Protein AF-A0A7V9ALE4-F1 (afdb_monomer_lite)

pLDDT: mean 88.48, std 11.38, range [45.66, 98.62]

Foldseek 3Di:
DDQDDCVLLVVLLVVLLVVLLVPDDLQLLLLLLLLLQLLLPDDDPDPDFDCQDQLQRGDFPQLLSLVSLLSSFQDDPPPPLVSNPPDNPPDVCNNVVSVVSSVSSNVSQSSVSLSLCSVVVQKDWDDPPPSDIDIDGPDPDDAPLSVLVVVLVVLLVVLCVVLVVVVPPDQDQLPDPPVVNLVSLLSVLVSLVSSQVVLDLFDQQDDFQNEGVVLLSLLLSNLLSVVVSCVSVVHRFDKDFLQVSLVVSCVVVVHDSVRSSSSVVLLEDHSVCSLQQSQHGSGQDRQWYDSHPGIITGRNRSSRRNSSLSSLSSSCVPRVPSSVVRVVSSLVSVQVVVCVVVVDPQKAKFPAKAFQADPVGHTQAIFSMWMAGQVPLEIETEDDDDDSSDDSHSVVSVVVSVVVVVVVVRVVSVVVSCVVQNPLVVVCSRPVVSSVVGHRPYYDYYD

Structure (mmCIF, N/CA/C/O backbone):
data_AF-A0A7V9ALE4-F1
#
_entry.id   AF-A0A7V9ALE4-F1
#
loop_
_atom_site.group_PDB
_atom_site.id
_atom_site.type_symbol
_atom_site.label_atom_id
_atom_site.label_alt_id
_atom_site.label_comp_id
_atom_site.label_asym_id
_atom_site.label_entity_id
_atom_site.label_seq_id
_atom_site.pdbx_PDB_ins_code
_atom_site.Cartn_x
_atom_site.Cartn_y
_atom_site.Cartn_z
_atom_site.occupancy
_atom_site.B_iso_or_equiv
_atom_site.auth_seq_id
_atom_site.auth_comp_id
_atom_site.auth_asym_id
_atom_site.auth_atom_id
_atom_site.pdbx_PDB_model_num
ATOM 1 N N . MET A 1 1 ? 29.875 15.329 21.598 1.00 51.75 1 MET A N 1
ATOM 2 C CA . MET A 1 1 ? 30.255 14.549 20.400 1.00 51.75 1 MET A CA 1
ATOM 3 C C . MET A 1 1 ? 29.731 15.297 19.192 1.00 51.75 1 MET A C 1
ATOM 5 O O . MET A 1 1 ? 28.545 15.614 19.198 1.00 51.75 1 MET A O 1
ATOM 9 N N . SER A 1 2 ? 30.589 15.657 18.233 1.00 56.09 2 SER A N 1
ATOM 10 C CA . SER A 1 2 ? 30.131 16.271 16.982 1.00 56.09 2 SER A CA 1
ATOM 11 C C . SER A 1 2 ? 29.214 15.294 16.243 1.00 56.09 2 SER A C 1
ATOM 13 O O . SER A 1 2 ? 29.355 14.075 16.364 1.00 56.09 2 SER A O 1
ATOM 15 N N . VAL A 1 3 ? 28.221 15.826 15.534 1.00 62.66 3 VAL A N 1
ATOM 16 C CA . VAL A 1 3 ? 27.405 15.018 14.625 1.00 62.66 3 VAL A CA 1
ATOM 17 C C . VAL A 1 3 ? 28.342 14.558 13.500 1.00 62.66 3 VAL A C 1
ATOM 19 O O . VAL A 1 3 ? 28.977 15.429 12.905 1.00 62.66 3 VAL A O 1
ATOM 22 N N . PRO A 1 4 ? 28.497 13.242 13.251 1.00 72.19 4 PRO A N 1
ATOM 23 C CA . PRO A 1 4 ? 29.349 12.765 12.166 1.00 72.19 4 PRO A CA 1
ATOM 24 C C . PRO A 1 4 ? 28.868 13.344 10.835 1.00 72.19 4 PRO A C 1
ATOM 26 O O . PRO A 1 4 ? 27.658 13.478 10.620 1.00 72.19 4 PRO A O 1
ATOM 29 N N . ASP A 1 5 ? 29.818 13.725 9.983 1.00 83.00 5 ASP A N 1
ATOM 30 C CA . ASP A 1 5 ? 29.524 14.283 8.669 1.00 83.00 5 ASP A CA 1
ATOM 31 C C . ASP A 1 5 ? 28.886 13.208 7.778 1.00 83.00 5 ASP A C 1
ATOM 33 O O . ASP A 1 5 ? 29.397 12.099 7.654 1.00 83.00 5 ASP A O 1
ATOM 37 N N . ARG A 1 6 ? 27.728 13.529 7.199 1.00 89.19 6 ARG A N 1
ATOM 38 C CA . ARG A 1 6 ? 26.937 12.629 6.340 1.00 89.19 6 ARG A CA 1
ATOM 39 C C . ARG A 1 6 ? 27.045 13.003 4.862 1.00 89.19 6 ARG A C 1
ATOM 41 O O . ARG A 1 6 ? 26.462 12.324 4.019 1.00 89.19 6 ARG A O 1
ATOM 48 N N . GLN A 1 7 ? 27.745 14.095 4.546 1.00 91.75 7 GLN A N 1
ATOM 49 C CA . GLN A 1 7 ? 27.953 14.541 3.170 1.00 91.75 7 GLN A CA 1
ATOM 50 C C . GLN A 1 7 ? 28.683 13.508 2.296 1.00 91.75 7 GLN A C 1
ATOM 52 O O . GLN A 1 7 ? 28.287 13.393 1.136 1.00 91.75 7 GLN A O 1
ATOM 57 N N . PRO A 1 8 ? 29.663 12.727 2.803 1.00 93.38 8 PRO A N 1
ATOM 58 C CA . PRO A 1 8 ? 30.318 11.695 1.999 1.00 93.38 8 PRO A CA 1
ATOM 59 C C . PRO A 1 8 ? 29.340 10.630 1.484 1.00 93.38 8 PRO A C 1
ATOM 61 O O . PRO A 1 8 ? 29.243 10.436 0.277 1.00 93.38 8 PRO A O 1
ATOM 64 N N . LEU A 1 9 ? 28.517 10.032 2.361 1.00 93.94 9 LEU A N 1
ATOM 65 C CA . LEU A 1 9 ? 27.518 9.036 1.944 1.00 93.94 9 LEU A CA 1
ATOM 66 C C . LEU A 1 9 ? 26.527 9.615 0.927 1.00 93.94 9 LEU A C 1
ATOM 68 O O . LEU A 1 9 ? 26.192 8.958 -0.054 1.00 93.94 9 LEU A O 1
ATOM 72 N N . ARG A 1 10 ? 26.057 10.851 1.143 1.00 95.00 10 ARG A N 1
ATOM 73 C CA . ARG A 1 10 ? 25.132 11.498 0.204 1.00 95.00 10 ARG A CA 1
ATOM 74 C C . ARG A 1 10 ? 25.760 11.660 -1.182 1.00 95.00 10 ARG A C 1
ATOM 76 O O . ARG A 1 10 ? 25.102 11.364 -2.169 1.00 95.00 10 ARG A O 1
ATOM 83 N N . ARG A 1 11 ? 27.034 12.056 -1.246 1.00 95.25 11 ARG A N 1
ATOM 84 C CA . ARG A 1 11 ? 27.777 12.158 -2.505 1.00 95.25 11 ARG A CA 1
ATOM 85 C C . ARG A 1 11 ? 27.873 10.807 -3.216 1.00 95.25 11 ARG A C 1
ATOM 87 O O . ARG A 1 11 ? 27.565 10.746 -4.397 1.00 95.25 11 ARG A O 1
ATOM 94 N N . VAL A 1 12 ? 28.224 9.737 -2.501 1.00 95.50 12 VAL A N 1
ATOM 95 C CA . VAL A 1 12 ? 28.316 8.381 -3.077 1.00 95.50 12 VAL A CA 1
ATOM 96 C C . VAL A 1 12 ? 26.956 7.897 -3.598 1.00 95.50 12 VAL A C 1
ATOM 98 O O . VAL A 1 12 ? 26.879 7.324 -4.683 1.00 95.50 12 VAL A O 1
ATOM 101 N N . ILE A 1 13 ? 25.867 8.173 -2.872 1.00 95.50 13 ILE A N 1
ATOM 102 C CA . ILE A 1 13 ? 24.492 7.901 -3.329 1.00 95.50 13 ILE A CA 1
ATOM 103 C C . ILE A 1 13 ? 24.196 8.659 -4.632 1.00 95.50 13 ILE A C 1
ATOM 105 O O . ILE A 1 13 ? 23.721 8.055 -5.596 1.00 95.50 13 ILE A O 1
ATOM 109 N N . ASP A 1 14 ? 24.502 9.957 -4.683 1.00 95.69 14 ASP A N 1
ATOM 110 C CA . ASP A 1 14 ? 24.257 10.801 -5.856 1.00 95.69 14 ASP A CA 1
ATOM 111 C C . ASP A 1 14 ? 25.084 10.346 -7.073 1.00 95.69 14 ASP A C 1
ATOM 113 O O . ASP A 1 14 ? 24.556 10.256 -8.186 1.00 95.69 14 ASP A O 1
ATOM 117 N N . GLU A 1 15 ? 26.357 10.001 -6.868 1.00 96.31 15 GLU A N 1
ATOM 118 C CA . GLU A 1 15 ? 27.261 9.478 -7.897 1.00 96.31 15 GLU A CA 1
ATOM 119 C C . GLU A 1 15 ? 26.788 8.125 -8.434 1.00 96.31 15 GLU A C 1
ATOM 121 O O . GLU A 1 15 ? 26.699 7.941 -9.651 1.00 96.31 15 GLU A O 1
ATOM 126 N N . HIS A 1 16 ? 26.412 7.192 -7.554 1.00 96.00 16 HIS A N 1
ATOM 127 C CA . HIS A 1 16 ? 25.905 5.885 -7.965 1.00 96.00 16 HIS A CA 1
ATOM 128 C C . HIS A 1 16 ? 24.569 6.004 -8.709 1.00 96.00 16 HIS A C 1
ATOM 130 O O . HIS A 1 16 ? 24.369 5.366 -9.744 1.00 96.00 16 HIS A O 1
ATOM 136 N N . GLN A 1 17 ? 23.676 6.886 -8.259 1.00 95.75 17 GLN A N 1
ATOM 137 C CA . GLN A 1 17 ? 22.444 7.190 -8.982 1.00 95.75 17 GLN A CA 1
ATOM 138 C C . GLN A 1 17 ? 22.733 7.793 -10.369 1.00 95.75 17 GLN A C 1
ATOM 140 O O . GLN A 1 17 ? 22.078 7.433 -11.348 1.00 95.75 17 GLN A O 1
ATOM 145 N N . GLY A 1 18 ? 23.723 8.686 -10.476 1.00 95.31 18 GLY A N 1
ATOM 146 C CA . GLY A 1 18 ? 24.194 9.233 -11.751 1.00 95.31 18 GLY A CA 1
ATOM 147 C C . GLY A 1 18 ? 24.747 8.154 -12.687 1.00 95.31 18 GLY A C 1
ATOM 148 O O . GLY A 1 18 ? 24.405 8.134 -13.871 1.00 95.31 18 GLY A O 1
ATOM 149 N N . HIS A 1 19 ? 25.527 7.214 -12.150 1.00 96.50 19 HIS A N 1
ATOM 150 C CA . HIS A 1 19 ? 26.044 6.063 -12.890 1.00 96.50 19 HIS A CA 1
ATOM 151 C C . HIS A 1 19 ? 24.913 5.183 -13.436 1.00 96.50 19 HIS A C 1
ATOM 153 O O . HIS A 1 19 ? 24.891 4.876 -14.629 1.00 96.50 19 HIS A O 1
ATOM 159 N N . LEU A 1 20 ? 23.930 4.849 -12.593 1.00 96.25 20 LEU A N 1
ATOM 160 C CA . LEU A 1 20 ? 22.766 4.069 -13.004 1.00 96.25 20 LEU A CA 1
ATOM 161 C C . LEU A 1 20 ? 21.984 4.766 -14.115 1.00 96.25 20 LEU A C 1
ATOM 163 O O . LEU A 1 20 ? 21.653 4.115 -15.101 1.00 96.25 20 LEU A O 1
ATOM 167 N N . ARG A 1 21 ? 21.753 6.085 -14.011 1.00 95.00 21 ARG A N 1
ATOM 168 C CA . ARG A 1 21 ? 21.091 6.877 -15.065 1.00 95.00 21 ARG A CA 1
ATOM 169 C C . ARG A 1 21 ? 21.840 6.825 -16.395 1.00 95.00 21 ARG A C 1
ATOM 171 O O . ARG A 1 21 ? 21.206 6.661 -17.436 1.00 95.00 21 ARG A O 1
ATOM 178 N N . ALA A 1 22 ? 23.166 6.938 -16.365 1.00 93.31 22 ALA A N 1
ATOM 179 C CA . ALA A 1 22 ? 24.001 6.882 -17.565 1.00 93.31 22 ALA A CA 1
ATOM 180 C C . ALA A 1 22 ? 24.005 5.491 -18.229 1.00 93.31 22 ALA A C 1
ATOM 182 O O . ALA A 1 22 ? 24.175 5.393 -19.443 1.00 93.31 22 ALA A O 1
ATOM 183 N N . GLY A 1 23 ? 23.798 4.425 -17.449 1.00 93.19 23 GLY A N 1
ATOM 184 C CA . GLY A 1 23 ? 23.733 3.040 -17.926 1.00 93.19 23 GLY A CA 1
ATOM 185 C C . GLY A 1 23 ? 22.365 2.597 -18.458 1.00 93.19 23 GLY A C 1
ATOM 186 O O . GLY A 1 23 ? 22.216 1.442 -18.865 1.00 93.19 23 GLY A O 1
ATOM 187 N N . LEU A 1 24 ? 21.355 3.473 -18.447 1.00 94.06 24 LEU A N 1
ATOM 188 C CA . LEU A 1 24 ? 20.003 3.097 -18.843 1.00 94.06 24 LEU A CA 1
ATOM 189 C C . LEU A 1 24 ? 19.889 2.844 -20.363 1.00 94.06 24 LEU A C 1
ATOM 191 O O . LEU A 1 24 ? 20.346 3.663 -21.165 1.00 94.06 24 LEU A O 1
ATOM 195 N N . PRO A 1 25 ? 19.226 1.751 -20.789 1.00 92.38 25 PRO A N 1
ATOM 196 C CA . PRO A 1 25 ? 18.979 1.460 -22.201 1.00 92.38 25 PRO A CA 1
ATOM 197 C C . PRO A 1 25 ? 18.166 2.557 -22.897 1.00 92.38 25 PRO A C 1
ATOM 199 O O . PRO A 1 25 ? 17.333 3.212 -22.278 1.00 92.38 25 PRO A O 1
ATOM 202 N N . ARG A 1 26 ? 18.352 2.728 -24.212 1.00 88.88 26 ARG A N 1
ATOM 203 C CA . ARG A 1 26 ? 17.531 3.666 -25.005 1.00 88.88 26 ARG A CA 1
ATOM 204 C C . ARG A 1 26 ? 16.072 3.220 -25.105 1.00 88.88 26 ARG A C 1
ATOM 206 O O . ARG A 1 26 ? 15.182 4.051 -24.984 1.00 88.88 26 ARG A O 1
ATOM 213 N N . ASP A 1 27 ? 15.838 1.920 -25.286 1.00 90.19 27 ASP A N 1
ATOM 214 C CA . ASP A 1 27 ? 14.495 1.335 -25.323 1.00 90.19 27 ASP A CA 1
ATOM 215 C C . ASP A 1 27 ? 13.949 1.170 -23.896 1.00 90.19 27 ASP A C 1
ATOM 217 O O . ASP A 1 27 ? 14.161 0.156 -23.222 1.00 90.19 27 ASP A O 1
ATOM 221 N N . ARG A 1 28 ? 13.283 2.223 -23.413 1.00 90.19 28 ARG A N 1
ATOM 222 C CA . ARG A 1 28 ? 12.712 2.270 -22.061 1.00 90.19 28 ARG A CA 1
ATOM 223 C C . ARG A 1 28 ? 11.530 1.329 -21.896 1.00 90.19 28 ARG A C 1
ATOM 225 O O . ARG A 1 28 ? 11.379 0.748 -20.825 1.00 90.19 28 ARG A O 1
ATOM 232 N N . ALA A 1 29 ? 10.737 1.131 -22.944 1.00 91.00 29 ALA A N 1
ATOM 233 C CA . ALA A 1 29 ? 9.604 0.218 -22.919 1.00 91.00 29 ALA A CA 1
ATOM 234 C C . ALA A 1 29 ? 10.069 -1.231 -22.706 1.00 91.00 29 ALA A C 1
ATOM 236 O O . ALA A 1 29 ? 9.574 -1.913 -21.805 1.00 91.00 29 ALA A O 1
ATOM 237 N N . ALA A 1 30 ? 11.069 -1.688 -23.469 1.00 91.19 30 ALA A N 1
ATOM 238 C CA . ALA A 1 30 ? 11.648 -3.020 -23.296 1.00 91.19 30 ALA A CA 1
ATOM 239 C C . ALA A 1 30 ? 12.306 -3.195 -21.919 1.00 91.19 30 ALA A C 1
ATOM 241 O O . ALA A 1 30 ? 12.157 -4.253 -21.300 1.00 91.19 30 ALA A O 1
ATOM 242 N N . ALA A 1 31 ? 12.975 -2.152 -21.416 1.00 94.12 31 ALA A N 1
ATOM 243 C CA . ALA A 1 31 ? 13.558 -2.142 -20.080 1.00 94.12 31 ALA A CA 1
ATOM 244 C C . ALA A 1 31 ? 12.491 -2.297 -18.982 1.00 94.12 31 ALA A C 1
ATOM 246 O O . ALA A 1 31 ? 12.624 -3.177 -18.134 1.00 94.12 31 ALA A O 1
ATOM 247 N N . VAL A 1 32 ? 11.403 -1.514 -19.022 1.00 95.06 32 VAL A N 1
ATOM 248 C CA . VAL A 1 32 ? 10.291 -1.637 -18.061 1.00 95.06 32 VAL A CA 1
ATOM 249 C C . VAL A 1 32 ? 9.667 -3.031 -18.132 1.00 95.06 32 VAL A C 1
ATOM 251 O O . VAL A 1 32 ? 9.492 -3.671 -17.098 1.00 95.06 32 VAL A O 1
ATOM 254 N N . LEU A 1 33 ? 9.407 -3.558 -19.333 1.00 94.50 33 LEU A N 1
ATOM 255 C CA . LEU A 1 33 ? 8.879 -4.916 -19.501 1.00 94.50 33 LEU A CA 1
ATOM 256 C C . LEU A 1 33 ? 9.798 -5.976 -18.882 1.00 94.50 33 LEU A C 1
ATOM 258 O O . LEU A 1 33 ? 9.317 -6.927 -18.270 1.00 94.50 33 LEU A O 1
ATOM 262 N N . ALA A 1 34 ? 11.115 -5.828 -19.029 1.00 94.94 34 ALA A N 1
ATOM 263 C CA . ALA A 1 34 ? 12.084 -6.734 -18.423 1.00 94.94 34 ALA A CA 1
ATOM 264 C C . ALA A 1 34 ? 12.059 -6.670 -16.891 1.00 94.94 34 ALA A C 1
ATOM 266 O O . ALA A 1 34 ? 12.048 -7.716 -16.242 1.00 94.94 34 ALA A O 1
ATOM 267 N N . ILE A 1 35 ? 11.978 -5.463 -16.324 1.00 95.81 35 ILE A N 1
ATOM 268 C CA . ILE A 1 35 ? 11.848 -5.252 -14.877 1.00 95.81 35 ILE A CA 1
ATOM 269 C C . ILE A 1 35 ? 10.587 -5.931 -14.340 1.00 95.81 35 ILE A C 1
ATOM 271 O O . ILE A 1 35 ? 10.689 -6.719 -13.401 1.00 95.81 35 ILE A O 1
ATOM 275 N N . ILE A 1 36 ? 9.433 -5.712 -14.978 1.00 95.50 36 ILE A N 1
ATOM 276 C CA . ILE A 1 36 ? 8.169 -6.347 -14.579 1.00 95.50 36 ILE A CA 1
ATOM 277 C C . ILE A 1 36 ? 8.260 -7.877 -14.669 1.00 95.50 36 ILE A C 1
ATOM 279 O O . ILE A 1 36 ? 7.916 -8.567 -13.714 1.00 95.50 36 ILE A O 1
ATOM 283 N N . ARG A 1 37 ? 8.819 -8.436 -15.753 1.00 93.81 37 ARG A N 1
ATOM 284 C CA . ARG A 1 37 ? 9.000 -9.896 -15.880 1.00 93.81 37 ARG A CA 1
ATOM 285 C C . ARG A 1 37 ? 9.911 -10.494 -14.809 1.00 93.81 37 ARG A C 1
ATOM 287 O O . ARG A 1 37 ? 9.710 -11.639 -14.408 1.00 93.81 37 ARG A O 1
ATOM 294 N N . VAL A 1 38 ? 10.981 -9.803 -14.415 1.00 93.88 38 VAL A N 1
ATOM 295 C CA . VAL A 1 38 ? 11.862 -10.265 -13.326 1.00 93.88 38 VAL A CA 1
ATOM 296 C C . VAL A 1 38 ? 11.131 -10.170 -11.987 1.00 93.88 38 VAL A C 1
ATOM 298 O O . VAL A 1 38 ? 11.188 -11.108 -11.194 1.00 93.88 38 VAL A O 1
ATOM 301 N N . GLN A 1 39 ? 10.386 -9.090 -11.762 1.00 92.38 39 GLN A N 1
ATOM 302 C CA . GLN A 1 39 ? 9.610 -8.885 -10.544 1.00 92.38 39 GLN A CA 1
ATOM 303 C C . GLN A 1 39 ? 8.511 -9.941 -10.357 1.00 92.38 39 GLN A C 1
ATOM 305 O O . GLN A 1 39 ? 8.366 -10.488 -9.266 1.00 92.38 39 GLN A O 1
ATOM 310 N N . ASP A 1 40 ? 7.789 -10.291 -11.420 1.00 92.12 40 ASP A N 1
ATOM 311 C CA . ASP A 1 40 ? 6.708 -11.283 -11.382 1.00 92.12 40 ASP A CA 1
ATOM 312 C C . ASP A 1 40 ? 7.216 -12.719 -11.143 1.00 92.12 40 ASP A C 1
ATOM 314 O O . ASP A 1 40 ? 6.442 -13.607 -10.788 1.00 92.12 40 ASP A O 1
ATOM 318 N N . ARG A 1 41 ? 8.530 -12.952 -11.283 1.00 89.69 41 ARG A N 1
ATOM 319 C CA . ARG A 1 41 ? 9.201 -14.206 -10.900 1.00 89.69 41 ARG A CA 1
ATOM 320 C C . ARG A 1 41 ? 9.666 -14.231 -9.449 1.00 89.69 41 ARG A C 1
ATOM 322 O O . ARG A 1 41 ? 10.095 -15.289 -8.983 1.00 89.69 41 ARG A O 1
ATOM 329 N N . LEU A 1 42 ? 9.630 -13.100 -8.739 1.00 80.31 42 LEU A N 1
ATOM 330 C CA . LEU A 1 42 ? 10.082 -13.062 -7.355 1.00 80.31 42 LEU A CA 1
ATOM 331 C C . LEU A 1 42 ? 9.245 -14.038 -6.523 1.00 80.31 42 LEU A C 1
ATOM 333 O O . LEU A 1 42 ? 8.010 -14.030 -6.602 1.00 80.31 42 LEU A O 1
ATOM 337 N N . PRO A 1 43 ? 9.896 -14.890 -5.714 1.00 69.00 43 PRO A N 1
ATOM 338 C CA . PRO A 1 43 ? 9.170 -15.815 -4.873 1.00 69.00 43 PRO A CA 1
ATOM 339 C C . PRO A 1 43 ? 8.269 -15.013 -3.939 1.00 69.00 43 PRO A C 1
ATOM 341 O O . PRO A 1 43 ? 8.706 -14.044 -3.312 1.00 69.00 43 PRO A O 1
ATOM 344 N N . HIS A 1 44 ? 7.016 -15.446 -3.810 1.00 65.00 44 HIS A N 1
ATOM 345 C CA . HIS A 1 44 ? 6.218 -15.007 -2.675 1.00 65.00 44 HIS A CA 1
ATOM 346 C C . HIS A 1 44 ? 6.980 -15.416 -1.410 1.00 65.00 44 HIS A C 1
ATOM 348 O O . HIS A 1 44 ? 7.483 -16.546 -1.372 1.00 65.00 44 HIS A O 1
ATOM 354 N N . PRO A 1 45 ? 7.130 -14.522 -0.416 1.00 57.69 45 PRO A N 1
ATOM 355 C CA . PRO A 1 45 ? 7.915 -14.812 0.773 1.00 57.69 45 PRO A CA 1
ATOM 356 C C . PRO A 1 45 ? 7.454 -16.149 1.353 1.00 57.69 45 PRO A C 1
ATOM 358 O O . PRO A 1 45 ? 6.296 -16.321 1.740 1.00 57.69 45 PRO A O 1
ATOM 361 N N . ALA A 1 46 ? 8.355 -17.133 1.325 1.00 52.00 46 ALA A N 1
ATOM 362 C CA . ALA A 1 46 ? 8.103 -18.432 1.920 1.00 52.00 46 ALA A CA 1
ATOM 363 C C . ALA A 1 46 ? 7.781 -18.212 3.403 1.00 52.00 46 ALA A C 1
ATOM 365 O O . ALA A 1 46 ? 8.344 -17.318 4.028 1.00 52.00 46 ALA A O 1
ATOM 366 N N . GLY A 1 47 ? 6.901 -19.029 3.986 1.00 57.25 47 GLY A N 1
ATOM 367 C CA . GLY A 1 47 ? 6.443 -18.863 5.375 1.00 57.25 47 GLY A CA 1
ATOM 368 C C . GLY A 1 47 ? 7.526 -18.986 6.461 1.00 57.25 47 GLY A C 1
ATOM 369 O O . GLY A 1 47 ? 7.182 -19.039 7.639 1.00 57.25 47 GLY A O 1
ATOM 370 N N . VAL A 1 48 ? 8.806 -19.067 6.087 1.00 61.19 48 VAL A N 1
ATOM 371 C CA . VAL A 1 48 ? 9.947 -18.982 6.996 1.00 61.19 48 VAL A CA 1
ATOM 372 C C . VAL A 1 48 ? 10.344 -17.516 7.111 1.00 61.19 48 VAL A C 1
ATOM 374 O O . VAL A 1 48 ? 10.796 -16.912 6.141 1.00 61.19 48 VAL A O 1
ATOM 377 N N . GLU A 1 49 ? 10.173 -16.958 8.305 1.00 65.19 49 GLU A N 1
ATOM 378 C CA . GLU A 1 49 ? 10.557 -15.583 8.606 1.00 65.19 49 GLU A CA 1
ATOM 379 C C . GLU A 1 49 ? 12.086 -15.450 8.465 1.00 65.19 49 GLU A C 1
ATOM 381 O O . GLU A 1 49 ? 12.827 -16.129 9.186 1.00 65.19 49 GLU A O 1
ATOM 386 N N . PRO A 1 50 ? 12.590 -14.656 7.501 1.00 68.94 50 PRO A N 1
ATOM 387 C CA . PRO A 1 50 ? 14.022 -14.429 7.374 1.00 68.94 50 PRO A CA 1
ATOM 388 C C . PRO A 1 50 ? 14.545 -13.706 8.626 1.00 68.94 50 PRO A C 1
ATOM 390 O O . PRO A 1 50 ? 13.771 -13.038 9.318 1.00 68.94 50 PRO A O 1
ATOM 393 N N . PRO A 1 51 ? 15.854 -13.799 8.924 1.00 73.44 51 PRO A N 1
ATOM 394 C CA . PRO A 1 51 ? 16.439 -12.994 9.988 1.00 73.44 51 PRO A CA 1
ATOM 395 C C . PRO A 1 51 ? 16.152 -11.500 9.745 1.00 73.44 51 PRO A C 1
ATOM 397 O O . PRO A 1 51 ? 16.054 -11.082 8.584 1.00 73.44 51 PRO A O 1
ATOM 400 N N . PRO A 1 52 ? 16.005 -10.699 10.817 1.00 79.38 52 PRO A N 1
ATOM 401 C CA . PRO A 1 52 ? 15.710 -9.279 10.694 1.00 79.38 52 PRO A CA 1
ATOM 402 C C . PRO A 1 52 ? 16.802 -8.576 9.886 1.00 79.38 52 PRO A C 1
ATOM 404 O O . PRO A 1 52 ? 17.996 -8.792 10.102 1.00 79.38 52 PRO A O 1
ATOM 407 N N . ASP A 1 53 ? 16.375 -7.737 8.948 1.00 86.31 53 ASP A N 1
ATOM 408 C CA . ASP A 1 53 ? 17.270 -6.925 8.133 1.00 86.31 53 ASP A CA 1
ATOM 409 C C . ASP A 1 53 ? 17.645 -5.656 8.902 1.00 86.31 53 ASP A C 1
ATOM 411 O O . ASP A 1 53 ? 16.777 -4.971 9.437 1.00 86.31 53 ASP A O 1
ATOM 415 N N . LEU A 1 54 ? 18.931 -5.313 8.975 1.00 87.12 54 LEU A N 1
ATOM 416 C CA . LEU A 1 54 ? 19.367 -4.164 9.776 1.00 87.12 54 LEU A CA 1
ATOM 417 C C . LEU A 1 54 ? 18.930 -2.817 9.188 1.00 87.12 54 LEU A C 1
ATOM 419 O O . LEU A 1 54 ? 18.948 -1.830 9.915 1.00 87.12 54 LEU A O 1
ATOM 423 N N . VAL A 1 55 ? 18.541 -2.754 7.911 1.00 87.69 55 VAL A N 1
ATOM 424 C CA . VAL A 1 55 ? 18.144 -1.512 7.229 1.00 87.69 55 VAL A CA 1
ATOM 425 C C . VAL A 1 55 ? 16.626 -1.325 7.266 1.00 87.69 55 VAL A C 1
ATOM 427 O O . VAL A 1 55 ? 16.117 -0.231 7.516 1.00 87.69 55 VAL A O 1
ATOM 430 N N . THR A 1 56 ? 15.878 -2.398 7.062 1.00 85.56 56 THR A N 1
ATOM 431 C CA . THR A 1 56 ? 14.418 -2.386 6.895 1.00 85.56 56 THR A CA 1
ATOM 432 C C . THR A 1 56 ? 13.671 -3.051 8.051 1.00 85.56 56 THR A C 1
ATOM 434 O O . THR A 1 56 ? 12.445 -3.005 8.098 1.00 85.56 56 THR A O 1
ATOM 437 N N . GLY A 1 57 ? 14.381 -3.656 9.006 1.00 85.25 57 GLY A N 1
ATOM 438 C CA . GLY A 1 57 ? 13.833 -4.429 10.125 1.00 85.25 57 GLY A CA 1
ATOM 439 C C . GLY A 1 57 ? 13.386 -5.826 9.705 1.00 85.25 57 GLY A C 1
ATOM 440 O O . GLY A 1 57 ? 13.580 -6.799 10.432 1.00 85.25 57 GLY A O 1
ATOM 441 N N . ARG A 1 58 ? 12.841 -5.942 8.494 1.00 83.44 58 ARG A N 1
ATOM 442 C CA . ARG A 1 58 ? 12.413 -7.178 7.840 1.00 83.44 58 ARG A CA 1
ATOM 443 C C . ARG A 1 58 ? 12.792 -7.119 6.373 1.00 83.44 58 ARG A C 1
ATOM 445 O O . ARG A 1 58 ? 12.623 -6.083 5.746 1.00 83.44 58 ARG A O 1
ATOM 452 N N . ARG A 1 59 ? 13.245 -8.239 5.810 1.00 81.38 59 ARG A N 1
ATOM 453 C CA . ARG A 1 59 ? 13.657 -8.298 4.404 1.00 81.38 59 ARG A CA 1
ATOM 454 C C . ARG A 1 59 ? 12.492 -7.941 3.474 1.00 81.38 59 ARG A C 1
ATOM 456 O O . ARG A 1 59 ? 11.574 -8.739 3.304 1.00 81.38 59 ARG A O 1
ATOM 463 N N . LEU A 1 60 ? 12.577 -6.779 2.831 1.00 81.38 60 LEU A N 1
ATOM 464 C CA . LEU A 1 60 ? 11.641 -6.367 1.787 1.00 81.38 60 LEU A CA 1
ATOM 465 C C . LEU A 1 60 ? 12.037 -6.991 0.448 1.00 81.38 60 LEU A C 1
ATOM 467 O O . LEU A 1 60 ? 13.168 -6.832 -0.020 1.00 81.38 60 LEU A O 1
ATOM 471 N N . ALA A 1 61 ? 11.107 -7.712 -0.175 1.00 78.44 61 ALA A N 1
ATOM 472 C CA . ALA A 1 61 ? 11.289 -8.175 -1.543 1.00 78.44 61 ALA A CA 1
ATOM 473 C C . ALA A 1 61 ? 11.266 -6.970 -2.497 1.00 78.44 61 ALA A C 1
ATOM 475 O O . ALA A 1 61 ? 10.439 -6.076 -2.353 1.00 78.44 61 ALA A O 1
ATOM 476 N N . GLY A 1 62 ? 12.180 -6.942 -3.470 1.00 82.75 62 GLY A N 1
ATOM 477 C CA . GLY A 1 62 ? 12.130 -5.958 -4.552 1.00 82.75 62 GLY A CA 1
ATOM 478 C C . GLY A 1 62 ? 12.376 -4.503 -4.138 1.00 82.75 62 GLY A C 1
ATOM 479 O O . GLY A 1 62 ? 11.854 -3.615 -4.809 1.00 82.75 62 GLY A O 1
ATOM 480 N N . LEU A 1 63 ? 13.183 -4.239 -3.097 1.00 88.81 63 LEU A N 1
ATOM 481 C CA . LEU A 1 63 ? 13.512 -2.883 -2.614 1.00 88.81 63 LEU A CA 1
ATOM 482 C C . LEU A 1 63 ? 13.951 -1.915 -3.736 1.00 88.81 63 LEU A C 1
ATOM 484 O O . LEU A 1 63 ? 13.661 -0.723 -3.675 1.00 88.81 63 LEU A O 1
ATOM 488 N N . GLY A 1 64 ? 14.619 -2.435 -4.770 1.00 91.62 64 GLY A N 1
ATOM 489 C CA . GLY A 1 64 ? 15.088 -1.665 -5.923 1.00 91.62 64 GLY A CA 1
ATOM 490 C C . GLY A 1 64 ? 14.040 -1.371 -6.996 1.00 91.62 64 GLY A C 1
ATOM 491 O O . GLY A 1 64 ? 14.313 -0.564 -7.875 1.00 91.62 64 GLY A O 1
ATOM 492 N N . THR A 1 65 ? 12.851 -1.981 -6.958 1.00 93.50 65 THR A N 1
ATOM 493 C CA . THR A 1 65 ? 11.888 -1.907 -8.075 1.00 93.50 65 THR A CA 1
ATOM 494 C C . THR A 1 65 ? 11.377 -0.488 -8.294 1.00 93.50 65 THR A C 1
ATOM 496 O O . THR A 1 65 ? 11.466 0.029 -9.404 1.00 93.50 65 THR A O 1
ATOM 499 N N . SER A 1 66 ? 10.889 0.178 -7.244 1.00 91.88 66 SER A N 1
ATOM 500 C CA . SER A 1 66 ? 10.366 1.544 -7.371 1.00 91.88 66 SER A CA 1
ATOM 501 C C . SER A 1 66 ? 11.453 2.518 -7.818 1.00 91.88 66 SER A C 1
ATOM 503 O O . SER A 1 66 ? 11.193 3.374 -8.656 1.00 91.88 66 SER A O 1
ATOM 505 N N . LYS A 1 67 ? 12.695 2.335 -7.344 1.00 94.31 67 LYS A N 1
ATOM 506 C CA . LYS A 1 67 ? 13.856 3.111 -7.799 1.00 94.31 67 LYS A CA 1
ATOM 507 C C . LYS A 1 67 ? 14.172 2.842 -9.274 1.00 94.31 67 LYS A C 1
ATOM 509 O O . LYS A 1 67 ? 14.362 3.784 -10.033 1.00 94.31 67 LYS A O 1
ATOM 514 N N . ALA A 1 68 ? 14.173 1.582 -9.703 1.00 95.69 68 ALA A N 1
ATOM 515 C CA . ALA A 1 68 ? 14.407 1.213 -11.095 1.00 95.69 68 ALA A CA 1
ATOM 516 C C . ALA A 1 68 ? 13.355 1.834 -12.028 1.00 95.69 68 ALA A C 1
ATOM 518 O O . ALA A 1 68 ? 13.709 2.439 -13.040 1.00 95.69 68 ALA A O 1
ATOM 519 N N . LEU A 1 69 ? 12.072 1.741 -11.662 1.00 95.31 69 LEU A N 1
ATOM 520 C CA . LEU A 1 69 ? 10.973 2.349 -12.414 1.00 95.31 69 LEU A CA 1
ATOM 521 C C . LEU A 1 69 ? 11.073 3.877 -12.421 1.00 95.31 69 LEU A C 1
ATOM 523 O O . LEU A 1 69 ? 10.915 4.478 -13.478 1.00 95.31 69 LEU A O 1
ATOM 527 N N . GLN A 1 70 ? 11.420 4.502 -11.293 1.00 94.81 70 GLN A N 1
ATOM 528 C CA . GLN A 1 70 ? 11.693 5.938 -11.226 1.00 94.81 70 GLN A CA 1
ATOM 529 C C . GLN A 1 70 ? 12.756 6.353 -12.238 1.00 94.81 70 GLN A C 1
ATOM 531 O O . GLN A 1 70 ? 12.495 7.202 -13.084 1.00 94.81 70 GLN A O 1
ATOM 536 N N . LEU A 1 71 ? 13.930 5.724 -12.203 1.00 94.75 71 LEU A N 1
ATOM 537 C CA . LEU A 1 71 ? 15.028 6.065 -13.104 1.00 94.75 71 LEU A CA 1
ATOM 538 C C . LEU A 1 71 ? 14.650 5.852 -14.579 1.00 94.75 71 LEU A C 1
ATOM 540 O O . LEU A 1 71 ? 15.021 6.656 -15.439 1.00 94.75 71 LEU A O 1
ATOM 544 N N . LEU A 1 72 ? 13.891 4.794 -14.881 1.00 94.25 72 LEU A N 1
ATOM 545 C CA . LEU A 1 72 ? 13.425 4.502 -16.235 1.00 94.25 72 LEU A CA 1
ATOM 546 C C . LEU A 1 72 ? 12.402 5.523 -16.749 1.00 94.25 72 LEU A C 1
ATOM 548 O O . LEU A 1 72 ? 12.490 5.896 -17.919 1.00 94.25 72 LEU A O 1
ATOM 552 N N . LEU A 1 73 ? 11.483 5.981 -15.894 1.00 92.12 73 LEU A N 1
ATOM 553 C CA . LEU A 1 73 ? 10.386 6.886 -16.254 1.00 92.12 73 LEU A CA 1
ATOM 554 C C . LEU A 1 73 ? 10.788 8.373 -16.222 1.00 92.12 73 LEU A C 1
ATOM 556 O O . LEU A 1 73 ? 10.306 9.148 -17.048 1.00 92.12 73 LEU A O 1
ATOM 560 N N . GLU A 1 74 ? 11.707 8.768 -15.332 1.00 87.12 74 GLU A N 1
ATOM 561 C CA . GLU A 1 74 ? 12.227 10.144 -15.196 1.00 87.12 74 GLU A CA 1
ATOM 562 C C . GLU A 1 74 ? 13.110 10.595 -16.378 1.00 87.12 74 GLU A C 1
ATOM 564 O O . GLU A 1 74 ? 13.539 11.747 -16.424 1.00 87.12 74 GLU A O 1
ATOM 569 N N . SER A 1 75 ? 13.422 9.712 -17.332 1.00 66.75 75 SER A N 1
ATOM 570 C CA . SER A 1 75 ? 14.457 9.976 -18.337 1.00 66.75 75 SER A CA 1
ATOM 571 C C . SER A 1 75 ? 13.977 10.781 -19.563 1.00 66.75 75 SER A C 1
ATOM 573 O O . SER A 1 75 ? 12.992 10.425 -20.212 1.00 66.75 75 SER A O 1
ATOM 575 N N . ASP A 1 76 ? 14.776 11.824 -19.819 1.00 54.84 76 ASP A N 1
ATOM 576 C CA . ASP A 1 76 ? 14.965 12.786 -20.921 1.00 54.84 76 ASP A CA 1
ATOM 577 C C . ASP A 1 76 ? 13.739 13.493 -21.550 1.00 54.84 76 ASP A C 1
ATOM 579 O O . ASP A 1 76 ? 13.088 12.922 -22.426 1.00 54.84 76 ASP A O 1
ATOM 583 N N . PRO A 1 77 ? 13.438 14.757 -21.173 1.00 55.44 77 PRO A N 1
ATOM 584 C CA . PRO A 1 77 ? 12.429 15.575 -21.852 1.00 55.44 77 PRO A CA 1
ATOM 585 C C . PRO A 1 77 ? 12.786 15.894 -23.315 1.00 55.44 77 PRO A C 1
ATOM 587 O O . PRO A 1 77 ? 11.887 16.245 -24.077 1.00 55.44 77 PRO A O 1
ATOM 590 N N . ASP A 1 78 ? 14.056 15.740 -23.715 1.00 49.56 78 ASP A N 1
ATOM 591 C CA . ASP A 1 78 ? 14.518 15.967 -25.092 1.00 49.56 78 ASP A CA 1
ATOM 592 C C . ASP A 1 78 ? 14.451 14.701 -25.969 1.00 49.56 78 ASP A C 1
ATOM 594 O O . ASP A 1 78 ? 14.527 14.780 -27.200 1.00 49.56 78 ASP A O 1
ATOM 598 N N . ALA A 1 79 ? 14.252 13.522 -25.370 1.00 55.47 79 ALA A N 1
ATOM 599 C CA . ALA A 1 79 ? 13.869 12.329 -26.112 1.00 55.47 79 ALA A CA 1
ATOM 600 C C . ALA A 1 79 ? 12.370 12.436 -26.410 1.00 55.47 79 ALA A C 1
ATOM 602 O O . ALA A 1 79 ? 11.543 12.015 -25.604 1.00 55.47 79 ALA A O 1
ATOM 603 N N . GLY A 1 80 ? 12.022 13.057 -27.542 1.00 53.00 80 GLY A N 1
ATOM 604 C CA . GLY A 1 80 ? 10.631 13.186 -27.985 1.00 53.00 80 GLY A CA 1
ATOM 605 C C . GLY A 1 80 ? 9.849 11.869 -27.865 1.00 53.00 80 GLY A C 1
ATOM 606 O O . GLY A 1 80 ? 10.438 10.785 -27.926 1.00 53.00 80 GLY A O 1
ATOM 607 N N . ASP A 1 81 ? 8.524 11.970 -27.711 1.00 52.03 81 ASP A N 1
ATOM 608 C CA . ASP A 1 81 ? 7.599 10.848 -27.440 1.00 52.03 81 ASP A CA 1
ATOM 609 C C . ASP A 1 81 ? 7.749 9.639 -28.397 1.00 52.03 81 ASP A C 1
ATOM 611 O O . ASP A 1 81 ? 7.348 8.520 -28.068 1.00 52.03 81 ASP A O 1
ATOM 615 N N . ASP A 1 82 ? 8.403 9.826 -29.546 1.00 47.22 82 ASP A N 1
ATOM 616 C CA . ASP A 1 82 ? 8.727 8.798 -30.537 1.00 47.22 82 ASP A CA 1
ATOM 617 C C . ASP A 1 82 ? 9.740 7.731 -30.059 1.00 47.22 82 ASP A C 1
ATOM 619 O O . ASP A 1 82 ? 9.793 6.638 -30.628 1.00 47.22 82 ASP A O 1
ATOM 623 N N . ALA A 1 83 ? 10.531 7.978 -29.003 1.00 48.78 83 ALA A N 1
ATOM 624 C CA . ALA A 1 83 ? 11.556 7.033 -28.519 1.00 48.78 83 ALA A CA 1
ATOM 625 C C . ALA A 1 83 ? 10.988 5.766 -27.841 1.00 48.78 83 ALA A C 1
ATOM 627 O O . ALA A 1 83 ? 11.719 4.809 -27.581 1.00 48.78 83 ALA A O 1
ATOM 628 N N . ILE A 1 84 ? 9.683 5.744 -27.571 1.00 51.62 84 ILE A N 1
ATOM 629 C CA . ILE A 1 84 ? 8.976 4.646 -26.904 1.00 51.62 84 ILE A CA 1
ATOM 630 C C . ILE A 1 84 ? 8.263 3.717 -27.913 1.00 51.62 84 ILE A C 1
ATOM 632 O O . ILE A 1 84 ? 7.859 2.607 -27.568 1.00 51.62 84 ILE A O 1
ATOM 636 N N . ALA A 1 85 ? 8.163 4.114 -29.186 1.00 46.75 85 ALA A N 1
ATOM 637 C CA . ALA A 1 85 ? 7.478 3.349 -30.233 1.00 46.75 85 ALA A CA 1
ATOM 638 C C . ALA A 1 85 ? 8.306 2.182 -30.819 1.00 46.75 85 ALA A C 1
ATOM 640 O O . ALA A 1 85 ? 7.900 1.562 -31.806 1.00 46.75 85 ALA A O 1
ATOM 641 N N . ALA A 1 86 ? 9.464 1.853 -30.238 1.00 45.66 86 ALA A N 1
ATOM 642 C CA . ALA A 1 86 ? 10.250 0.708 -30.675 1.00 45.66 86 ALA A CA 1
ATOM 643 C C . ALA A 1 86 ? 9.529 -0.595 -30.292 1.00 45.66 86 ALA A C 1
ATOM 645 O O . ALA A 1 86 ? 9.273 -0.877 -29.125 1.00 45.66 86 ALA A O 1
ATOM 646 N N . THR A 1 87 ? 9.197 -1.403 -31.301 1.00 50.91 87 THR A N 1
ATOM 647 C CA . THR A 1 87 ? 8.714 -2.784 -31.151 1.00 50.91 87 THR A CA 1
ATOM 648 C C . THR A 1 87 ? 9.530 -3.505 -30.082 1.00 50.91 87 THR A C 1
ATOM 650 O O . THR A 1 87 ? 10.737 -3.667 -30.264 1.00 50.91 87 THR A O 1
ATOM 653 N N . ALA A 1 88 ? 8.876 -3.915 -28.991 1.00 53.81 88 ALA A N 1
ATOM 654 C CA . ALA A 1 88 ? 9.489 -4.582 -27.849 1.00 53.81 88 ALA A CA 1
ATOM 655 C C . ALA A 1 88 ? 10.167 -5.890 -28.289 1.00 53.81 88 ALA A C 1
ATOM 657 O O . ALA A 1 88 ? 9.557 -6.958 -28.309 1.00 53.81 88 ALA A O 1
ATOM 658 N N . HIS A 1 89 ? 11.439 -5.809 -28.673 1.00 54.94 89 HIS A N 1
ATOM 659 C CA . HIS A 1 89 ? 12.238 -6.981 -28.988 1.00 54.94 89 HIS A CA 1
ATOM 660 C C . HIS A 1 89 ? 12.708 -7.589 -27.667 1.00 54.94 89 HIS A C 1
ATOM 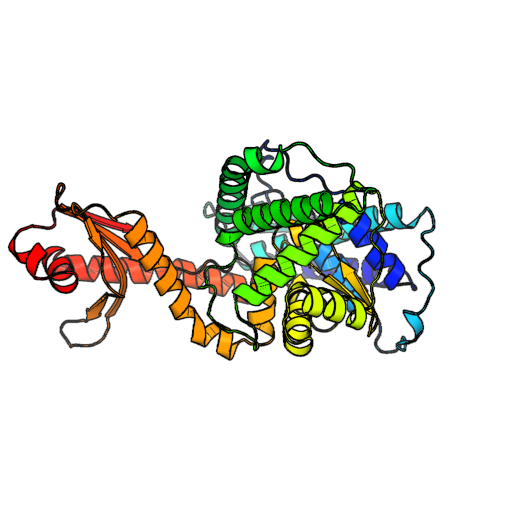662 O O . HIS A 1 89 ? 13.644 -7.100 -27.028 1.00 54.94 89 HIS A O 1
ATOM 668 N N . SER A 1 90 ? 12.066 -8.681 -27.260 1.00 57.16 90 SER A N 1
ATOM 669 C CA . SER A 1 90 ? 12.485 -9.555 -26.163 1.00 57.16 90 SER A CA 1
ATOM 670 C C . SER A 1 90 ? 13.746 -10.338 -26.553 1.00 57.16 90 SER A C 1
ATOM 672 O O . SER A 1 90 ? 13.739 -11.549 -26.751 1.00 57.16 90 SER A O 1
ATOM 674 N N . GLY A 1 91 ? 14.865 -9.624 -26.690 1.00 66.19 91 GLY A N 1
ATOM 675 C CA . GLY A 1 91 ? 16.180 -10.237 -26.818 1.00 66.19 91 GLY A CA 1
ATOM 676 C C . GLY A 1 91 ? 16.559 -11.009 -25.539 1.00 66.19 91 GLY A C 1
ATOM 677 O O . GLY A 1 91 ? 16.278 -10.531 -24.437 1.00 66.19 91 GLY A O 1
ATOM 678 N N . PRO A 1 92 ? 17.250 -12.158 -25.645 1.00 64.81 92 PRO A N 1
ATOM 679 C CA . PRO A 1 92 ? 17.581 -13.039 -24.515 1.00 64.81 92 PRO A CA 1
ATOM 680 C C . PRO A 1 92 ? 18.511 -12.429 -23.439 1.00 64.81 92 PRO A C 1
ATOM 682 O O . PRO A 1 92 ? 18.844 -13.101 -22.470 1.00 64.81 92 PRO A O 1
ATOM 685 N N . GLY A 1 93 ? 18.927 -11.162 -23.570 1.00 86.94 93 GLY A N 1
ATOM 686 C CA . GLY A 1 93 ? 19.776 -10.458 -22.597 1.00 86.94 93 GLY A CA 1
ATOM 687 C C . GLY A 1 93 ? 19.041 -9.531 -21.620 1.00 86.94 93 GLY A C 1
ATOM 688 O O . GLY A 1 93 ? 19.646 -9.097 -20.639 1.00 86.94 93 GLY A O 1
ATOM 689 N N . TRP A 1 94 ? 17.764 -9.219 -21.862 1.00 92.88 94 TRP A N 1
ATOM 690 C CA . TRP A 1 94 ? 17.036 -8.211 -21.082 1.00 92.88 94 TRP A CA 1
ATOM 691 C C . TRP A 1 94 ? 16.796 -8.611 -19.633 1.00 92.88 94 TRP A C 1
ATOM 693 O O . TRP A 1 94 ? 16.924 -7.781 -18.741 1.00 92.88 94 TRP A O 1
ATOM 703 N N . ASP A 1 95 ? 16.485 -9.879 -19.394 1.00 92.44 95 ASP A N 1
ATOM 704 C CA . ASP A 1 95 ? 16.184 -10.359 -18.049 1.00 92.44 95 ASP A CA 1
ATOM 705 C C . ASP A 1 95 ? 17.438 -10.331 -17.165 1.00 92.44 95 ASP A C 1
ATOM 707 O O . ASP A 1 95 ? 17.392 -9.832 -16.047 1.00 92.44 95 ASP A O 1
ATOM 711 N N . GLY A 1 96 ? 18.592 -10.738 -17.705 1.00 94.38 96 GLY A N 1
ATOM 712 C CA . GLY A 1 96 ? 19.865 -10.638 -16.988 1.00 94.38 96 GLY A CA 1
ATOM 713 C C . GLY A 1 96 ? 20.315 -9.190 -16.757 1.00 94.38 96 GLY A C 1
ATOM 714 O O . GLY A 1 96 ? 20.964 -8.906 -15.752 1.00 94.38 96 GLY A O 1
ATOM 715 N N . TRP A 1 97 ? 19.987 -8.260 -17.664 1.00 95.94 97 TRP A N 1
ATOM 716 C CA . TRP A 1 97 ? 20.170 -6.827 -17.405 1.00 95.94 97 TRP A CA 1
ATOM 717 C C . TRP A 1 97 ? 19.253 -6.351 -16.272 1.00 95.94 97 TRP A C 1
ATOM 719 O O . TRP A 1 97 ? 19.743 -5.733 -15.332 1.00 95.94 97 TRP A O 1
ATOM 729 N N . ALA A 1 98 ? 17.961 -6.682 -16.331 1.00 95.88 98 ALA A N 1
ATOM 730 C CA . ALA A 1 98 ? 16.966 -6.261 -15.352 1.00 95.88 98 ALA A CA 1
ATOM 731 C C . ALA A 1 98 ? 17.282 -6.790 -13.947 1.00 95.88 98 ALA A C 1
ATOM 733 O O . ALA A 1 98 ? 17.186 -6.034 -12.988 1.00 95.88 98 ALA A O 1
ATOM 734 N N . GLU A 1 99 ? 17.729 -8.042 -13.815 1.00 95.44 99 GLU A N 1
ATOM 735 C CA . GLU A 1 99 ? 18.177 -8.620 -12.541 1.00 95.44 99 GLU A CA 1
ATOM 736 C C . GLU A 1 99 ? 19.339 -7.831 -11.923 1.00 95.44 99 GLU A C 1
ATOM 738 O O . GLU A 1 99 ? 19.272 -7.455 -10.753 1.00 95.44 99 GLU A O 1
ATOM 743 N N . ARG A 1 100 ? 20.386 -7.530 -12.707 1.00 96.62 100 ARG A N 1
ATOM 744 C CA . ARG A 1 100 ? 21.526 -6.730 -12.225 1.00 96.62 100 ARG A CA 1
ATOM 745 C C . ARG A 1 100 ? 21.111 -5.305 -11.878 1.00 96.62 100 ARG A C 1
ATOM 747 O O . ARG A 1 100 ? 21.478 -4.809 -10.821 1.00 96.62 100 ARG A O 1
ATOM 754 N N . PHE A 1 101 ? 20.318 -4.674 -12.739 1.00 97.12 101 PHE A N 1
ATOM 755 C CA . PHE A 1 101 ? 19.856 -3.307 -12.531 1.00 97.12 101 PHE A CA 1
ATOM 756 C C . PHE A 1 101 ? 18.965 -3.186 -11.285 1.00 97.12 101 PHE A C 1
ATOM 758 O O . PHE A 1 101 ? 19.094 -2.229 -10.523 1.00 97.12 101 PHE A O 1
ATOM 765 N N . LEU A 1 102 ? 18.101 -4.176 -11.029 1.00 95.62 102 LEU A N 1
ATOM 766 C CA . LEU A 1 102 ? 17.301 -4.257 -9.804 1.00 95.62 102 LEU A CA 1
ATOM 767 C C . LEU A 1 102 ? 18.160 -4.469 -8.557 1.00 95.62 102 LEU A C 1
ATOM 769 O O . LEU A 1 102 ? 17.851 -3.875 -7.524 1.00 95.62 102 LEU A O 1
ATOM 773 N N . ASP A 1 103 ? 19.219 -5.281 -8.636 1.00 95.56 103 ASP A N 1
ATOM 774 C CA . ASP A 1 103 ? 20.166 -5.461 -7.528 1.00 95.56 103 ASP A CA 1
ATOM 775 C C . ASP A 1 103 ? 20.876 -4.143 -7.188 1.00 95.56 103 ASP A C 1
ATOM 777 O O . ASP A 1 103 ? 20.875 -3.722 -6.031 1.00 95.56 103 ASP A O 1
ATOM 781 N N . GLU A 1 104 ? 21.399 -3.432 -8.191 1.00 97.00 104 GLU A N 1
ATOM 782 C CA . GLU A 1 104 ? 22.053 -2.133 -7.992 1.00 97.00 104 GLU A CA 1
ATOM 783 C C . GLU A 1 104 ? 21.080 -1.072 -7.459 1.00 97.00 104 GLU A C 1
ATOM 785 O O . GLU A 1 104 ? 21.374 -0.398 -6.470 1.00 97.00 104 GLU A O 1
ATOM 790 N N . CYS A 1 105 ? 19.870 -0.983 -8.023 1.00 96.19 105 CYS A N 1
ATOM 791 C CA . CYS A 1 105 ? 18.818 -0.109 -7.500 1.00 96.19 105 CYS A CA 1
ATOM 792 C C . CYS A 1 105 ? 18.424 -0.479 -6.062 1.00 96.19 105 CYS A C 1
ATOM 794 O O . CYS A 1 105 ? 18.107 0.402 -5.264 1.00 96.19 105 CYS A O 1
ATOM 796 N N . GLY A 1 106 ? 18.450 -1.768 -5.710 1.00 94.56 106 GLY A N 1
ATOM 797 C CA . GLY A 1 106 ? 18.193 -2.250 -4.355 1.00 94.56 106 GLY A CA 1
ATOM 798 C C . GLY A 1 106 ? 19.268 -1.805 -3.367 1.00 94.56 106 GLY A C 1
ATOM 799 O O . GLY A 1 106 ? 18.938 -1.361 -2.268 1.00 94.56 106 GLY A O 1
ATOM 800 N N . ARG A 1 107 ? 20.543 -1.853 -3.767 1.00 94.25 107 ARG A N 1
ATOM 801 C CA . ARG A 1 107 ? 21.666 -1.341 -2.965 1.00 94.25 107 ARG A CA 1
ATOM 802 C C . ARG A 1 107 ? 21.593 0.173 -2.791 1.00 94.25 107 ARG A C 1
ATOM 804 O O . ARG A 1 107 ? 21.752 0.650 -1.670 1.00 94.25 107 ARG A O 1
ATOM 811 N N . LEU A 1 108 ? 21.286 0.913 -3.860 1.00 95.31 108 LEU A N 1
ATOM 812 C CA . LEU A 1 108 ? 21.064 2.361 -3.799 1.00 95.31 108 LEU A CA 1
ATOM 813 C C . LEU A 1 108 ? 19.943 2.705 -2.810 1.00 95.31 108 LEU A C 1
ATOM 815 O O . LEU A 1 108 ? 20.128 3.521 -1.911 1.00 95.31 108 LEU A O 1
ATOM 819 N N . ALA A 1 109 ? 18.802 2.030 -2.932 1.00 93.62 109 ALA A N 1
ATOM 820 C CA . ALA A 1 109 ? 17.651 2.225 -2.062 1.00 93.62 109 ALA A CA 1
ATOM 821 C C . ALA A 1 109 ? 17.964 1.872 -0.591 1.00 93.62 109 ALA A C 1
ATOM 823 O O . ALA A 1 109 ? 17.539 2.572 0.329 1.00 93.62 109 ALA A O 1
ATOM 824 N N . ALA A 1 110 ? 18.759 0.826 -0.342 1.00 93.19 110 ALA A N 1
ATOM 825 C CA . ALA A 1 110 ? 19.238 0.501 1.001 1.00 93.19 110 ALA A CA 1
ATOM 826 C C . ALA A 1 110 ? 20.158 1.596 1.571 1.00 93.19 110 ALA A C 1
ATOM 828 O O . ALA A 1 110 ? 20.012 1.970 2.736 1.00 93.19 110 ALA A O 1
ATOM 829 N N . ALA A 1 111 ? 21.062 2.156 0.762 1.00 94.19 111 ALA A N 1
ATOM 830 C CA . ALA A 1 111 ? 21.926 3.262 1.174 1.00 94.19 111 ALA A CA 1
ATOM 831 C C . ALA A 1 111 ? 21.119 4.532 1.513 1.00 94.19 111 ALA A C 1
ATOM 833 O O . ALA A 1 111 ? 21.377 5.172 2.535 1.00 94.19 111 ALA A O 1
ATOM 834 N N . GLU A 1 112 ? 20.091 4.856 0.721 1.00 93.12 112 GLU A N 1
ATOM 835 C CA . GLU A 1 112 ? 19.153 5.954 1.003 1.00 93.12 112 GLU A CA 1
ATOM 836 C C . GLU A 1 112 ? 18.421 5.754 2.344 1.00 93.12 112 GLU A C 1
ATOM 838 O O . GLU A 1 112 ? 18.294 6.697 3.132 1.00 93.12 112 GLU A O 1
ATOM 843 N N . LEU A 1 113 ? 17.995 4.523 2.656 1.00 91.06 113 LEU A N 1
ATOM 844 C CA . LEU A 1 113 ? 17.395 4.196 3.955 1.00 91.06 113 LEU A CA 1
ATOM 845 C C . LEU A 1 113 ? 18.386 4.358 5.110 1.00 91.06 113 LEU A C 1
ATOM 847 O O . LEU A 1 113 ? 18.030 4.944 6.133 1.00 91.06 113 LEU A O 1
ATOM 851 N N . VAL A 1 114 ? 19.626 3.879 4.963 1.00 93.00 114 VAL A N 1
ATOM 852 C CA . VAL A 1 114 ? 20.677 4.058 5.979 1.00 93.00 114 VAL A CA 1
ATOM 853 C C . VAL A 1 114 ? 20.938 5.544 6.228 1.00 93.00 114 VAL A C 1
ATOM 855 O O . VAL A 1 114 ? 21.021 5.961 7.387 1.00 93.00 114 VAL A O 1
ATOM 858 N N . LEU A 1 115 ? 20.998 6.363 5.172 1.00 92.75 115 LEU A N 1
ATOM 859 C CA . LEU A 1 115 ? 21.122 7.814 5.301 1.00 92.75 115 LEU A CA 1
ATOM 860 C C . LEU A 1 115 ? 19.938 8.403 6.086 1.00 92.75 115 LEU A C 1
ATOM 862 O O . LEU A 1 115 ? 20.156 9.139 7.051 1.00 92.75 115 LEU A O 1
ATOM 866 N N . GLY A 1 116 ? 18.699 8.026 5.750 1.00 88.31 116 GLY A N 1
ATOM 867 C CA . GLY A 1 116 ? 17.498 8.452 6.479 1.00 88.31 116 GLY A CA 1
ATOM 868 C C . GLY A 1 116 ? 17.499 8.027 7.958 1.00 88.31 116 GLY A C 1
ATOM 869 O O . GLY A 1 116 ? 17.165 8.810 8.854 1.00 88.31 116 GLY A O 1
ATOM 870 N N . HIS A 1 117 ? 17.959 6.813 8.261 1.00 89.44 117 HIS A N 1
ATOM 871 C CA . HIS A 1 117 ? 18.132 6.330 9.636 1.00 89.44 117 HIS A CA 1
ATOM 872 C C . HIS A 1 117 ? 19.203 7.100 10.400 1.00 89.44 117 HIS A C 1
ATOM 874 O O . HIS A 1 117 ? 19.034 7.403 11.585 1.00 89.44 117 HIS A O 1
ATOM 880 N N . CYS A 1 118 ? 20.296 7.460 9.732 1.00 90.75 118 CYS A N 1
ATOM 881 C CA . CYS A 1 118 ? 21.317 8.322 10.308 1.00 90.75 118 CYS A CA 1
ATOM 882 C C . CYS A 1 118 ? 20.749 9.711 10.602 1.00 90.75 118 CYS A C 1
ATOM 884 O O . CYS A 1 118 ? 21.015 10.259 11.673 1.00 90.75 118 CYS A O 1
ATOM 886 N N . GLU A 1 119 ? 19.93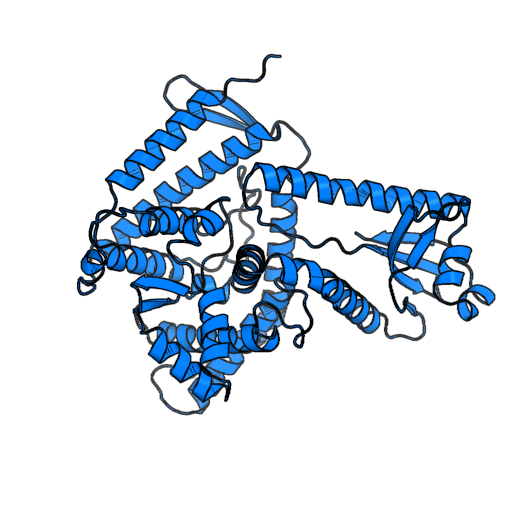8 10.270 9.698 1.00 87.62 119 GLU A N 1
ATOM 887 C CA . GLU A 1 119 ? 19.290 11.577 9.847 1.00 87.62 119 GLU A CA 1
ATOM 888 C C . GLU A 1 119 ? 18.368 11.654 11.059 1.00 87.62 119 GLU A C 1
ATOM 890 O O . GLU A 1 119 ? 18.410 12.638 11.801 1.00 87.62 119 GLU A O 1
ATOM 895 N N . THR A 1 120 ? 17.619 10.586 11.327 1.00 84.00 120 THR A N 1
ATOM 896 C CA . THR A 1 120 ? 16.754 10.488 12.511 1.00 84.00 120 THR A CA 1
ATOM 897 C C . THR A 1 120 ? 17.508 10.162 13.805 1.00 84.00 120 THR A C 1
ATOM 899 O O . THR A 1 120 ? 16.919 10.228 14.887 1.00 84.00 120 THR A O 1
ATOM 902 N N . GLY A 1 121 ? 18.802 9.829 13.715 1.00 88.06 121 GLY A N 1
ATOM 903 C CA . GLY A 1 121 ? 19.642 9.414 14.839 1.00 88.06 121 GLY A CA 1
ATOM 904 C C . GLY A 1 121 ? 19.439 7.961 15.276 1.00 88.06 121 GLY A C 1
ATOM 905 O O . GLY A 1 121 ? 19.984 7.572 16.310 1.00 88.06 121 GLY A O 1
ATOM 906 N N . PHE A 1 122 ? 18.672 7.171 14.515 1.00 88.50 122 PHE A N 1
ATOM 907 C CA . PHE A 1 122 ? 18.484 5.740 14.757 1.00 88.50 122 PHE A CA 1
ATOM 908 C C . PHE A 1 122 ? 19.782 4.957 14.523 1.00 88.50 122 PHE A C 1
ATOM 910 O O . PHE A 1 122 ? 20.162 4.120 15.348 1.00 88.50 122 PHE A O 1
ATOM 917 N N . MET A 1 123 ? 20.491 5.287 13.442 1.00 93.81 123 MET A N 1
ATOM 918 C CA . MET A 1 123 ? 21.793 4.719 13.098 1.00 93.81 123 MET A CA 1
ATOM 919 C C . MET A 1 123 ? 22.933 5.721 13.282 1.00 93.81 123 MET A C 1
ATOM 921 O O . MET A 1 123 ? 22.744 6.942 13.295 1.00 93.81 123 MET A O 1
ATOM 925 N N . ARG A 1 124 ? 24.139 5.179 13.431 1.00 93.38 124 ARG A N 1
ATOM 926 C CA . ARG A 1 124 ? 25.405 5.903 13.293 1.00 93.38 124 ARG A CA 1
ATOM 927 C C . ARG A 1 124 ? 26.157 5.318 12.117 1.00 93.38 124 ARG A C 1
ATOM 929 O O . ARG A 1 124 ? 25.970 4.149 11.799 1.00 93.38 124 ARG A O 1
ATOM 936 N N . ILE A 1 125 ? 26.983 6.157 11.513 1.00 94.94 125 ILE A N 1
ATOM 937 C CA . ILE A 1 125 ? 27.796 5.804 10.364 1.00 94.94 125 ILE A CA 1
ATOM 938 C C . ILE A 1 125 ? 29.210 6.336 10.559 1.00 94.94 125 ILE A C 1
ATOM 940 O O . ILE A 1 125 ? 29.385 7.413 11.143 1.00 94.94 125 ILE A O 1
ATOM 944 N N . VAL A 1 126 ? 30.189 5.572 10.089 1.00 94.44 126 VAL A N 1
ATOM 945 C CA . VAL A 1 126 ? 31.590 5.970 9.954 1.00 94.44 126 VAL A CA 1
ATOM 946 C C . VAL A 1 126 ? 32.045 5.647 8.537 1.00 94.44 126 VAL A C 1
ATOM 948 O O . VAL A 1 126 ? 31.712 4.596 8.001 1.00 94.44 126 VAL A O 1
ATOM 951 N N . ASP A 1 127 ? 32.768 6.592 7.951 1.00 92.62 127 ASP A N 1
ATOM 952 C CA . ASP A 1 127 ? 33.461 6.456 6.673 1.00 92.62 127 ASP A CA 1
ATOM 953 C C . ASP A 1 127 ? 34.856 5.871 6.936 1.00 92.62 127 ASP A C 1
ATOM 955 O O . ASP A 1 127 ? 35.578 6.375 7.805 1.00 92.62 127 ASP A O 1
ATOM 959 N N . ASP A 1 128 ? 35.211 4.795 6.236 1.00 91.12 128 ASP A N 1
ATOM 960 C CA . ASP A 1 128 ? 36.518 4.144 6.355 1.00 91.12 128 ASP A CA 1
ATOM 961 C C . ASP A 1 128 ? 37.597 4.755 5.435 1.00 91.12 128 ASP A C 1
ATOM 963 O O . ASP A 1 128 ? 38.771 4.383 5.525 1.00 91.12 128 ASP A O 1
ATOM 967 N N . GLY A 1 129 ? 37.217 5.716 4.586 1.00 87.50 129 GLY A N 1
ATOM 968 C CA . GLY A 1 129 ? 38.080 6.408 3.632 1.00 87.50 129 GLY A CA 1
ATOM 969 C C . GLY A 1 129 ? 38.192 5.753 2.251 1.00 87.50 129 GLY A C 1
ATOM 970 O O . GLY A 1 129 ? 38.929 6.278 1.418 1.00 87.50 129 GLY A O 1
ATOM 971 N N . ASN A 1 130 ? 37.487 4.646 1.987 1.00 90.06 130 ASN A N 1
ATOM 972 C CA . ASN A 1 130 ? 37.500 3.907 0.715 1.00 90.06 130 ASN A CA 1
ATOM 973 C C . ASN A 1 130 ? 36.103 3.823 0.073 1.00 90.06 130 ASN A C 1
ATOM 975 O O . ASN A 1 130 ? 35.721 2.770 -0.445 1.00 90.06 130 ASN A O 1
ATOM 979 N N . ASP A 1 131 ? 35.310 4.895 0.180 1.00 85.81 131 ASP A N 1
ATOM 980 C CA . ASP A 1 131 ? 33.889 4.930 -0.212 1.00 85.81 131 ASP A CA 1
ATOM 981 C C . ASP A 1 131 ? 33.062 3.791 0.417 1.00 85.81 131 ASP A C 1
ATOM 983 O O . ASP A 1 131 ? 32.014 3.385 -0.093 1.00 85.81 131 ASP A O 1
ATOM 987 N N . THR A 1 132 ? 33.543 3.263 1.545 1.00 90.44 132 THR A N 1
ATOM 988 C CA . THR A 1 132 ? 32.907 2.199 2.308 1.00 90.44 132 THR A CA 1
ATOM 989 C C . THR A 1 132 ? 32.483 2.756 3.658 1.00 90.44 132 THR A C 1
ATOM 991 O O . THR A 1 132 ? 33.181 3.536 4.307 1.00 90.44 132 THR A O 1
ATOM 994 N N . PHE A 1 133 ? 31.276 2.380 4.068 1.00 93.00 133 PHE A N 1
ATOM 995 C CA . PHE A 1 133 ? 30.644 2.934 5.252 1.00 93.00 133 PHE A CA 1
ATOM 996 C C . PHE A 1 133 ? 30.204 1.826 6.196 1.00 93.00 133 PHE A C 1
ATOM 998 O O . PHE A 1 133 ? 29.405 0.964 5.827 1.00 93.00 133 PHE A O 1
ATOM 1005 N N . ASP A 1 134 ? 30.647 1.919 7.444 1.00 93.38 134 ASP A N 1
ATOM 1006 C CA . ASP A 1 134 ? 30.148 1.081 8.524 1.00 93.38 134 ASP A CA 1
ATOM 1007 C C . ASP A 1 134 ? 28.970 1.779 9.197 1.00 93.38 134 ASP A C 1
ATOM 1009 O O . ASP A 1 134 ? 29.110 2.873 9.751 1.00 93.38 134 ASP A O 1
ATOM 1013 N N . ALA A 1 135 ? 27.803 1.135 9.178 1.00 92.50 135 ALA A N 1
ATOM 1014 C CA . ALA A 1 135 ? 26.599 1.625 9.835 1.00 92.50 135 ALA A CA 1
ATOM 1015 C C . ALA A 1 135 ? 26.111 0.653 10.914 1.00 92.50 135 ALA A C 1
ATOM 1017 O O . ALA A 1 135 ? 26.084 -0.562 10.722 1.00 92.50 135 ALA A O 1
ATOM 1018 N N . TRP A 1 136 ? 25.679 1.189 12.055 1.00 93.75 136 TRP A N 1
ATOM 1019 C CA . TRP A 1 136 ? 25.124 0.387 13.146 1.00 93.75 136 TRP A CA 1
ATOM 1020 C C . TRP A 1 136 ? 23.970 1.091 13.855 1.00 93.75 136 TRP A C 1
ATOM 1022 O O . TRP A 1 136 ? 23.880 2.321 13.914 1.00 93.75 136 TRP A O 1
ATOM 1032 N N . ILE A 1 137 ? 23.080 0.286 14.434 1.00 93.38 137 ILE A N 1
ATOM 1033 C CA . ILE A 1 137 ? 21.955 0.763 15.238 1.00 93.38 137 ILE A CA 1
ATOM 1034 C C . ILE A 1 137 ? 22.498 1.366 16.537 1.00 93.38 137 ILE A C 1
ATOM 1036 O O . ILE A 1 137 ? 23.189 0.705 17.311 1.00 93.38 137 ILE A O 1
ATOM 1040 N N . ALA A 1 138 ? 22.160 2.625 16.800 1.00 91.88 138 ALA A N 1
ATOM 1041 C CA . ALA A 1 138 ? 22.643 3.362 17.968 1.00 91.88 138 ALA A CA 1
ATOM 1042 C C . ALA A 1 138 ? 21.572 3.603 19.032 1.00 91.88 138 ALA A C 1
ATOM 1044 O O . ALA A 1 138 ? 21.836 4.238 20.056 1.00 91.88 138 ALA A O 1
ATOM 1045 N N . THR A 1 139 ? 20.357 3.103 18.811 1.00 87.19 139 THR A N 1
ATOM 1046 C CA . THR A 1 139 ? 19.254 3.238 19.760 1.00 87.19 139 THR A CA 1
ATOM 1047 C C . THR A 1 139 ? 18.562 1.899 19.973 1.00 87.19 139 THR A C 1
ATOM 1049 O O . THR A 1 139 ? 18.500 1.068 19.078 1.00 87.19 139 THR A O 1
ATOM 1052 N N . LYS A 1 140 ? 17.989 1.695 21.162 1.00 85.31 140 LYS A N 1
ATOM 1053 C CA . LYS A 1 140 ? 17.175 0.502 21.455 1.00 85.31 140 LYS A CA 1
ATOM 1054 C C . LYS A 1 140 ? 15.753 0.585 20.889 1.00 85.31 140 LYS A C 1
ATOM 1056 O O . LYS A 1 140 ? 14.991 -0.362 21.034 1.00 85.31 140 LYS A O 1
ATOM 1061 N N . ARG A 1 141 ? 15.346 1.744 20.361 1.00 82.19 141 ARG A N 1
ATOM 1062 C CA . ARG A 1 141 ? 13.975 1.978 19.899 1.00 82.19 141 ARG A CA 1
ATOM 1063 C C . ARG A 1 141 ? 13.929 1.762 18.399 1.00 82.19 141 ARG A C 1
ATOM 1065 O O . ARG A 1 141 ? 14.501 2.553 17.660 1.00 82.19 141 ARG A O 1
ATOM 1072 N N . GLU A 1 142 ? 13.215 0.729 17.978 1.00 83.00 142 GLU A N 1
ATOM 1073 C CA . GLU A 1 142 ? 12.967 0.475 16.559 1.00 83.00 142 GLU A CA 1
ATOM 1074 C C . GLU A 1 142 ? 12.274 1.675 15.894 1.00 83.00 142 GLU A C 1
ATOM 1076 O O . GLU A 1 142 ? 11.421 2.303 16.549 1.00 83.00 142 GLU A O 1
ATOM 1081 N N . PRO A 1 143 ? 12.594 1.979 14.621 1.00 81.38 143 PRO A N 1
ATOM 1082 C CA . PRO A 1 143 ? 11.896 2.985 13.834 1.00 81.38 143 PRO A CA 1
ATOM 1083 C C . PRO A 1 143 ? 10.411 2.641 13.711 1.00 81.38 143 PRO A C 1
ATOM 1085 O O . PRO A 1 143 ? 10.039 1.472 13.635 1.00 81.38 143 PRO A O 1
ATOM 1088 N N . THR A 1 144 ? 9.550 3.658 13.652 1.00 77.00 144 THR A N 1
ATOM 1089 C CA . THR A 1 144 ? 8.102 3.451 13.470 1.00 77.00 144 THR A CA 1
ATOM 1090 C C . THR A 1 144 ? 7.794 2.684 12.187 1.00 77.00 144 THR A C 1
ATOM 1092 O O . THR A 1 144 ? 7.006 1.747 12.240 1.00 77.00 144 THR A O 1
ATOM 1095 N N . SER A 1 145 ? 8.490 2.988 11.087 1.00 77.88 145 SER A N 1
ATOM 1096 C CA . SER A 1 145 ? 8.303 2.299 9.806 1.00 77.88 145 SER A CA 1
ATOM 1097 C C . SER A 1 145 ? 8.571 0.793 9.883 1.00 77.88 145 SER A C 1
ATOM 1099 O O . SER A 1 145 ? 7.897 0.021 9.211 1.00 77.88 145 SER A O 1
ATOM 1101 N N . TRP A 1 146 ? 9.504 0.346 10.733 1.00 84.88 146 TRP A N 1
ATOM 1102 C CA . TRP A 1 146 ? 9.755 -1.085 10.937 1.00 84.88 146 TRP A CA 1
ATOM 1103 C C . TRP A 1 146 ? 8.582 -1.772 11.636 1.00 84.88 146 TRP A C 1
ATOM 1105 O O . TRP A 1 146 ? 8.240 -2.900 11.291 1.00 84.88 146 TRP A O 1
ATOM 1115 N N . ARG A 1 147 ? 7.951 -1.095 12.602 1.00 81.69 147 ARG A N 1
ATOM 1116 C CA . ARG A 1 147 ? 6.793 -1.638 13.326 1.00 81.69 147 ARG A CA 1
ATOM 1117 C C . ARG A 1 147 ? 5.553 -1.673 12.449 1.00 81.69 147 ARG A C 1
ATOM 1119 O O . ARG A 1 147 ? 4.911 -2.707 12.376 1.00 81.69 147 ARG A O 1
ATOM 1126 N N . GLU A 1 148 ? 5.275 -0.587 11.731 1.00 80.88 148 GLU A N 1
ATOM 1127 C CA . GLU A 1 148 ? 4.164 -0.533 10.771 1.00 80.88 148 GLU A CA 1
ATOM 1128 C C . GLU A 1 148 ? 4.320 -1.616 9.699 1.00 80.88 148 GLU A C 1
ATOM 1130 O O . GLU A 1 148 ? 3.369 -2.326 9.382 1.00 80.88 148 GLU A O 1
ATOM 1135 N N . ARG A 1 149 ? 5.544 -1.819 9.193 1.00 85.06 149 ARG A N 1
ATOM 1136 C CA . ARG A 1 149 ? 5.818 -2.904 8.252 1.00 85.06 149 ARG A CA 1
ATOM 1137 C C . ARG A 1 149 ? 5.624 -4.285 8.876 1.00 85.06 149 ARG A C 1
ATOM 1139 O O . ARG A 1 149 ? 5.036 -5.154 8.241 1.00 85.06 149 ARG A O 1
ATOM 1146 N N . ALA A 1 150 ? 6.079 -4.489 10.111 1.00 84.50 150 ALA A N 1
ATOM 1147 C CA . ALA A 1 150 ? 5.866 -5.743 10.826 1.00 84.50 150 ALA A CA 1
ATOM 1148 C C . ALA A 1 150 ? 4.374 -6.045 11.042 1.00 84.50 150 ALA A C 1
ATOM 1150 O O . ALA A 1 150 ? 3.967 -7.196 10.887 1.00 84.50 150 ALA A O 1
ATOM 1151 N N . ASP A 1 151 ? 3.562 -5.029 11.341 1.00 84.75 151 ASP A N 1
ATOM 1152 C CA . ASP A 1 151 ? 2.110 -5.162 11.484 1.00 84.75 151 ASP A CA 1
ATOM 1153 C C . ASP A 1 151 ? 1.449 -5.535 10.147 1.00 84.75 151 ASP A C 1
ATOM 1155 O O . ASP A 1 151 ? 0.631 -6.456 10.092 1.00 84.75 151 ASP A O 1
ATOM 1159 N N . ILE A 1 152 ? 1.845 -4.875 9.053 1.00 86.31 152 ILE A N 1
ATOM 1160 C CA . ILE A 1 152 ? 1.401 -5.180 7.681 1.00 86.31 152 ILE A CA 1
ATOM 1161 C C . ILE A 1 152 ? 1.735 -6.621 7.304 1.00 86.31 152 ILE A C 1
ATOM 1163 O O . ILE A 1 152 ? 0.855 -7.360 6.860 1.00 86.31 152 ILE A O 1
ATOM 1167 N N . ASP A 1 153 ? 2.980 -7.043 7.520 1.00 86.62 153 ASP A N 1
ATOM 1168 C CA . ASP A 1 153 ? 3.428 -8.400 7.212 1.00 86.62 153 ASP A CA 1
ATOM 1169 C C . ASP A 1 153 ? 2.688 -9.432 8.082 1.00 86.62 153 ASP A C 1
ATOM 1171 O O . ASP A 1 153 ? 2.321 -10.512 7.607 1.00 86.62 153 ASP A O 1
ATOM 1175 N N . TRP A 1 154 ? 2.416 -9.105 9.351 1.00 89.50 154 TRP A N 1
ATOM 1176 C CA . TRP A 1 154 ? 1.638 -9.958 10.246 1.00 89.50 154 TRP A CA 1
ATOM 1177 C C . TRP A 1 154 ? 0.200 -10.140 9.748 1.00 89.50 154 TRP A C 1
ATOM 1179 O O . TRP A 1 154 ? -0.279 -11.281 9.677 1.00 89.50 154 TRP A O 1
ATOM 1189 N N . TRP A 1 155 ? -0.473 -9.054 9.352 1.00 89.69 155 TRP A N 1
ATOM 1190 C CA . TRP A 1 155 ? -1.815 -9.102 8.766 1.00 89.69 155 TRP A CA 1
ATOM 1191 C C . TRP A 1 155 ? -1.832 -9.893 7.461 1.00 89.69 155 TRP A C 1
ATOM 1193 O O . TRP A 1 155 ? -2.640 -10.819 7.324 1.00 89.69 155 TRP A O 1
ATOM 1203 N N . ALA A 1 156 ? -0.899 -9.602 6.553 1.00 89.94 156 ALA A N 1
ATOM 1204 C CA . ALA A 1 156 ? -0.743 -10.305 5.286 1.00 89.94 156 ALA A CA 1
ATOM 1205 C C . ALA A 1 156 ? -0.576 -11.815 5.506 1.00 89.94 156 ALA A C 1
ATOM 1207 O O . ALA A 1 156 ? -1.290 -12.624 4.909 1.00 89.94 156 ALA A O 1
ATOM 1208 N N . ALA A 1 157 ? 0.313 -12.217 6.419 1.00 89.62 157 ALA A N 1
ATOM 1209 C CA . ALA A 1 157 ? 0.559 -13.620 6.735 1.00 89.62 157 ALA A CA 1
ATOM 1210 C C . ALA A 1 157 ? -0.654 -14.289 7.404 1.00 89.62 157 ALA A C 1
ATOM 1212 O O . ALA A 1 157 ? -0.971 -15.445 7.111 1.00 89.62 157 ALA A O 1
ATOM 1213 N N . SER A 1 158 ? -1.345 -13.579 8.299 1.00 91.94 158 SER A N 1
ATOM 1214 C CA . SER A 1 158 ? -2.548 -14.071 8.977 1.00 91.94 158 SER A CA 1
ATOM 1215 C C . SER A 1 158 ? -3.682 -14.348 7.988 1.00 91.94 158 SER A C 1
ATOM 1217 O O . SER A 1 158 ? -4.228 -15.457 7.959 1.00 91.94 158 SER A O 1
ATOM 1219 N N . LEU A 1 159 ? -3.983 -13.385 7.115 1.00 92.62 159 LEU A N 1
ATOM 1220 C CA . LEU A 1 159 ? -5.025 -13.519 6.102 1.00 92.62 159 LEU A CA 1
ATOM 1221 C C . LEU A 1 159 ? -4.643 -14.539 5.027 1.00 92.62 159 LEU A C 1
ATOM 1223 O O . LEU A 1 159 ? -5.474 -15.366 4.658 1.00 92.62 159 LEU A O 1
ATOM 1227 N N . SER A 1 160 ? -3.376 -14.581 4.610 1.00 90.81 160 SER A N 1
ATOM 1228 C CA . SER A 1 160 ? -2.874 -15.620 3.703 1.00 90.81 160 SER A CA 1
ATOM 1229 C C . SER A 1 160 ? -3.103 -17.021 4.267 1.00 90.81 160 SER A C 1
ATOM 1231 O O . SER A 1 160 ? -3.615 -17.891 3.565 1.00 90.81 160 SER A O 1
ATOM 1233 N N . ARG A 1 161 ? -2.803 -17.258 5.554 1.00 93.00 161 ARG A N 1
ATOM 1234 C CA . ARG A 1 161 ? -3.086 -18.553 6.201 1.00 93.00 161 ARG A CA 1
ATOM 1235 C C . ARG A 1 161 ? -4.581 -18.860 6.248 1.00 93.00 161 ARG A C 1
ATOM 1237 O O . ARG A 1 161 ? -4.966 -20.000 5.988 1.00 93.00 161 ARG A O 1
ATOM 1244 N N . ARG A 1 162 ? -5.412 -17.860 6.562 1.00 94.19 162 ARG A N 1
ATOM 1245 C CA . ARG A 1 162 ? -6.876 -17.995 6.620 1.00 94.19 162 ARG A CA 1
ATOM 1246 C C . ARG A 1 162 ? -7.468 -18.390 5.266 1.00 94.19 162 ARG A C 1
ATOM 1248 O O . ARG A 1 162 ? -8.340 -19.254 5.222 1.00 94.19 162 ARG A O 1
ATOM 1255 N N . TYR A 1 163 ? -6.985 -17.788 4.182 1.00 94.62 163 TYR A N 1
ATOM 1256 C CA . TYR A 1 163 ? -7.531 -17.965 2.835 1.00 94.62 163 TYR A CA 1
ATOM 1257 C C . TYR A 1 163 ? -6.789 -18.998 1.973 1.00 94.62 163 TYR A C 1
ATOM 1259 O O . TYR A 1 163 ? -7.304 -19.402 0.930 1.00 94.62 163 TYR A O 1
ATOM 1267 N N . ALA A 1 164 ? -5.651 -19.528 2.433 1.00 92.31 164 ALA A N 1
ATOM 1268 C CA . ALA A 1 164 ? -4.909 -20.590 1.749 1.00 92.31 164 ALA A CA 1
ATOM 1269 C C . ALA A 1 164 ? -5.771 -21.794 1.304 1.00 92.31 164 ALA A C 1
ATOM 1271 O O . ALA A 1 164 ? -5.541 -22.298 0.204 1.00 92.31 164 ALA A O 1
ATOM 1272 N N . PRO A 1 165 ? -6.769 -22.282 2.076 1.00 93.25 165 PRO A N 1
ATOM 1273 C CA . PRO A 1 165 ? -7.649 -23.351 1.604 1.00 93.25 165 PRO A CA 1
ATOM 1274 C C . PRO A 1 165 ? -8.443 -22.994 0.338 1.00 93.25 165 PRO A C 1
ATOM 1276 O O . PRO A 1 165 ? -8.598 -23.854 -0.524 1.00 93.25 165 PRO A O 1
ATOM 1279 N N . ALA A 1 166 ? -8.904 -21.747 0.197 1.00 91.25 166 ALA A N 1
ATOM 1280 C CA . ALA A 1 166 ? -9.684 -21.307 -0.962 1.00 91.25 166 ALA A CA 1
ATOM 1281 C C . ALA A 1 166 ? -8.828 -21.250 -2.242 1.00 91.25 166 ALA A C 1
ATOM 1283 O O . ALA A 1 166 ? -9.292 -21.626 -3.320 1.00 91.25 166 ALA A O 1
ATOM 1284 N N . LEU A 1 167 ? -7.549 -20.879 -2.107 1.00 88.75 167 LEU A N 1
ATOM 1285 C CA . LEU A 1 167 ? -6.576 -20.865 -3.207 1.00 88.75 167 LEU A CA 1
ATOM 1286 C C . LEU A 1 167 ? -6.122 -22.267 -3.650 1.00 88.75 167 LEU A C 1
ATOM 1288 O O . LEU A 1 167 ? -5.623 -22.427 -4.761 1.00 88.75 167 LEU A O 1
ATOM 1292 N N . ARG A 1 168 ? -6.297 -23.294 -2.806 1.00 87.81 168 ARG A N 1
ATOM 1293 C CA . ARG A 1 168 ? -5.931 -24.692 -3.113 1.00 87.81 168 ARG A CA 1
ATOM 1294 C C . ARG A 1 168 ? -6.982 -25.457 -3.921 1.00 87.81 168 ARG A C 1
ATOM 1296 O O . ARG A 1 168 ? -6.792 -26.647 -4.166 1.00 87.81 168 ARG A O 1
ATOM 1303 N N . SER A 1 169 ? -8.088 -24.819 -4.307 1.00 84.38 169 SER A N 1
ATOM 1304 C CA . SER A 1 169 ? -9.081 -25.462 -5.175 1.00 84.38 169 SER A CA 1
ATOM 1305 C C . SER A 1 169 ? -8.441 -25.951 -6.483 1.00 84.38 169 SER A C 1
ATOM 1307 O O . SER A 1 169 ? -7.458 -25.374 -6.954 1.00 84.38 169 SER A O 1
ATOM 1309 N N . ALA A 1 170 ? -8.970 -27.043 -7.049 1.00 80.88 170 ALA A N 1
ATOM 1310 C CA . ALA A 1 170 ? -8.434 -27.621 -8.278 1.00 80.88 170 ALA A CA 1
ATOM 1311 C C . ALA A 1 170 ? -8.386 -26.553 -9.381 1.00 80.88 170 ALA A C 1
ATOM 1313 O O . ALA A 1 170 ? -9.414 -25.959 -9.717 1.00 80.88 170 ALA A O 1
ATOM 1314 N N . ARG A 1 171 ? -7.182 -26.294 -9.902 1.00 88.81 171 ARG A N 1
ATOM 1315 C CA . ARG A 1 171 ? -6.973 -25.310 -10.965 1.00 88.81 171 ARG A CA 1
ATOM 1316 C C . ARG A 1 171 ? -7.534 -25.866 -12.278 1.00 88.81 171 ARG A C 1
ATOM 1318 O O . ARG A 1 171 ? -7.173 -26.989 -12.642 1.00 88.81 171 ARG A O 1
ATOM 1325 N N . PRO A 1 172 ? -8.410 -25.132 -12.983 1.00 92.31 172 PRO A N 1
ATOM 1326 C CA . PRO A 1 172 ? -8.844 -25.529 -14.314 1.00 92.31 172 PRO A CA 1
ATOM 1327 C C . PRO A 1 172 ? -7.687 -25.400 -15.314 1.00 92.31 172 PRO A C 1
ATOM 1329 O O . PRO A 1 172 ? -6.680 -24.754 -15.033 1.00 92.31 172 PRO A O 1
ATOM 1332 N N . ASN A 1 173 ? -7.836 -25.986 -16.505 1.00 91.94 173 ASN A N 1
ATOM 1333 C CA . ASN A 1 173 ? -6.878 -25.768 -17.589 1.00 91.94 173 ASN A CA 1
ATOM 1334 C C . ASN A 1 173 ? -6.915 -24.285 -18.022 1.00 91.94 173 ASN A C 1
ATOM 1336 O O . ASN A 1 173 ? -7.932 -23.862 -18.582 1.00 91.94 173 ASN A O 1
ATOM 1340 N N . PRO A 1 174 ? -5.834 -23.507 -17.828 1.00 91.44 174 PRO A N 1
ATOM 1341 C CA . PRO A 1 174 ? -5.833 -22.074 -18.109 1.00 91.44 174 PRO A CA 1
ATOM 1342 C C . PRO A 1 174 ? -6.010 -21.769 -19.603 1.00 91.44 174 PRO A C 1
ATOM 1344 O O . PRO A 1 174 ? -6.571 -20.730 -19.957 1.00 91.44 174 PRO A O 1
ATOM 1347 N N . ALA A 1 175 ? -5.607 -22.684 -20.494 1.00 91.56 175 ALA A N 1
ATOM 1348 C CA . ALA A 1 175 ? -5.739 -22.538 -21.945 1.00 91.56 175 ALA A CA 1
ATOM 1349 C C . ALA A 1 175 ? -7.187 -22.670 -22.451 1.00 91.56 175 ALA A C 1
ATOM 1351 O O . ALA A 1 175 ? -7.469 -22.311 -23.588 1.00 91.56 175 ALA A O 1
ATOM 1352 N N . SER A 1 176 ? -8.115 -23.164 -21.628 1.00 92.81 176 SER A N 1
ATOM 1353 C CA . SER A 1 176 ? -9.523 -23.258 -22.013 1.00 92.81 176 SER A CA 1
ATOM 1354 C C . SER A 1 176 ? -10.209 -21.888 -21.956 1.00 92.81 176 SER A C 1
ATOM 1356 O O . SER A 1 176 ? -9.948 -21.082 -21.058 1.00 92.81 176 SER A O 1
ATOM 1358 N N . ASP A 1 177 ? -11.115 -21.646 -22.904 1.00 91.06 177 ASP A N 1
ATOM 1359 C CA . ASP A 1 177 ? -12.013 -20.484 -22.939 1.00 91.06 177 ASP A CA 1
ATOM 1360 C C . ASP A 1 177 ? -13.408 -20.798 -22.383 1.00 91.06 177 ASP A C 1
ATOM 1362 O O . ASP A 1 177 ? -14.355 -20.038 -22.577 1.00 91.06 177 ASP A O 1
ATOM 1366 N N . ALA A 1 178 ? -13.554 -21.920 -21.671 1.00 93.12 178 ALA A N 1
ATOM 1367 C CA . ALA A 1 178 ? -14.808 -22.241 -21.011 1.00 93.12 178 ALA A CA 1
ATOM 1368 C C . ALA A 1 178 ? -15.154 -21.169 -19.949 1.00 93.12 178 ALA A C 1
ATOM 1370 O O . ALA A 1 178 ? -14.274 -20.782 -19.170 1.00 93.12 178 ALA A O 1
ATOM 1371 N N . PRO A 1 179 ? -16.430 -20.744 -19.836 1.00 92.25 179 PRO A N 1
ATOM 1372 C CA . PRO A 1 179 ? -16.863 -19.747 -18.848 1.00 92.25 179 PRO A CA 1
ATOM 1373 C C . PRO A 1 179 ? -16.504 -20.104 -17.398 1.00 92.25 179 PRO A C 1
ATOM 1375 O O . PRO A 1 179 ? -16.298 -19.233 -16.556 1.00 92.25 179 PRO A O 1
ATOM 1378 N N . GLU A 1 180 ? -16.391 -21.399 -17.098 1.00 93.75 180 GLU A N 1
ATOM 1379 C CA . GLU A 1 180 ? -15.993 -21.909 -15.784 1.00 93.75 180 GLU A CA 1
ATOM 1380 C C . GLU A 1 180 ? -14.561 -21.518 -15.395 1.00 93.75 180 GLU A C 1
ATOM 1382 O O . GLU A 1 180 ? -14.295 -21.279 -14.214 1.00 93.75 180 GLU A O 1
ATOM 1387 N N . VAL A 1 181 ? -13.652 -21.416 -16.374 1.00 93.88 181 VAL A N 1
ATOM 1388 C CA . VAL A 1 181 ? -12.264 -20.979 -16.161 1.00 93.88 181 VAL A CA 1
ATOM 1389 C C . VAL A 1 181 ? -12.239 -19.514 -15.763 1.00 93.88 181 VAL A C 1
ATOM 1391 O O . VAL A 1 181 ? -11.625 -19.153 -14.762 1.00 93.88 181 VAL A O 1
ATOM 1394 N N . GLU A 1 182 ? -12.965 -18.670 -16.493 1.00 92.56 182 GLU A N 1
ATOM 1395 C CA . GLU A 1 182 ? -13.089 -17.253 -16.158 1.00 92.56 182 GLU A CA 1
ATOM 1396 C C . GLU A 1 182 ? -13.730 -17.058 -14.778 1.00 92.56 182 GLU A C 1
ATOM 1398 O O . GLU A 1 182 ? -13.209 -16.315 -13.943 1.00 92.56 182 GLU A O 1
ATOM 1403 N N . ALA A 1 183 ? -14.812 -17.785 -14.487 1.00 93.81 183 ALA A N 1
ATOM 1404 C CA . ALA A 1 183 ? -15.447 -17.760 -13.176 1.00 93.81 183 ALA A CA 1
ATOM 1405 C C . ALA A 1 183 ? -14.490 -18.208 -12.057 1.00 93.81 183 ALA A C 1
ATOM 1407 O O . ALA A 1 183 ? -14.567 -17.691 -10.942 1.00 93.81 183 ALA A O 1
ATOM 1408 N N . TRP A 1 184 ? -13.587 -19.156 -12.329 1.00 95.75 184 TRP A N 1
ATOM 1409 C CA . TRP A 1 184 ? -12.560 -19.576 -11.378 1.00 95.75 184 TRP A CA 1
ATOM 1410 C C . TRP A 1 184 ? -11.557 -18.456 -11.088 1.00 95.75 184 TRP A C 1
ATOM 1412 O O . TRP A 1 184 ? -11.372 -18.122 -9.918 1.00 95.75 184 TRP A O 1
ATOM 1422 N N . TYR A 1 185 ? -10.991 -17.812 -12.115 1.00 96.12 185 TYR A N 1
ATOM 1423 C CA . TYR A 1 185 ? -10.048 -16.702 -11.920 1.00 96.12 185 TYR A CA 1
ATOM 1424 C C . TYR A 1 185 ? -10.691 -15.498 -11.227 1.00 96.12 185 TYR A C 1
ATOM 1426 O O . TYR A 1 185 ? -10.065 -14.902 -10.354 1.00 96.12 185 TYR A O 1
ATOM 1434 N N . ARG A 1 186 ? -11.964 -15.189 -11.516 1.00 95.25 186 ARG A N 1
ATOM 1435 C CA . ARG A 1 186 ? -12.713 -14.153 -10.780 1.00 95.25 186 ARG A CA 1
ATOM 1436 C C . ARG A 1 186 ? -12.859 -14.491 -9.295 1.00 95.25 186 ARG A C 1
ATOM 1438 O O . ARG A 1 186 ? -12.668 -13.623 -8.448 1.00 95.25 186 ARG A O 1
ATOM 1445 N N . ARG A 1 187 ? -13.159 -15.752 -8.953 1.00 96.06 187 ARG A N 1
ATOM 1446 C CA . ARG A 1 187 ? -13.217 -16.188 -7.544 1.00 96.06 187 ARG A CA 1
ATOM 1447 C C . ARG A 1 187 ? -11.858 -16.074 -6.863 1.00 96.06 187 ARG A C 1
ATOM 1449 O O . ARG A 1 187 ? -11.793 -15.580 -5.744 1.00 96.06 187 ARG A O 1
ATOM 1456 N N . VAL A 1 188 ? -10.788 -16.510 -7.526 1.00 96.38 188 VAL A N 1
ATOM 1457 C CA . VAL A 1 188 ? -9.421 -16.415 -6.991 1.00 96.38 188 VAL A CA 1
ATOM 1458 C C . VAL A 1 188 ? -9.013 -14.958 -6.784 1.00 96.38 188 VAL A C 1
ATOM 1460 O O . VAL A 1 188 ? -8.492 -14.627 -5.723 1.00 96.38 188 VAL A O 1
ATOM 1463 N N . ALA A 1 189 ? -9.327 -14.071 -7.727 1.00 97.12 189 ALA A N 1
ATOM 1464 C CA . ALA A 1 189 ? -9.107 -12.639 -7.569 1.00 97.12 189 ALA A CA 1
ATOM 1465 C C . ALA A 1 189 ? -9.872 -12.053 -6.372 1.00 97.12 189 ALA A C 1
ATOM 1467 O O . ALA A 1 189 ? -9.302 -11.293 -5.591 1.00 97.12 189 ALA A O 1
ATOM 1468 N N . GLY A 1 190 ? -11.125 -12.471 -6.163 1.00 96.56 190 GLY A N 1
ATOM 1469 C CA . GLY A 1 190 ? -11.884 -12.124 -4.959 1.00 96.56 190 GLY A CA 1
ATOM 1470 C C . GLY A 1 190 ? -11.181 -12.571 -3.672 1.00 96.56 190 GLY A C 1
ATOM 1471 O O . GLY A 1 190 ? -11.071 -11.792 -2.732 1.00 96.56 190 GLY A O 1
ATOM 1472 N N . VAL A 1 191 ? -10.623 -13.787 -3.641 1.00 96.50 191 VAL A N 1
ATOM 1473 C CA . VAL A 1 191 ? -9.837 -14.274 -2.492 1.00 96.50 191 VAL A CA 1
ATOM 1474 C C . VAL A 1 191 ? -8.583 -13.422 -2.261 1.00 96.50 191 VAL A C 1
ATOM 1476 O O . VAL A 1 191 ? -8.283 -13.091 -1.115 1.00 96.50 191 VAL A O 1
ATOM 1479 N N . HIS A 1 192 ? -7.879 -13.022 -3.323 1.00 95.94 192 HIS A N 1
ATOM 1480 C CA . HIS A 1 192 ? -6.749 -12.096 -3.217 1.00 95.94 192 HIS A CA 1
ATOM 1481 C C . HIS A 1 192 ? -7.172 -10.753 -2.605 1.00 95.94 192 HIS A C 1
ATOM 1483 O O . HIS A 1 192 ? -6.514 -10.273 -1.685 1.00 95.94 192 HIS A O 1
ATOM 1489 N N . LEU A 1 193 ? -8.293 -10.172 -3.040 1.00 96.19 193 LEU A N 1
ATOM 1490 C CA . LEU A 1 193 ? -8.805 -8.932 -2.451 1.00 96.19 193 LEU A CA 1
ATOM 1491 C C . LEU A 1 193 ? -9.160 -9.077 -0.974 1.00 96.19 193 LEU A C 1
ATOM 1493 O O . LEU A 1 193 ? -8.877 -8.173 -0.190 1.00 96.19 193 LEU A O 1
ATOM 1497 N N . GLU A 1 194 ? -9.746 -10.208 -0.581 1.00 95.25 194 GLU A N 1
ATOM 1498 C CA . GLU A 1 194 ? -10.039 -10.507 0.822 1.00 95.25 194 GLU A CA 1
ATOM 1499 C C . GLU A 1 194 ? -8.766 -10.608 1.668 1.00 95.25 194 GLU A C 1
ATOM 1501 O O . GLU A 1 194 ? -8.721 -10.104 2.794 1.00 95.25 194 GLU A O 1
ATOM 1506 N N . MET A 1 195 ? -7.698 -11.181 1.107 1.00 94.56 195 MET A N 1
ATOM 1507 C CA . MET A 1 195 ? -6.382 -11.233 1.745 1.00 94.56 195 MET A CA 1
ATOM 1508 C C . MET A 1 195 ? -5.736 -9.855 1.931 1.00 94.56 195 MET A C 1
ATOM 1510 O O . MET A 1 195 ? -4.877 -9.719 2.797 1.00 94.56 195 MET A O 1
ATOM 1514 N N . MET A 1 196 ? -6.157 -8.848 1.162 1.00 94.69 196 MET A N 1
ATOM 1515 C CA . MET A 1 196 ? -5.590 -7.493 1.148 1.00 94.69 196 MET A CA 1
ATOM 1516 C C . MET A 1 196 ? -6.508 -6.438 1.784 1.00 94.69 196 MET A C 1
ATOM 1518 O O . MET A 1 196 ? -6.190 -5.254 1.768 1.00 94.69 196 MET A O 1
ATOM 1522 N N . THR A 1 197 ? -7.635 -6.833 2.383 1.00 90.50 197 THR A N 1
ATOM 1523 C CA . THR A 1 197 ? -8.619 -5.912 3.000 1.00 90.50 197 THR A CA 1
ATOM 1524 C C . THR A 1 197 ? -8.028 -4.977 4.054 1.00 90.50 197 THR A C 1
ATOM 1526 O O . THR A 1 197 ? -8.465 -3.837 4.177 1.00 90.50 197 THR A O 1
ATOM 1529 N N . TYR A 1 198 ? -6.984 -5.413 4.760 1.00 89.00 198 TYR A N 1
ATOM 1530 C CA . TYR A 1 198 ? -6.269 -4.604 5.750 1.00 89.00 198 TYR A CA 1
ATOM 1531 C C . TYR A 1 198 ? -5.569 -3.362 5.159 1.00 89.00 198 TYR A C 1
ATOM 1533 O O . TYR A 1 198 ? -5.192 -2.462 5.904 1.00 89.00 198 TYR A O 1
ATOM 1541 N N . GLN A 1 199 ? -5.383 -3.302 3.836 1.00 91.44 199 GLN A N 1
ATOM 1542 C CA . GLN A 1 199 ? -4.669 -2.224 3.148 1.00 91.44 199 GLN A CA 1
ATOM 1543 C C . GLN A 1 199 ? -5.538 -0.982 2.884 1.00 91.44 199 GLN A C 1
ATOM 1545 O O . GLN A 1 199 ? -4.993 0.093 2.643 1.00 91.44 199 GLN A O 1
ATOM 1550 N N . LEU A 1 200 ? -6.872 -1.105 2.912 1.00 89.69 200 LEU A N 1
ATOM 1551 C CA . LEU A 1 200 ? -7.800 -0.009 2.604 1.00 89.69 200 LEU A CA 1
ATOM 1552 C C . LEU A 1 200 ? -9.041 -0.071 3.500 1.00 89.69 200 LEU A C 1
ATOM 1554 O O . LEU A 1 200 ? -10.001 -0.780 3.217 1.00 89.69 200 LEU A O 1
ATOM 1558 N N . GLY A 1 201 ? -9.025 0.709 4.581 1.00 87.62 201 GLY A N 1
ATOM 1559 C CA . GLY A 1 201 ? -10.063 0.698 5.620 1.00 87.62 201 GLY A CA 1
ATOM 1560 C C . GLY A 1 201 ? -11.269 1.607 5.364 1.00 87.62 201 GLY A C 1
ATOM 1561 O O . GLY A 1 201 ? -11.765 2.211 6.312 1.00 87.62 201 GLY A O 1
ATOM 1562 N N . TYR A 1 202 ? -11.710 1.774 4.115 1.00 90.81 202 TYR A N 1
ATOM 1563 C CA . TYR A 1 202 ? -12.896 2.578 3.789 1.00 90.81 202 TYR A CA 1
ATOM 1564 C C . TYR A 1 202 ? -14.135 1.703 3.535 1.00 90.81 202 TYR A C 1
ATOM 1566 O O . TYR A 1 202 ? -13.995 0.588 3.028 1.00 90.81 202 TYR A O 1
ATOM 1574 N N . PRO A 1 203 ? -15.351 2.211 3.822 1.00 92.31 203 PRO A N 1
ATOM 1575 C CA . PRO A 1 203 ? -16.584 1.613 3.324 1.00 92.31 203 PRO A CA 1
ATOM 1576 C C . PRO A 1 203 ? -16.603 1.554 1.793 1.00 92.31 203 PRO A C 1
ATOM 1578 O O . PRO A 1 203 ? -16.038 2.415 1.119 1.00 92.31 203 PRO A O 1
ATOM 1581 N N . LEU A 1 204 ? -17.290 0.550 1.251 1.00 94.31 204 LEU A N 1
ATOM 1582 C CA . LEU A 1 204 ? -17.334 0.261 -0.186 1.00 94.31 204 LEU A CA 1
ATOM 1583 C C . LEU A 1 204 ? -18.052 1.347 -1.008 1.00 94.31 204 LEU A C 1
ATOM 1585 O O . LEU A 1 204 ? -17.750 1.529 -2.183 1.00 94.31 204 LEU A O 1
ATOM 1589 N N . ASP A 1 205 ? -18.978 2.075 -0.392 1.00 95.94 205 ASP A N 1
ATOM 1590 C CA . ASP A 1 205 ? -19.795 3.126 -1.002 1.00 95.94 205 ASP A CA 1
ATOM 1591 C C . ASP A 1 205 ? -19.161 4.523 -0.940 1.00 95.94 205 ASP A C 1
ATOM 1593 O O . ASP A 1 205 ? -19.679 5.450 -1.559 1.00 95.94 205 ASP A O 1
ATOM 1597 N N . VAL A 1 206 ? -18.041 4.692 -0.228 1.00 95.19 206 VAL A N 1
ATOM 1598 C CA . VAL A 1 206 ? -17.328 5.976 -0.189 1.00 95.19 206 VAL A CA 1
ATOM 1599 C C . VAL A 1 206 ? -16.719 6.275 -1.553 1.00 95.19 206 VAL A C 1
ATOM 1601 O O . VAL A 1 206 ? -16.062 5.420 -2.143 1.00 95.19 206 VAL A O 1
ATOM 1604 N N . GLU A 1 207 ? -16.915 7.503 -2.023 1.00 96.19 207 GLU A N 1
ATOM 1605 C CA . GLU A 1 207 ? -16.327 8.029 -3.252 1.00 96.19 207 GLU A CA 1
ATOM 1606 C C . GLU A 1 207 ? -15.048 8.819 -2.945 1.00 96.19 207 GLU A C 1
ATOM 1608 O O . GLU A 1 207 ? -15.012 9.592 -1.986 1.00 96.19 207 GLU A O 1
ATOM 1613 N N . ILE A 1 208 ? -13.992 8.572 -3.728 1.00 95.44 208 ILE A N 1
ATOM 1614 C CA . ILE A 1 208 ? -12.747 9.353 -3.749 1.00 95.44 208 ILE A CA 1
ATOM 1615 C C . ILE A 1 208 ? -12.230 9.377 -5.192 1.00 95.44 208 ILE A C 1
ATOM 1617 O O . ILE A 1 208 ? -12.064 8.319 -5.806 1.00 95.44 208 ILE A O 1
ATOM 1621 N N . GLY A 1 209 ? -11.960 10.556 -5.751 1.00 94.75 209 GLY A N 1
ATOM 1622 C CA . GLY A 1 209 ? -11.487 10.702 -7.132 1.00 94.75 209 GLY A CA 1
ATOM 1623 C C . GLY A 1 209 ? -12.543 10.350 -8.181 1.00 94.75 209 GLY A C 1
ATOM 1624 O O . GLY A 1 209 ? -12.217 9.890 -9.277 1.00 94.75 209 GLY A O 1
ATOM 1625 N N . GLY A 1 210 ? -13.826 10.517 -7.846 1.00 95.75 210 GLY A N 1
ATOM 1626 C CA . GLY A 1 210 ? -14.947 10.189 -8.735 1.00 95.75 210 GLY A CA 1
ATOM 1627 C C . GLY A 1 210 ? -15.190 8.689 -8.933 1.00 95.75 210 GLY A C 1
ATOM 1628 O O . GLY A 1 210 ? -15.858 8.301 -9.889 1.00 95.75 210 GLY A O 1
ATOM 1629 N N . CYS A 1 211 ? -14.631 7.837 -8.069 1.00 97.62 211 CYS A N 1
ATOM 1630 C CA . CYS A 1 211 ? -14.895 6.399 -8.043 1.00 97.62 211 CYS A CA 1
ATOM 1631 C C . CYS A 1 211 ? -15.205 5.949 -6.616 1.00 97.62 211 CYS A C 1
ATOM 1633 O O . CYS A 1 211 ? -14.584 6.418 -5.660 1.00 97.62 211 CYS A O 1
ATOM 1635 N N . THR A 1 212 ? -16.121 4.993 -6.467 1.00 97.69 212 THR A N 1
ATOM 1636 C CA . THR A 1 212 ? -16.344 4.354 -5.168 1.00 97.69 212 THR A CA 1
ATOM 1637 C C . THR A 1 212 ? -15.221 3.371 -4.844 1.00 97.69 212 THR A C 1
ATOM 1639 O O . THR A 1 212 ? -14.563 2.825 -5.737 1.00 97.69 212 THR A O 1
ATOM 1642 N N . ILE A 1 213 ? -15.020 3.082 -3.559 1.00 96.88 213 ILE A N 1
ATOM 1643 C CA . ILE A 1 213 ? -14.095 2.027 -3.121 1.00 96.88 213 ILE A CA 1
ATOM 1644 C C . ILE A 1 213 ? -14.469 0.664 -3.718 1.00 96.88 213 ILE A C 1
ATOM 1646 O O . ILE A 1 213 ? -13.580 -0.113 -4.075 1.00 96.88 213 ILE A O 1
ATOM 1650 N N . GLN A 1 214 ? -15.764 0.386 -3.886 1.00 97.75 214 GLN A N 1
ATOM 1651 C CA . GLN A 1 214 ? -16.247 -0.796 -4.593 1.00 97.75 214 GLN A CA 1
ATOM 1652 C C . GLN A 1 214 ? -15.746 -0.827 -6.041 1.00 97.75 214 GLN A C 1
ATOM 1654 O O . GLN A 1 214 ? -15.186 -1.837 -6.454 1.00 97.75 214 GLN A O 1
ATOM 1659 N N . THR A 1 215 ? -15.853 0.284 -6.780 1.00 98.44 215 THR A N 1
ATOM 1660 C CA . THR A 1 215 ? -15.353 0.373 -8.159 1.00 98.44 215 THR A CA 1
ATOM 1661 C C . THR A 1 215 ? -13.856 0.076 -8.238 1.00 98.44 215 THR A C 1
ATOM 1663 O O . THR A 1 215 ? -13.440 -0.732 -9.068 1.00 98.44 215 THR A O 1
ATOM 1666 N N . TYR A 1 216 ? -13.035 0.664 -7.359 1.00 98.50 216 TYR A N 1
ATOM 1667 C CA . TYR A 1 216 ? -11.598 0.361 -7.328 1.00 98.50 216 TYR A CA 1
ATOM 1668 C C . TYR A 1 216 ? -11.330 -1.127 -7.063 1.00 98.50 216 TYR A C 1
ATOM 1670 O O . TYR A 1 216 ? -10.470 -1.725 -7.712 1.00 98.50 216 TYR A O 1
ATOM 1678 N N . ARG A 1 217 ? -12.077 -1.746 -6.137 1.00 98.19 217 ARG A N 1
ATOM 1679 C CA . ARG A 1 217 ? -11.960 -3.183 -5.844 1.00 98.19 217 ARG A CA 1
ATOM 1680 C C . ARG A 1 217 ? -12.375 -4.042 -7.033 1.00 98.19 217 ARG A C 1
ATOM 1682 O O . ARG A 1 217 ? -11.668 -4.995 -7.335 1.00 98.19 217 ARG A O 1
ATOM 1689 N N . ASP A 1 218 ? -13.455 -3.709 -7.728 1.00 98.38 218 ASP A N 1
ATOM 1690 C CA . ASP A 1 218 ? -13.932 -4.484 -8.877 1.00 98.38 218 ASP A CA 1
ATOM 1691 C C . ASP A 1 218 ? -12.960 -4.417 -10.060 1.00 98.38 218 ASP A C 1
ATOM 1693 O O . ASP A 1 218 ? -12.649 -5.445 -10.668 1.00 98.38 218 ASP A O 1
ATOM 1697 N N . VAL A 1 219 ? -12.407 -3.232 -10.338 1.00 98.56 219 VAL A N 1
ATOM 1698 C CA . VAL A 1 219 ? -11.344 -3.048 -11.339 1.00 98.56 219 VAL A CA 1
ATOM 1699 C C . VAL A 1 219 ? -10.117 -3.880 -10.974 1.00 98.56 219 VAL A C 1
ATOM 1701 O O . VAL A 1 219 ? -9.612 -4.636 -11.805 1.00 98.56 219 VAL A O 1
ATOM 1704 N N . LEU A 1 220 ? -9.670 -3.809 -9.718 1.00 98.56 220 LEU A N 1
ATOM 1705 C CA . LEU A 1 220 ? -8.525 -4.578 -9.241 1.00 98.56 220 LEU A CA 1
ATOM 1706 C C . LEU A 1 220 ? -8.777 -6.095 -9.292 1.00 98.56 220 LEU A C 1
ATOM 1708 O O . LEU A 1 220 ? -7.896 -6.836 -9.723 1.00 98.56 220 LEU A O 1
ATOM 1712 N N . ALA A 1 221 ? -9.973 -6.568 -8.917 1.00 98.25 221 ALA A N 1
ATOM 1713 C CA . ALA A 1 221 ? -10.358 -7.978 -9.035 1.00 98.25 221 ALA A CA 1
ATOM 1714 C C . ALA A 1 221 ? -10.220 -8.460 -10.481 1.00 98.25 221 ALA A C 1
ATOM 1716 O O . ALA A 1 221 ? -9.706 -9.547 -10.752 1.00 98.25 221 ALA A O 1
ATOM 1717 N N . TRP A 1 222 ? -10.688 -7.642 -11.419 1.00 97.88 222 TRP A N 1
ATOM 1718 C CA . TRP A 1 222 ? -10.657 -7.985 -12.827 1.00 97.88 222 TRP A CA 1
ATOM 1719 C C . TRP A 1 222 ? -9.220 -8.037 -13.363 1.00 97.88 222 TRP A C 1
ATOM 1721 O O . TRP A 1 222 ? -8.855 -9.013 -14.018 1.00 97.88 222 TRP A O 1
ATOM 1731 N N . LEU A 1 223 ? -8.379 -7.059 -13.005 1.00 98.12 223 LEU A N 1
ATOM 1732 C CA . LEU A 1 223 ? -6.951 -7.049 -13.348 1.00 98.12 223 LEU A CA 1
ATOM 1733 C C . LEU A 1 223 ? -6.210 -8.267 -12.772 1.00 98.12 223 LEU A C 1
ATOM 1735 O O . LEU A 1 223 ? -5.511 -8.954 -13.513 1.00 98.12 223 LEU A O 1
ATOM 1739 N N . ILE A 1 224 ? -6.412 -8.588 -11.487 1.00 97.94 224 ILE A N 1
ATOM 1740 C CA . ILE A 1 224 ? -5.813 -9.769 -10.842 1.00 97.94 224 ILE A CA 1
ATOM 1741 C C . ILE A 1 224 ? -6.234 -11.050 -11.569 1.00 97.94 224 ILE A C 1
ATOM 1743 O O . ILE A 1 224 ? -5.392 -11.882 -11.901 1.00 97.94 224 ILE A O 1
ATOM 1747 N N . GLY A 1 225 ? -7.534 -11.224 -11.823 1.00 96.50 225 GLY A N 1
ATOM 1748 C CA . GLY A 1 225 ? -8.054 -12.419 -12.485 1.00 96.50 225 GLY A CA 1
ATOM 1749 C C . GLY A 1 225 ? -7.499 -12.587 -13.899 1.00 96.50 225 GLY A C 1
ATOM 1750 O O . GLY A 1 225 ? -7.164 -13.705 -14.297 1.00 96.50 225 GLY A O 1
ATOM 1751 N N . TRP A 1 226 ? -7.362 -11.486 -14.641 1.00 95.50 226 TRP A N 1
ATOM 1752 C CA . TRP A 1 226 ? -6.788 -11.515 -15.982 1.00 95.50 226 TRP A CA 1
ATOM 1753 C C . TRP A 1 226 ? -5.299 -11.872 -15.957 1.00 95.50 226 TRP A C 1
ATOM 1755 O O . TRP A 1 226 ? -4.894 -12.804 -16.655 1.00 95.50 226 TRP A O 1
ATOM 1765 N N . GLU A 1 227 ? -4.494 -11.203 -15.129 1.00 96.25 227 GLU A N 1
ATOM 1766 C CA . GLU A 1 227 ? -3.050 -11.460 -15.084 1.00 96.25 227 GLU A CA 1
ATOM 1767 C C . GLU A 1 227 ? -2.707 -12.839 -14.525 1.00 96.25 227 GLU A C 1
ATOM 1769 O O . GLU A 1 227 ? -1.808 -13.495 -15.043 1.0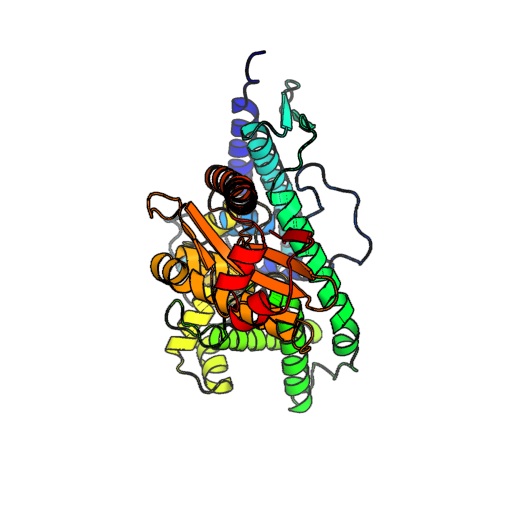0 96.25 227 GLU A O 1
ATOM 1774 N N . LEU A 1 228 ? -3.456 -13.344 -13.540 1.00 95.31 228 LEU A N 1
ATOM 1775 C CA . LEU A 1 228 ? -3.276 -14.718 -13.065 1.00 95.31 228 LEU A CA 1
ATOM 1776 C C . LEU A 1 228 ? -3.537 -15.740 -14.176 1.00 95.31 228 LEU A C 1
ATOM 1778 O O . LEU A 1 228 ? -2.801 -16.718 -14.297 1.00 95.31 228 LEU A O 1
ATOM 1782 N N . ARG A 1 229 ? -4.561 -15.513 -15.010 1.00 95.25 229 ARG A N 1
ATOM 1783 C CA . ARG A 1 229 ? -4.857 -16.395 -16.145 1.00 95.25 229 ARG A CA 1
ATOM 1784 C C . ARG A 1 229 ? -3.751 -16.355 -17.190 1.00 95.25 229 ARG A C 1
ATOM 1786 O O . ARG A 1 229 ? -3.353 -17.412 -17.667 1.00 95.25 229 ARG A O 1
ATOM 1793 N N . ALA A 1 230 ? -3.271 -15.164 -17.541 1.00 93.81 230 ALA A N 1
ATOM 1794 C CA . ALA A 1 230 ? -2.162 -14.996 -18.477 1.00 93.81 230 ALA A CA 1
ATOM 1795 C C . ALA A 1 230 ? -0.890 -15.685 -17.947 1.00 93.81 230 ALA A C 1
ATOM 1797 O O . ALA A 1 230 ? -0.264 -16.480 -18.646 1.00 93.81 230 ALA A O 1
ATOM 1798 N N . HIS A 1 231 ? -0.572 -15.478 -16.669 1.00 92.81 231 HIS A N 1
ATOM 1799 C CA . HIS A 1 231 ? 0.571 -16.105 -16.015 1.00 92.81 231 HIS A CA 1
ATOM 1800 C C . HIS A 1 231 ? 0.489 -17.637 -16.017 1.00 92.81 231 HIS A C 1
ATOM 1802 O O . HIS A 1 231 ? 1.447 -18.304 -16.404 1.00 92.81 231 HIS A O 1
ATOM 1808 N N . ASP A 1 232 ? -0.662 -18.214 -15.656 1.00 93.38 232 ASP A N 1
ATOM 1809 C CA . ASP A 1 232 ? -0.855 -19.670 -15.660 1.00 93.38 232 ASP A CA 1
ATOM 1810 C C . ASP A 1 232 ? -0.823 -20.272 -17.085 1.00 93.38 232 ASP A C 1
ATOM 1812 O O . ASP A 1 232 ? -0.526 -21.457 -17.242 1.00 93.38 232 ASP A O 1
ATOM 1816 N N . ARG A 1 233 ? -1.096 -19.480 -18.136 1.00 93.75 233 ARG A N 1
ATOM 1817 C CA . ARG A 1 233 ? -0.885 -19.875 -19.547 1.00 93.75 233 ARG A CA 1
ATOM 1818 C C . ARG A 1 233 ? 0.587 -19.859 -19.964 1.00 93.75 233 ARG A C 1
ATOM 1820 O O . ARG A 1 233 ? 0.919 -20.419 -21.007 1.00 93.75 233 ARG A O 1
ATOM 1827 N N . GLY A 1 234 ? 1.460 -19.255 -19.160 1.00 91.75 234 GLY A N 1
ATOM 1828 C CA . GLY A 1 234 ? 2.846 -18.977 -19.526 1.00 91.75 234 GLY A CA 1
ATOM 1829 C C . GLY A 1 234 ? 2.989 -17.775 -20.462 1.00 91.75 234 GLY A C 1
ATOM 1830 O O . GLY A 1 234 ? 4.023 -17.645 -21.120 1.00 91.75 234 GLY A O 1
ATOM 1831 N N . ASP A 1 235 ? 1.974 -16.910 -20.537 1.00 90.25 235 ASP A N 1
ATOM 1832 C CA . ASP A 1 235 ? 2.038 -15.688 -21.331 1.00 90.25 235 ASP A CA 1
ATOM 1833 C C . ASP A 1 235 ? 3.038 -14.716 -20.683 1.00 90.25 235 ASP A C 1
ATOM 1835 O O . ASP A 1 235 ? 3.056 -14.513 -19.467 1.00 90.25 235 ASP A O 1
ATOM 1839 N N . ALA A 1 236 ? 3.890 -14.094 -21.496 1.00 85.06 236 ALA A N 1
ATOM 1840 C CA . ALA A 1 236 ? 4.769 -13.036 -21.014 1.00 85.06 236 ALA A CA 1
ATOM 1841 C C . ALA A 1 236 ? 3.967 -11.754 -20.738 1.00 85.06 236 ALA A C 1
ATOM 1843 O O . ALA A 1 236 ? 3.016 -11.449 -21.461 1.00 85.06 236 ALA A O 1
ATOM 1844 N N . ALA A 1 237 ? 4.404 -10.960 -19.752 1.00 84.88 237 ALA A N 1
ATOM 1845 C CA . ALA A 1 237 ? 3.870 -9.618 -19.532 1.00 84.88 237 ALA A CA 1
ATOM 1846 C C . ALA A 1 237 ? 3.961 -8.806 -20.836 1.00 84.88 237 ALA A C 1
ATOM 1848 O O . ALA A 1 237 ? 5.052 -8.604 -21.382 1.00 84.88 237 ALA A O 1
ATOM 1849 N N . ALA A 1 238 ? 2.806 -8.379 -21.343 1.00 88.94 238 ALA A N 1
ATOM 1850 C CA . ALA A 1 238 ? 2.670 -7.731 -22.639 1.00 88.94 238 ALA A CA 1
ATOM 1851 C C . ALA A 1 238 ? 1.958 -6.379 -22.490 1.00 88.94 238 ALA A C 1
ATOM 1853 O O . ALA A 1 238 ? 0.974 -6.293 -21.748 1.00 88.94 238 ALA A O 1
ATOM 1854 N N . PRO A 1 239 ? 2.409 -5.332 -23.205 1.00 94.19 239 PRO A N 1
ATOM 1855 C CA . PRO A 1 239 ? 1.714 -4.054 -23.227 1.00 94.19 239 PRO A CA 1
ATOM 1856 C C . PRO A 1 239 ? 0.293 -4.180 -23.772 1.00 94.19 239 PRO A C 1
ATOM 1858 O O . PRO A 1 239 ? 0.047 -4.908 -24.736 1.00 94.19 239 PRO A O 1
ATOM 1861 N N . ARG A 1 240 ? -0.636 -3.415 -23.204 1.00 94.81 240 ARG A N 1
ATOM 1862 C CA . ARG A 1 240 ? -2.023 -3.320 -23.666 1.00 94.81 240 ARG A CA 1
ATOM 1863 C C . ARG A 1 240 ? -2.427 -1.870 -23.842 1.00 94.81 240 ARG A C 1
ATOM 1865 O O . ARG A 1 240 ? -2.014 -1.007 -23.075 1.00 94.81 240 ARG A O 1
ATOM 1872 N N . SER A 1 241 ? -3.278 -1.629 -24.835 1.00 96.88 241 SER A N 1
ATOM 1873 C CA . SER A 1 241 ? -3.922 -0.330 -25.014 1.00 96.88 241 SER A CA 1
ATOM 1874 C C . SER A 1 241 ? -4.793 -0.009 -23.800 1.00 96.88 241 SER A C 1
ATOM 1876 O O . SER A 1 241 ? -5.698 -0.785 -23.487 1.00 96.88 241 SER A O 1
ATOM 1878 N N . GLU A 1 242 ? -4.571 1.142 -23.164 1.00 97.19 242 GLU A N 1
ATOM 1879 C CA . GLU A 1 242 ? -5.394 1.625 -22.049 1.00 97.19 242 GLU A CA 1
ATOM 1880 C C . GLU A 1 242 ? -6.863 1.725 -22.457 1.00 97.19 242 GLU A C 1
ATOM 1882 O O . GLU A 1 242 ? -7.734 1.190 -21.779 1.00 97.19 242 GLU A O 1
ATOM 1887 N N . ARG A 1 243 ? -7.145 2.304 -23.629 1.00 97.81 243 ARG A N 1
ATOM 1888 C CA . ARG A 1 243 ? -8.508 2.392 -24.171 1.00 97.81 243 ARG A CA 1
ATOM 1889 C C . ARG A 1 243 ? -9.181 1.022 -24.276 1.00 97.81 243 ARG A C 1
ATOM 1891 O O . ARG A 1 243 ? -10.359 0.883 -23.959 1.00 97.81 243 ARG A O 1
ATOM 1898 N N . SER A 1 244 ? -8.438 0.015 -24.733 1.00 97.25 244 SER A N 1
ATOM 1899 C CA . SER A 1 244 ? -8.964 -1.348 -24.885 1.00 97.25 244 SER A CA 1
ATOM 1900 C C . SER A 1 244 ? -9.170 -2.025 -23.530 1.00 97.25 244 SER A C 1
ATOM 1902 O O . SER A 1 244 ? -10.169 -2.714 -23.341 1.00 97.25 244 SER A O 1
ATOM 1904 N N . LEU A 1 245 ? -8.259 -1.791 -22.581 1.00 97.44 245 LEU A N 1
ATOM 1905 C CA . LEU A 1 245 ? -8.366 -2.252 -21.199 1.00 97.44 245 LEU A CA 1
ATOM 1906 C C . LEU A 1 245 ? -9.610 -1.665 -20.516 1.00 97.44 245 LEU A C 1
ATOM 1908 O O . LEU A 1 245 ? -10.439 -2.411 -20.000 1.00 97.44 245 LEU A O 1
ATOM 1912 N N . VAL A 1 246 ? -9.773 -0.344 -20.581 1.00 98.56 246 VAL A N 1
ATOM 1913 C CA . VAL A 1 246 ? -10.911 0.391 -20.018 1.00 98.56 246 VAL A CA 1
ATOM 1914 C C . VAL A 1 246 ? -12.228 -0.079 -20.633 1.00 98.56 246 VAL A C 1
ATOM 1916 O O . VAL A 1 246 ? -13.175 -0.363 -19.905 1.00 98.56 246 VAL A O 1
ATOM 1919 N N . ALA A 1 247 ? -12.289 -0.233 -21.960 1.00 98.25 247 ALA A N 1
ATOM 1920 C CA . ALA A 1 247 ? -13.488 -0.727 -22.635 1.00 98.25 247 ALA A CA 1
ATOM 1921 C C . ALA A 1 247 ? -13.846 -2.165 -22.217 1.00 98.25 247 ALA A C 1
ATOM 1923 O O . ALA A 1 247 ? -15.019 -2.462 -21.985 1.00 98.25 247 ALA A O 1
ATOM 1924 N N . ALA A 1 248 ? -12.850 -3.049 -22.090 1.00 97.50 248 ALA A N 1
ATOM 1925 C CA . ALA A 1 248 ? -13.066 -4.431 -21.668 1.00 97.50 248 ALA A CA 1
ATOM 1926 C C . ALA A 1 248 ? -13.592 -4.512 -20.226 1.00 97.50 248 ALA A C 1
ATOM 1928 O O . ALA A 1 248 ? -14.575 -5.210 -19.971 1.00 97.50 248 ALA A O 1
ATOM 1929 N N . ILE A 1 249 ? -12.990 -3.756 -19.303 1.00 98.00 249 ILE A N 1
ATOM 1930 C CA . ILE A 1 249 ? -13.419 -3.701 -17.900 1.00 98.00 249 ILE A CA 1
ATOM 1931 C C . ILE A 1 249 ? -14.805 -3.062 -17.778 1.00 98.00 249 ILE A C 1
ATOM 1933 O O . ILE A 1 249 ? -15.681 -3.632 -17.131 1.00 98.00 249 ILE A O 1
ATOM 1937 N N . GLY A 1 250 ? -15.039 -1.920 -18.432 1.00 98.12 250 GLY A N 1
ATOM 1938 C CA . GLY A 1 250 ? -16.331 -1.227 -18.406 1.00 98.12 250 GLY A CA 1
ATOM 1939 C C . GLY A 1 250 ? -17.465 -2.093 -18.938 1.00 98.12 250 GLY A C 1
ATOM 1940 O O . GLY A 1 250 ? -18.515 -2.195 -18.306 1.00 98.12 250 GLY A O 1
ATOM 1941 N N . SER A 1 251 ? -17.223 -2.824 -20.031 1.00 97.88 251 SER A N 1
ATOM 1942 C CA . SER A 1 251 ? -18.190 -3.796 -20.542 1.00 97.88 251 SER A CA 1
ATOM 1943 C C . SER A 1 251 ? -18.424 -4.959 -19.575 1.00 97.88 251 SER A C 1
ATOM 1945 O O . SER A 1 251 ? -19.559 -5.416 -19.458 1.00 97.88 251 SER A O 1
ATOM 1947 N N . ALA A 1 252 ? -17.382 -5.467 -18.911 1.00 95.81 252 ALA A N 1
ATOM 1948 C CA . ALA A 1 252 ? -17.498 -6.607 -18.001 1.00 95.81 252 ALA A CA 1
ATOM 1949 C C . ALA A 1 252 ? -18.211 -6.253 -16.687 1.00 95.81 252 ALA A C 1
ATOM 1951 O O . ALA A 1 252 ? -18.935 -7.088 -16.144 1.00 95.81 252 ALA A O 1
ATOM 1952 N N . LEU A 1 253 ? -18.006 -5.032 -16.187 1.00 96.38 253 LEU A N 1
ATOM 1953 C CA . LEU A 1 253 ? -18.592 -4.534 -14.940 1.00 96.38 253 LEU A CA 1
ATOM 1954 C C . LEU A 1 253 ? -19.912 -3.775 -15.151 1.00 96.38 253 LEU A C 1
ATOM 1956 O O . LEU A 1 253 ? -20.583 -3.460 -14.174 1.00 96.38 253 LEU A O 1
ATOM 1960 N N . ALA A 1 254 ? -20.293 -3.498 -16.404 1.00 97.69 254 ALA A N 1
ATOM 1961 C CA . ALA A 1 254 ? -21.412 -2.621 -16.758 1.00 97.69 254 ALA A CA 1
ATOM 1962 C C . ALA A 1 254 ? -21.302 -1.226 -16.104 1.00 97.69 254 ALA A C 1
ATOM 1964 O O . ALA A 1 254 ? -22.284 -0.671 -15.611 1.00 97.69 254 ALA A O 1
ATOM 1965 N N . VAL A 1 255 ? -20.089 -0.668 -16.111 1.00 97.75 255 VAL A N 1
ATOM 1966 C CA . VAL A 1 255 ? -19.748 0.651 -15.558 1.00 97.75 255 VAL A CA 1
ATOM 1967 C C . VAL A 1 255 ? -19.281 1.564 -16.690 1.00 97.75 255 VAL A C 1
ATOM 1969 O O . VAL A 1 255 ? -18.674 1.100 -17.657 1.00 97.75 255 VAL A O 1
ATOM 1972 N N . ASP A 1 256 ? -19.567 2.861 -16.568 1.00 98.00 256 ASP A N 1
ATOM 1973 C CA . ASP A 1 256 ? -19.138 3.877 -17.530 1.00 98.00 256 ASP A CA 1
ATOM 1974 C C . ASP A 1 256 ? -17.611 3.808 -17.770 1.00 98.00 256 ASP A C 1
ATOM 1976 O O . ASP A 1 256 ? -16.840 3.838 -16.801 1.00 98.00 256 ASP A O 1
ATOM 1980 N N . PRO A 1 257 ? -17.149 3.725 -19.035 1.00 97.88 257 PRO A N 1
ATOM 1981 C CA . PRO A 1 257 ? -15.731 3.769 -19.374 1.00 97.88 257 PRO A CA 1
ATOM 1982 C C . PRO A 1 257 ? -14.963 4.950 -18.765 1.00 97.88 257 PRO A C 1
ATOM 1984 O O . PRO A 1 257 ? -13.784 4.791 -18.466 1.00 97.88 257 PRO A O 1
ATOM 1987 N N . GLU A 1 258 ? -15.587 6.112 -18.549 1.00 98.12 258 GLU A N 1
ATOM 1988 C CA . GLU A 1 258 ? -14.924 7.252 -17.904 1.00 98.12 258 GLU A CA 1
ATOM 1989 C C . GLU A 1 258 ? -14.560 6.939 -16.445 1.00 98.12 258 GLU A C 1
ATOM 1991 O O . GLU A 1 258 ? -13.432 7.182 -16.012 1.00 98.12 258 GLU A O 1
ATOM 1996 N N . ILE A 1 259 ? -15.489 6.333 -15.700 1.00 98.25 259 ILE A N 1
ATOM 1997 C CA . ILE A 1 259 ? -15.274 5.919 -14.307 1.00 98.25 259 ILE A CA 1
ATOM 1998 C C . ILE A 1 259 ? -14.188 4.836 -14.251 1.00 98.25 259 ILE A C 1
ATOM 2000 O O . ILE A 1 259 ? -13.276 4.897 -13.427 1.00 98.25 259 ILE A O 1
ATOM 2004 N N . ILE A 1 260 ? -14.230 3.865 -15.167 1.00 98.62 260 ILE A N 1
ATOM 2005 C CA . ILE A 1 260 ? -13.191 2.833 -15.258 1.00 98.62 260 ILE A CA 1
ATOM 2006 C C . ILE A 1 260 ? -11.827 3.434 -15.607 1.00 98.62 260 ILE A C 1
ATOM 2008 O O . ILE A 1 260 ? -10.824 3.018 -15.031 1.00 98.62 260 ILE A O 1
ATOM 2012 N N . GLY A 1 261 ? -11.778 4.421 -16.502 1.00 98.38 261 GLY A N 1
ATOM 2013 C CA . GLY A 1 261 ? -10.552 5.140 -16.846 1.00 98.38 261 GLY A CA 1
ATOM 2014 C C . GLY A 1 261 ? -9.908 5.796 -15.626 1.00 98.38 261 GLY A C 1
ATOM 2015 O O . GLY A 1 261 ? -8.712 5.626 -15.402 1.00 98.38 261 GLY A O 1
ATOM 2016 N N . ARG A 1 262 ? -10.705 6.456 -14.775 1.00 98.25 262 ARG A N 1
ATOM 2017 C CA . ARG A 1 262 ? -10.225 7.040 -13.509 1.00 98.25 262 ARG A CA 1
ATOM 2018 C C . ARG A 1 262 ? -9.675 5.977 -12.558 1.00 98.25 262 ARG A C 1
ATOM 2020 O O . ARG A 1 262 ? -8.588 6.146 -12.009 1.00 98.25 262 ARG A O 1
ATOM 2027 N N . ALA A 1 263 ? -10.381 4.856 -12.409 1.00 98.38 263 ALA A N 1
ATOM 2028 C CA . ALA A 1 263 ? -9.928 3.757 -11.563 1.00 98.38 263 ALA A CA 1
ATOM 2029 C C . ALA A 1 263 ? -8.621 3.119 -12.067 1.00 98.38 263 ALA A C 1
ATOM 2031 O O . ALA A 1 263 ? -7.713 2.872 -11.276 1.00 98.38 263 ALA A O 1
ATOM 2032 N N . VAL A 1 264 ? -8.496 2.895 -13.379 1.00 98.50 264 VAL A N 1
ATOM 2033 C CA . VAL A 1 264 ? -7.268 2.392 -14.017 1.00 98.50 264 VAL A CA 1
ATOM 2034 C C . VAL A 1 264 ? -6.111 3.376 -13.829 1.00 98.50 264 VAL A C 1
ATOM 2036 O O . VAL A 1 264 ? -5.012 2.954 -13.461 1.00 98.50 264 VAL A O 1
ATOM 2039 N N . ALA A 1 265 ? -6.351 4.677 -14.004 1.00 97.81 265 ALA A N 1
ATOM 2040 C CA . ALA A 1 265 ? -5.343 5.711 -13.785 1.00 97.81 265 ALA A CA 1
ATOM 2041 C C . ALA A 1 265 ? -4.822 5.710 -12.337 1.00 97.81 265 ALA A C 1
ATOM 2043 O O . ALA A 1 265 ? -3.614 5.760 -12.130 1.00 97.81 265 ALA A O 1
ATOM 2044 N N . ALA A 1 266 ? -5.695 5.536 -11.340 1.00 97.81 266 ALA A N 1
ATOM 2045 C CA . ALA A 1 266 ? -5.299 5.480 -9.928 1.00 97.81 266 ALA A CA 1
ATOM 2046 C C . ALA A 1 266 ? -4.442 4.247 -9.554 1.00 97.81 266 ALA A C 1
ATOM 2048 O O . ALA A 1 266 ? -3.768 4.244 -8.524 1.00 97.81 266 ALA A O 1
ATOM 2049 N N . PHE A 1 267 ? -4.449 3.198 -10.384 1.00 98.19 267 PHE A N 1
ATOM 2050 C CA . PHE A 1 267 ? -3.568 2.030 -10.257 1.00 98.19 267 PHE A CA 1
ATOM 2051 C C . PHE A 1 267 ? -2.321 2.105 -11.151 1.00 98.19 267 PHE A C 1
ATOM 2053 O O . PHE A 1 267 ? -1.524 1.164 -11.167 1.00 98.19 267 PHE A O 1
ATOM 2060 N N . THR A 1 268 ? -2.148 3.195 -11.901 1.00 98.12 268 THR A N 1
ATOM 2061 C CA . THR A 1 268 ? -1.085 3.344 -12.893 1.00 98.12 268 THR A CA 1
ATOM 2062 C C . THR A 1 268 ? 0.045 4.216 -12.370 1.00 98.12 268 THR A C 1
ATOM 2064 O O . THR A 1 268 ? -0.153 5.358 -11.973 1.00 98.12 268 THR A O 1
ATOM 2067 N N . LEU A 1 269 ? 1.264 3.685 -12.425 1.00 97.19 269 LEU A N 1
ATOM 2068 C CA . LEU A 1 269 ? 2.484 4.460 -12.289 1.00 97.19 269 LEU A CA 1
ATOM 2069 C C . LEU A 1 269 ? 2.873 5.033 -13.652 1.00 97.19 269 LEU A C 1
ATOM 2071 O O . LEU A 1 269 ? 3.149 4.286 -14.594 1.00 97.19 269 LEU A O 1
ATOM 2075 N N . ASP A 1 270 ? 2.934 6.353 -13.741 1.00 94.62 270 ASP A N 1
ATOM 2076 C CA . ASP A 1 270 ? 3.430 7.075 -14.905 1.00 94.62 270 ASP A CA 1
ATOM 2077 C C . ASP A 1 270 ? 4.661 7.925 -14.556 1.00 94.62 270 ASP A C 1
ATOM 2079 O O . ASP A 1 270 ? 5.183 7.883 -13.439 1.00 94.62 270 ASP A O 1
ATOM 2083 N N . ARG A 1 271 ? 5.146 8.693 -15.535 1.00 92.31 271 ARG A N 1
ATOM 2084 C CA . ARG A 1 271 ? 6.295 9.591 -15.374 1.00 92.31 271 ARG A CA 1
ATOM 2085 C C . ARG A 1 271 ? 6.073 10.652 -14.293 1.00 92.31 271 ARG A C 1
ATOM 2087 O O . ARG A 1 271 ? 7.021 10.980 -13.586 1.00 92.31 271 ARG A O 1
ATOM 2094 N N . GLU A 1 272 ? 4.863 11.190 -14.162 1.00 91.56 272 GLU A N 1
ATOM 2095 C CA . GLU A 1 272 ? 4.564 12.246 -13.191 1.00 91.56 272 GLU A CA 1
ATOM 2096 C C . GLU A 1 272 ? 4.568 11.692 -11.758 1.00 91.56 272 GLU A C 1
ATOM 2098 O O . GLU A 1 272 ? 5.118 12.301 -10.837 1.00 91.56 272 GLU A O 1
ATOM 2103 N N . ALA A 1 273 ? 3.997 10.502 -11.574 1.00 92.62 273 ALA A N 1
ATOM 2104 C CA . ALA A 1 273 ? 3.874 9.849 -10.278 1.00 92.62 273 ALA A CA 1
ATOM 2105 C C . ALA A 1 273 ? 5.143 9.075 -9.859 1.00 92.62 273 ALA A C 1
ATOM 2107 O O . ALA A 1 273 ? 5.313 8.774 -8.673 1.00 92.62 273 ALA A O 1
ATOM 2108 N N . ALA A 1 274 ? 6.058 8.778 -10.790 1.00 93.06 274 ALA A N 1
ATOM 2109 C CA . ALA A 1 274 ? 7.259 7.968 -10.568 1.00 93.06 274 ALA A CA 1
ATOM 2110 C C . ALA A 1 274 ? 8.102 8.423 -9.365 1.00 93.06 274 ALA A C 1
ATOM 2112 O O . ALA A 1 274 ? 8.380 7.632 -8.459 1.00 93.06 274 ALA A O 1
ATOM 2113 N N . ALA A 1 275 ? 8.457 9.710 -9.322 1.00 90.31 275 ALA A N 1
ATOM 2114 C CA . ALA A 1 275 ? 9.261 10.278 -8.242 1.00 90.31 275 ALA A CA 1
ATOM 2115 C C . ALA A 1 275 ? 8.549 10.183 -6.884 1.00 90.31 275 ALA A C 1
ATOM 2117 O O . ALA A 1 275 ? 9.173 9.886 -5.867 1.00 90.31 275 ALA A O 1
ATOM 2118 N N . TYR A 1 276 ? 7.230 10.394 -6.864 1.00 90.06 276 TYR A N 1
ATOM 2119 C CA . TYR A 1 276 ? 6.422 10.318 -5.648 1.00 90.06 276 TYR A CA 1
ATOM 2120 C C . TYR A 1 276 ? 6.383 8.899 -5.080 1.00 90.06 276 TYR A C 1
ATOM 2122 O O . TYR A 1 276 ? 6.569 8.694 -3.876 1.00 90.06 276 TYR A O 1
ATOM 2130 N N . HIS A 1 277 ? 6.162 7.902 -5.938 1.00 90.12 277 HIS A N 1
ATOM 2131 C CA . HIS A 1 277 ? 6.112 6.510 -5.503 1.00 90.12 277 HIS A CA 1
ATOM 2132 C C . HIS A 1 277 ? 7.490 5.970 -5.139 1.00 90.12 277 HIS A C 1
ATOM 2134 O O . HIS A 1 277 ? 7.567 5.178 -4.216 1.00 90.12 277 HIS A O 1
ATOM 2140 N N . ALA A 1 278 ? 8.578 6.457 -5.732 1.00 86.88 278 ALA A N 1
ATOM 2141 C CA . ALA A 1 278 ? 9.936 6.034 -5.379 1.00 86.88 278 ALA A CA 1
ATOM 2142 C C . ALA A 1 278 ? 10.625 6.873 -4.288 1.00 86.88 278 ALA A C 1
ATOM 2144 O O . ALA A 1 278 ? 11.746 6.552 -3.891 1.00 86.88 278 ALA A O 1
ATOM 2145 N N . ALA A 1 279 ? 9.970 7.922 -3.776 1.00 82.94 279 ALA A N 1
ATOM 2146 C CA . ALA A 1 279 ? 10.545 8.845 -2.792 1.00 82.94 279 ALA A CA 1
ATOM 2147 C C . ALA A 1 279 ? 10.979 8.174 -1.478 1.00 82.94 279 ALA A C 1
ATOM 2149 O O . ALA A 1 279 ? 11.808 8.718 -0.747 1.00 82.94 279 ALA A O 1
ATOM 2150 N N . VAL A 1 280 ? 10.396 7.019 -1.154 1.00 79.06 280 VAL A N 1
ATOM 2151 C CA . VAL A 1 280 ? 10.764 6.210 0.007 1.00 79.06 280 VAL A CA 1
ATOM 2152 C C . VAL A 1 280 ? 10.981 4.772 -0.466 1.00 79.06 280 VAL A C 1
ATOM 2154 O O . VAL A 1 280 ? 10.080 4.192 -1.071 1.00 79.06 280 VAL A O 1
ATOM 2157 N N . PRO A 1 281 ? 12.149 4.170 -0.202 1.00 79.81 281 PRO A N 1
ATOM 2158 C CA . PRO A 1 281 ? 12.373 2.759 -0.485 1.00 79.81 281 PRO A CA 1
ATOM 2159 C C . PRO A 1 281 ? 11.381 1.839 0.235 1.00 79.81 281 PRO A C 1
ATOM 2161 O O . PRO A 1 281 ? 11.013 2.085 1.382 1.00 79.81 281 PRO A O 1
ATOM 2164 N N . GLY A 1 282 ? 10.990 0.743 -0.420 1.00 78.94 282 GLY A N 1
ATOM 2165 C CA . GLY A 1 282 ? 10.122 -0.276 0.184 1.00 78.94 282 GLY A CA 1
ATOM 2166 C C . GLY A 1 282 ? 8.625 0.038 0.138 1.00 78.94 282 GLY A C 1
ATOM 2167 O O . GLY A 1 282 ? 7.848 -0.588 0.854 1.00 78.94 282 GLY A O 1
ATOM 2168 N N . VAL A 1 283 ? 8.227 1.008 -0.685 1.00 84.44 283 VAL A N 1
ATOM 2169 C CA . VAL A 1 283 ? 6.825 1.280 -1.032 1.00 84.44 283 VAL A CA 1
ATOM 2170 C C . VAL A 1 283 ? 6.169 0.134 -1.806 1.00 84.44 283 VAL A C 1
ATOM 2172 O O . VAL A 1 283 ? 6.848 -0.667 -2.449 1.00 84.44 283 VAL A O 1
ATOM 2175 N N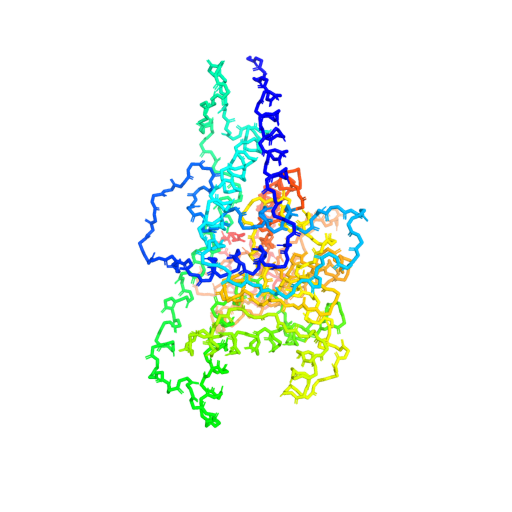 . ALA A 1 284 ? 4.835 0.118 -1.789 1.00 90.19 284 ALA A N 1
ATOM 2176 C CA . ALA A 1 284 ? 4.025 -0.777 -2.604 1.00 90.19 284 ALA A CA 1
ATOM 2177 C C . ALA A 1 284 ? 4.415 -0.715 -4.094 1.00 90.19 284 ALA A C 1
ATOM 2179 O O . ALA A 1 284 ? 4.583 0.367 -4.665 1.00 90.19 284 ALA A O 1
ATOM 2180 N N . ALA A 1 285 ? 4.538 -1.885 -4.723 1.00 92.31 285 ALA A N 1
ATOM 2181 C CA . ALA A 1 285 ? 4.797 -2.001 -6.153 1.00 92.31 285 ALA A CA 1
ATOM 2182 C C . ALA A 1 285 ? 3.598 -1.515 -6.982 1.00 92.31 285 ALA A C 1
ATOM 2184 O O . ALA A 1 285 ? 2.446 -1.693 -6.590 1.00 92.31 285 ALA A O 1
ATOM 2185 N N . ALA A 1 286 ? 3.877 -0.932 -8.148 1.00 95.38 286 ALA A N 1
ATOM 2186 C CA . ALA A 1 286 ? 2.851 -0.431 -9.054 1.00 95.38 286 ALA A CA 1
ATOM 2187 C C . ALA A 1 286 ? 2.053 -1.579 -9.701 1.00 95.38 286 ALA A C 1
ATOM 2189 O O . ALA A 1 286 ? 2.665 -2.451 -10.321 1.00 95.38 286 ALA A O 1
ATOM 2190 N N . PRO A 1 287 ? 0.710 -1.585 -9.612 1.00 97.62 287 PRO A N 1
ATOM 2191 C CA . PRO A 1 287 ? -0.120 -2.579 -10.292 1.00 97.62 287 PRO A CA 1
ATOM 2192 C C . PRO A 1 287 ? -0.066 -2.462 -11.818 1.00 97.62 287 PRO A C 1
ATOM 2194 O O . PRO A 1 287 ? 0.009 -3.474 -12.514 1.00 97.62 287 PRO A O 1
ATOM 2197 N N . LEU A 1 288 ? -0.081 -1.231 -12.338 1.00 98.31 288 LEU A N 1
ATOM 2198 C CA . LEU A 1 288 ? 0.068 -0.917 -13.756 1.00 98.31 288 LEU A CA 1
ATOM 2199 C C . LEU A 1 288 ? 1.217 0.081 -13.933 1.00 98.31 288 LEU A C 1
ATOM 2201 O O . LEU A 1 288 ? 1.413 0.962 -13.100 1.00 98.31 288 LEU A O 1
ATOM 2205 N N . VAL A 1 289 ? 1.959 -0.024 -15.032 1.00 97.88 289 VAL A N 1
ATOM 2206 C CA . VAL A 1 289 ? 3.001 0.941 -15.408 1.00 97.88 289 VAL A CA 1
ATOM 2207 C C . VAL A 1 289 ? 2.732 1.438 -16.820 1.00 97.88 289 VAL A C 1
ATOM 2209 O O . VAL A 1 289 ? 2.593 0.644 -17.754 1.00 97.88 289 VAL A O 1
ATOM 2212 N N . ARG A 1 290 ? 2.674 2.760 -16.984 1.00 96.75 290 ARG A N 1
ATOM 2213 C CA . ARG A 1 290 ? 2.541 3.404 -18.288 1.00 96.75 290 ARG A CA 1
ATOM 2214 C C . ARG A 1 290 ? 3.894 3.419 -18.979 1.00 96.75 290 ARG A C 1
ATOM 2216 O O . ARG A 1 290 ? 4.825 4.071 -18.514 1.00 96.75 290 ARG A O 1
ATOM 2223 N N . ILE A 1 291 ? 3.994 2.701 -20.094 1.00 93.38 291 ILE A N 1
ATOM 2224 C CA . ILE A 1 291 ? 5.227 2.652 -20.886 1.00 93.38 291 ILE A CA 1
ATOM 2225 C C . ILE A 1 291 ? 5.183 3.571 -22.097 1.00 93.38 291 ILE A C 1
ATOM 2227 O O . ILE A 1 291 ? 6.248 3.897 -22.586 1.00 93.38 291 ILE A O 1
ATOM 2231 N N . SER A 1 292 ? 3.994 3.978 -22.561 1.00 89.44 292 SER A N 1
ATOM 2232 C CA . SER A 1 292 ? 3.759 4.960 -23.636 1.00 89.44 292 SER A CA 1
ATOM 2233 C C . SER A 1 292 ? 2.431 5.696 -23.393 1.00 89.44 292 SER A C 1
ATOM 2235 O O . SER A 1 292 ? 1.681 5.241 -22.524 1.00 89.44 292 SER A O 1
ATOM 2237 N N . PRO A 1 293 ? 2.085 6.761 -24.147 1.00 88.88 293 PRO A N 1
ATOM 2238 C CA . PRO A 1 293 ? 0.828 7.489 -23.955 1.00 88.88 293 PRO A CA 1
ATOM 2239 C C . PRO A 1 293 ? -0.409 6.586 -23.871 1.00 88.88 293 PRO A C 1
ATOM 2241 O O . PRO A 1 293 ? -1.220 6.779 -22.975 1.00 88.88 293 PRO A O 1
ATOM 2244 N N . ASP A 1 294 ? -0.486 5.539 -24.700 1.00 90.75 294 ASP A N 1
ATOM 2245 C CA . ASP A 1 294 ? -1.648 4.643 -24.771 1.00 90.75 294 ASP A CA 1
ATOM 2246 C C . ASP A 1 294 ? -1.379 3.212 -24.281 1.00 90.75 294 ASP A C 1
ATOM 2248 O O . ASP A 1 294 ? -2.289 2.382 -24.333 1.00 90.75 294 ASP A O 1
ATOM 2252 N N . LEU A 1 295 ? -0.158 2.877 -23.842 1.00 95.31 295 LEU A N 1
ATOM 2253 C CA . LEU A 1 295 ? 0.206 1.499 -23.476 1.00 95.31 295 LEU A CA 1
ATOM 2254 C C . LEU A 1 295 ? 0.547 1.350 -21.997 1.00 95.31 295 LEU A C 1
ATOM 2256 O O . LEU A 1 295 ? 1.448 2.015 -21.478 1.00 95.31 295 LEU A O 1
ATOM 2260 N N . LEU A 1 296 ? -0.114 0.379 -21.372 1.00 97.50 296 LEU A N 1
ATOM 2261 C CA . LEU A 1 296 ? 0.099 -0.044 -19.994 1.00 97.50 296 LEU A CA 1
ATOM 2262 C C . LEU A 1 296 ? 0.642 -1.472 -19.960 1.00 97.50 296 LEU A C 1
ATOM 2264 O O . LEU A 1 296 ? 0.238 -2.316 -20.760 1.00 97.50 296 LEU A O 1
ATOM 2268 N N . VAL A 1 297 ? 1.518 -1.759 -19.004 1.00 96.88 297 VAL A N 1
ATOM 2269 C CA . VAL A 1 297 ? 1.884 -3.125 -18.617 1.00 96.88 297 VAL A CA 1
ATOM 2270 C C . VAL A 1 297 ? 1.402 -3.380 -17.194 1.00 96.88 297 VAL A C 1
ATOM 2272 O O . VAL A 1 297 ? 1.545 -2.518 -16.330 1.00 96.88 297 VAL A O 1
ATOM 2275 N N . ALA A 1 298 ? 0.829 -4.555 -16.954 1.00 97.38 298 ALA A N 1
ATOM 2276 C CA . ALA A 1 298 ? 0.447 -4.985 -15.618 1.00 97.38 298 ALA A CA 1
ATOM 2277 C C . ALA A 1 298 ? 1.598 -5.726 -14.931 1.00 97.38 298 ALA A C 1
ATOM 2279 O O . ALA A 1 298 ? 2.290 -6.520 -15.565 1.00 97.38 298 ALA A O 1
ATOM 2280 N N . SER A 1 299 ? 1.782 -5.469 -13.637 1.00 96.06 299 SER A N 1
ATOM 2281 C CA . SER A 1 299 ? 2.658 -6.249 -12.766 1.00 96.06 299 SER A CA 1
ATOM 2282 C C . SER A 1 299 ? 1.807 -7.219 -11.969 1.00 96.06 299 SER A C 1
ATOM 2284 O O . SER A 1 299 ? 1.016 -6.788 -11.125 1.00 96.06 299 SER A O 1
ATOM 2286 N N . LEU A 1 300 ? 1.983 -8.524 -12.181 1.00 95.75 300 LEU A N 1
ATOM 2287 C CA . LEU A 1 300 ? 1.301 -9.507 -11.343 1.00 95.75 300 LEU A CA 1
ATOM 2288 C C . LEU A 1 300 ? 1.712 -9.328 -9.877 1.00 95.75 300 LEU A C 1
ATOM 2290 O O . LEU A 1 300 ? 0.857 -9.334 -8.995 1.00 95.75 300 LEU A O 1
ATOM 2294 N N . HIS A 1 301 ? 2.998 -9.077 -9.621 1.00 94.25 301 HIS A N 1
ATOM 2295 C CA . HIS A 1 301 ? 3.497 -8.788 -8.283 1.00 94.25 301 HIS A CA 1
ATOM 2296 C C . HIS A 1 301 ? 2.824 -7.552 -7.666 1.00 94.25 301 HIS A C 1
ATOM 2298 O O . HIS A 1 301 ? 2.363 -7.618 -6.526 1.00 94.25 301 HIS A O 1
ATOM 2304 N N . GLY A 1 302 ? 2.727 -6.437 -8.397 1.00 95.31 302 GLY A N 1
ATOM 2305 C CA . GLY A 1 302 ? 2.033 -5.229 -7.936 1.00 95.31 302 GLY A CA 1
ATOM 2306 C C . GLY A 1 302 ? 0.542 -5.456 -7.675 1.00 95.31 302 GLY A C 1
ATOM 2307 O O . GLY A 1 302 ? 0.002 -4.944 -6.699 1.00 95.31 302 GLY A O 1
ATOM 2308 N N . LEU A 1 303 ? -0.111 -6.286 -8.491 1.00 97.06 303 LEU A N 1
ATOM 2309 C CA . LEU A 1 303 ? -1.527 -6.630 -8.360 1.00 97.06 303 LEU A CA 1
ATOM 2310 C C . LEU A 1 303 ? -1.833 -7.565 -7.183 1.00 97.06 303 LEU A C 1
ATOM 2312 O O . LEU A 1 303 ? -2.931 -7.500 -6.636 1.00 97.06 303 LEU A O 1
ATOM 2316 N N . THR A 1 304 ? -0.911 -8.451 -6.794 1.00 94.81 304 THR A N 1
ATOM 2317 C CA . THR A 1 304 ? -1.185 -9.496 -5.787 1.00 94.81 304 THR A CA 1
ATOM 2318 C C . THR A 1 304 ? -0.514 -9.275 -4.435 1.00 94.81 304 THR A C 1
ATOM 2320 O O . THR A 1 304 ? -0.671 -10.121 -3.552 1.00 94.81 304 THR A O 1
ATOM 2323 N N . THR A 1 305 ? 0.228 -8.179 -4.257 1.00 92.00 305 THR A N 1
ATOM 2324 C CA . THR A 1 305 ? 0.904 -7.847 -2.991 1.00 92.00 305 THR A CA 1
ATOM 2325 C C . THR A 1 305 ? 0.232 -6.680 -2.276 1.00 92.00 305 THR A C 1
ATOM 2327 O O . THR A 1 305 ? -0.567 -6.899 -1.370 1.00 92.00 305 THR A O 1
ATOM 2330 N N . GLU A 1 306 ? 0.536 -5.443 -2.670 1.00 93.94 306 GLU A N 1
ATOM 2331 C CA . GLU A 1 306 ? 0.121 -4.213 -1.980 1.00 93.94 306 GLU A CA 1
ATOM 2332 C C . GLU A 1 306 ? -0.612 -3.188 -2.880 1.00 93.94 306 GLU A C 1
ATOM 2334 O O . GLU A 1 306 ? -0.418 -1.978 -2.725 1.00 93.94 306 GLU A O 1
ATOM 2339 N N . PRO A 1 307 ? -1.493 -3.612 -3.809 1.00 96.31 307 PRO A N 1
ATOM 2340 C CA . PRO A 1 307 ? -2.137 -2.715 -4.772 1.00 96.31 307 PRO A CA 1
ATOM 2341 C C . PRO A 1 307 ? -3.024 -1.651 -4.113 1.00 96.31 307 PRO A C 1
ATOM 2343 O O . PRO A 1 307 ? -3.149 -0.539 -4.621 1.00 96.31 307 PRO A O 1
ATOM 2346 N N . LEU A 1 308 ? -3.650 -1.965 -2.975 1.00 95.69 308 LEU A N 1
ATOM 2347 C CA . LEU A 1 308 ? -4.545 -1.039 -2.280 1.00 95.69 308 LEU A CA 1
ATOM 2348 C C . LEU A 1 308 ? -3.765 -0.006 -1.452 1.00 95.69 308 LEU A C 1
ATOM 2350 O O . LEU A 1 308 ? -4.237 1.116 -1.249 1.00 95.69 308 LEU A O 1
ATOM 2354 N N . LEU A 1 309 ? -2.544 -0.344 -1.034 1.00 92.81 309 LEU A N 1
ATOM 2355 C CA . LEU A 1 309 ? -1.604 0.623 -0.475 1.00 92.81 309 LEU A CA 1
ATOM 2356 C C . LEU A 1 309 ? -1.061 1.567 -1.556 1.00 92.81 309 LEU A C 1
ATOM 2358 O O . LEU A 1 309 ? -0.975 2.772 -1.314 1.00 92.81 309 LEU A O 1
ATOM 2362 N N . PHE A 1 310 ? -0.753 1.047 -2.751 1.00 94.88 310 PHE A N 1
ATOM 2363 C CA . PHE A 1 310 ? -0.416 1.877 -3.912 1.00 94.88 310 PHE A CA 1
ATOM 2364 C C . PHE A 1 310 ? -1.555 2.856 -4.234 1.00 94.88 310 PHE A C 1
ATOM 2366 O O . PHE A 1 310 ? -1.326 4.064 -4.280 1.00 94.88 310 PHE A O 1
ATOM 2373 N N . LEU A 1 311 ? -2.793 2.355 -4.344 1.00 95.81 311 LEU A N 1
ATOM 2374 C CA . LEU A 1 311 ? -3.991 3.170 -4.570 1.00 95.81 311 LEU A CA 1
ATOM 2375 C C . LEU A 1 311 ? -4.135 4.273 -3.518 1.00 95.81 311 LEU A C 1
ATOM 2377 O O . LEU A 1 311 ? -4.332 5.435 -3.848 1.00 95.81 311 LEU A O 1
ATOM 2381 N N . THR A 1 312 ? -4.000 3.925 -2.238 1.00 92.44 312 THR A N 1
ATOM 2382 C CA . THR A 1 312 ? -4.101 4.882 -1.128 1.00 92.44 312 THR A CA 1
ATOM 2383 C C . THR A 1 312 ? -3.085 6.019 -1.269 1.00 92.44 312 THR A C 1
ATOM 2385 O O . THR A 1 312 ? -3.415 7.186 -1.039 1.00 92.44 312 THR A O 1
ATOM 2388 N N . ARG A 1 313 ? -1.849 5.700 -1.673 1.00 91.44 313 ARG A N 1
ATOM 2389 C CA . ARG A 1 313 ? -0.803 6.699 -1.928 1.00 91.44 313 ARG A CA 1
ATOM 2390 C C . ARG A 1 313 ? -1.137 7.588 -3.116 1.00 91.44 313 ARG A C 1
ATOM 2392 O O . ARG A 1 313 ? -0.892 8.793 -3.025 1.00 91.44 313 ARG A O 1
ATOM 2399 N N . GLU A 1 314 ? -1.672 7.003 -4.181 1.00 94.44 314 GLU A N 1
ATOM 2400 C CA . GLU A 1 314 ? -2.028 7.728 -5.396 1.00 94.44 314 GLU A CA 1
ATOM 2401 C C . GLU A 1 314 ? -3.214 8.665 -5.156 1.00 94.44 314 GLU A C 1
ATOM 2403 O O . GLU A 1 314 ? -3.086 9.859 -5.397 1.00 94.44 314 GLU A O 1
ATOM 2408 N N . LEU A 1 315 ? -4.291 8.200 -4.514 1.00 93.62 315 LEU A N 1
ATOM 2409 C CA . LEU A 1 315 ? -5.424 9.049 -4.120 1.00 93.62 315 LEU A CA 1
ATOM 2410 C C . LEU A 1 315 ? -5.000 10.189 -3.188 1.00 93.62 315 LEU A C 1
ATOM 2412 O O . LEU A 1 315 ? -5.471 11.314 -3.314 1.00 93.62 315 LEU A O 1
ATOM 2416 N N . LYS A 1 316 ? -4.059 9.945 -2.270 1.00 91.00 316 LYS A N 1
ATOM 2417 C CA . LYS A 1 316 ? -3.489 11.011 -1.431 1.00 91.00 316 LYS A CA 1
ATOM 2418 C C . LYS A 1 316 ? -2.667 12.016 -2.253 1.00 91.00 316 LYS A C 1
ATOM 2420 O O . LYS A 1 316 ? -2.490 13.148 -1.801 1.00 91.00 316 LYS A O 1
ATOM 2425 N N . ARG A 1 317 ? -2.104 11.619 -3.398 1.00 91.94 317 ARG A N 1
ATOM 2426 C CA . ARG A 1 317 ? -1.322 12.483 -4.297 1.00 91.94 317 ARG A CA 1
ATOM 2427 C C . ARG A 1 317 ? -2.241 13.344 -5.162 1.00 91.94 317 ARG A C 1
ATOM 2429 O O . ARG A 1 317 ? -2.102 14.562 -5.113 1.00 91.94 317 ARG A O 1
ATOM 2436 N N . CYS A 1 318 ? -3.155 12.727 -5.909 1.00 93.00 318 CYS A N 1
ATOM 2437 C CA . CYS A 1 318 ? -4.020 13.422 -6.864 1.00 93.00 318 CYS A CA 1
ATOM 2438 C C . CYS A 1 318 ? -5.255 14.060 -6.206 1.00 93.00 318 CYS A C 1
ATOM 2440 O O . CYS A 1 318 ? -5.598 15.188 -6.538 1.00 93.00 318 CYS A O 1
ATOM 2442 N N . GLU A 1 319 ? -5.842 13.415 -5.195 1.00 92.69 319 GLU A N 1
ATOM 2443 C CA . GLU A 1 319 ? -7.119 13.809 -4.576 1.00 92.69 319 GLU A CA 1
ATOM 2444 C C . GLU A 1 319 ? -6.971 14.135 -3.084 1.00 92.69 319 GLU A C 1
ATOM 2446 O O . GLU A 1 319 ? -7.815 13.809 -2.245 1.00 92.69 319 GLU A O 1
ATOM 2451 N N . SER A 1 320 ? -5.866 14.794 -2.718 1.00 89.81 320 SER A N 1
ATOM 2452 C CA . SER A 1 320 ? -5.470 14.998 -1.316 1.00 89.81 320 SER A CA 1
ATOM 2453 C C . SER A 1 320 ? -6.581 15.600 -0.445 1.00 89.81 320 SER A C 1
ATOM 2455 O O . SER A 1 320 ? -6.740 15.185 0.704 1.00 89.81 320 SER A O 1
ATOM 2457 N N . GLN A 1 321 ? -7.345 16.568 -0.961 1.00 90.69 321 GLN A N 1
ATOM 2458 C CA . GLN A 1 321 ? -8.409 17.225 -0.198 1.00 90.69 321 GLN A CA 1
ATOM 2459 C C . GLN A 1 321 ? -9.570 16.269 0.105 1.00 90.69 321 GLN A C 1
ATOM 2461 O O . GLN A 1 321 ? -10.016 16.195 1.250 1.00 90.69 321 GLN A O 1
ATOM 2466 N N . GLU A 1 322 ? -10.051 15.536 -0.897 1.00 90.56 322 GLU A N 1
ATOM 2467 C CA . GLU A 1 322 ? -11.149 14.579 -0.748 1.00 90.56 322 GLU A CA 1
ATOM 2468 C C . GLU A 1 322 ? -10.728 13.389 0.118 1.00 90.56 322 GLU A C 1
ATOM 2470 O O . GLU A 1 322 ? -11.434 13.011 1.055 1.00 90.56 322 GLU A O 1
ATOM 2475 N N . TYR A 1 323 ? -9.520 12.872 -0.106 1.00 89.00 323 TYR A N 1
ATOM 2476 C CA . TYR A 1 323 ? -8.929 11.809 0.700 1.00 89.00 323 TYR A CA 1
ATOM 2477 C C . TYR A 1 323 ? -8.870 12.173 2.194 1.00 89.00 323 TYR A C 1
ATOM 2479 O O . TYR A 1 323 ? -9.211 11.359 3.056 1.00 89.00 323 TYR A O 1
ATOM 2487 N N . HIS A 1 324 ? -8.477 13.410 2.527 1.00 85.50 324 HIS A N 1
ATOM 2488 C CA . HIS A 1 324 ? -8.471 13.883 3.914 1.00 85.50 324 HIS A CA 1
ATOM 2489 C C . HIS A 1 324 ? -9.880 14.121 4.466 1.00 85.50 324 HIS A C 1
ATOM 2491 O O . HIS A 1 324 ? -10.149 13.758 5.612 1.00 85.50 324 HIS A O 1
ATOM 2497 N N . ASN A 1 325 ? -10.790 14.680 3.666 1.00 88.31 325 ASN A N 1
ATOM 2498 C CA . ASN A 1 325 ? -12.165 14.954 4.089 1.00 88.31 325 ASN A CA 1
ATOM 2499 C C . ASN A 1 325 ? -12.967 13.679 4.372 1.00 88.31 325 ASN A C 1
ATOM 2501 O O . ASN A 1 325 ? -13.858 13.694 5.216 1.00 88.31 325 ASN A O 1
ATOM 2505 N N . THR A 1 326 ? -12.641 12.574 3.705 1.00 88.12 326 THR A N 1
ATOM 2506 C CA . THR A 1 326 ? -13.316 11.279 3.871 1.00 88.12 326 THR A CA 1
ATOM 2507 C C . THR A 1 326 ? -12.703 10.412 4.975 1.00 88.12 326 THR A C 1
ATOM 2509 O O . THR A 1 326 ? -13.245 9.354 5.291 1.00 88.12 326 THR A O 1
ATOM 2512 N N . ALA A 1 327 ? -11.605 10.833 5.617 1.00 84.38 327 ALA A N 1
ATOM 2513 C CA . ALA A 1 327 ? -10.883 10.019 6.601 1.00 84.38 327 ALA A CA 1
ATOM 2514 C C . ALA A 1 327 ? -11.757 9.529 7.777 1.00 84.38 327 ALA A C 1
ATOM 2516 O O . ALA A 1 327 ? -11.550 8.417 8.265 1.00 84.38 327 ALA A O 1
ATOM 2517 N N . PHE A 1 328 ? -12.778 10.297 8.182 1.00 87.31 328 PHE A N 1
ATOM 2518 C CA . PHE A 1 328 ? -13.712 9.913 9.253 1.00 87.31 328 PHE A CA 1
ATOM 2519 C C . PHE A 1 328 ? -14.507 8.633 8.936 1.00 87.31 328 PHE A C 1
ATOM 2521 O O . PHE A 1 328 ? -14.955 7.939 9.850 1.00 87.31 328 PHE A O 1
ATOM 2528 N N . HIS A 1 329 ? -14.675 8.278 7.656 1.00 89.44 329 HIS A N 1
ATOM 2529 C CA . HIS A 1 329 ? -15.348 7.039 7.268 1.00 89.44 329 HIS A CA 1
ATOM 2530 C C . HIS A 1 329 ? -14.592 5.793 7.745 1.00 89.44 329 HIS A C 1
ATOM 2532 O O . HIS A 1 329 ? -15.222 4.779 8.041 1.00 89.44 329 HIS A O 1
ATOM 2538 N N . ARG A 1 330 ? -13.266 5.872 7.908 1.00 87.06 330 ARG A N 1
ATOM 2539 C CA . ARG A 1 330 ? -12.468 4.767 8.463 1.00 87.06 330 ARG A CA 1
ATOM 2540 C C . ARG A 1 330 ? -12.838 4.475 9.910 1.00 87.06 330 ARG A C 1
ATOM 2542 O O . ARG A 1 330 ? -12.942 3.319 10.304 1.00 87.06 330 ARG A O 1
ATOM 2549 N N . GLU A 1 331 ? -13.111 5.516 10.695 1.00 87.38 331 GLU A N 1
ATOM 2550 C CA . GLU A 1 331 ? -13.592 5.344 12.066 1.00 87.38 331 GLU A CA 1
ATOM 2551 C C . GLU A 1 331 ? -14.986 4.708 12.114 1.00 87.38 331 GLU A C 1
ATOM 2553 O O . GLU A 1 331 ? -15.311 3.999 13.065 1.00 87.38 331 GLU A O 1
ATOM 2558 N N . ILE A 1 332 ? -15.835 4.968 11.111 1.00 88.31 332 ILE A N 1
ATOM 2559 C CA . ILE A 1 332 ? -17.154 4.329 11.003 1.00 88.31 332 ILE A CA 1
ATOM 2560 C C . ILE A 1 332 ? -16.986 2.823 10.791 1.00 88.31 332 ILE A C 1
ATOM 2562 O O . ILE A 1 332 ? -17.599 2.056 11.533 1.00 88.31 332 ILE A O 1
ATOM 2566 N N . VAL A 1 333 ? -16.132 2.407 9.846 1.00 89.38 333 VAL A N 1
ATOM 2567 C CA . VAL A 1 333 ? -15.810 0.984 9.617 1.00 89.38 333 VAL A CA 1
ATOM 2568 C C . VAL A 1 333 ? -15.264 0.359 10.891 1.00 89.38 333 VAL A C 1
ATOM 2570 O O . VAL A 1 333 ? -15.811 -0.624 11.376 1.00 89.38 333 VAL A O 1
ATOM 2573 N N . PHE A 1 334 ? -14.267 0.998 11.502 1.00 89.38 334 PHE A N 1
ATOM 2574 C CA . PHE A 1 334 ? -13.653 0.534 12.740 1.00 89.38 334 PHE A CA 1
ATOM 2575 C C . PHE A 1 334 ? -14.672 0.302 13.869 1.00 89.38 334 PHE A C 1
ATOM 2577 O O . PHE A 1 334 ? -14.680 -0.751 14.508 1.00 89.38 334 PHE A O 1
ATOM 2584 N N . ARG A 1 335 ? -15.578 1.260 14.103 1.00 90.69 335 ARG A N 1
ATOM 2585 C CA . ARG A 1 335 ? -16.656 1.117 15.098 1.00 90.69 335 ARG A CA 1
ATOM 2586 C C . ARG A 1 335 ? -17.652 0.016 14.727 1.00 90.69 335 ARG A C 1
ATOM 2588 O O . ARG A 1 335 ? -18.154 -0.677 15.618 1.00 90.69 335 ARG A O 1
ATOM 2595 N N . GLY A 1 336 ? -17.946 -0.137 13.437 1.00 91.44 336 GLY A N 1
ATOM 2596 C CA . GLY A 1 336 ? -18.775 -1.217 12.906 1.00 91.44 336 GLY A CA 1
ATOM 2597 C C . GLY A 1 336 ? -18.172 -2.587 13.208 1.00 91.44 336 GLY A C 1
ATOM 2598 O O . GLY A 1 336 ? -18.833 -3.421 13.826 1.00 91.44 336 GLY A O 1
ATOM 2599 N N . ASP A 1 337 ? -16.896 -2.775 12.880 1.00 90.25 337 ASP A N 1
ATOM 2600 C CA . ASP A 1 337 ? -16.157 -4.019 13.106 1.00 90.25 337 ASP A CA 1
ATOM 2601 C C . ASP A 1 337 ? -16.065 -4.364 14.595 1.00 90.25 337 ASP A C 1
ATOM 2603 O O . ASP A 1 337 ? -16.320 -5.505 14.990 1.00 90.25 337 ASP A O 1
ATOM 2607 N N . LEU A 1 338 ? -15.790 -3.371 15.452 1.00 92.19 338 LEU A N 1
ATOM 2608 C CA . LEU A 1 338 ? -15.846 -3.554 16.904 1.00 92.19 338 LEU A CA 1
ATOM 2609 C C . LEU A 1 338 ? -17.239 -3.997 17.364 1.00 92.19 338 LEU A C 1
ATOM 2611 O O . LEU A 1 338 ? -17.360 -4.902 18.187 1.00 92.19 338 LEU A O 1
ATOM 2615 N N . SER A 1 339 ? -18.302 -3.396 16.832 1.00 92.38 339 SER A N 1
ATOM 2616 C CA . SER A 1 339 ? -19.674 -3.759 17.206 1.00 92.38 339 SER A CA 1
ATOM 2617 C C . SER A 1 339 ? -20.039 -5.179 16.768 1.00 92.38 339 SER A C 1
ATOM 2619 O O . SER A 1 339 ? -20.722 -5.881 17.510 1.00 92.38 339 SER A O 1
ATOM 2621 N N . VAL A 1 340 ? -19.542 -5.637 15.614 1.00 94.06 340 VAL A N 1
ATOM 2622 C CA . VAL A 1 340 ? -19.689 -7.031 15.162 1.00 94.06 340 VAL A CA 1
ATOM 2623 C C . VAL A 1 340 ? -18.910 -7.985 16.071 1.00 94.06 340 VAL A C 1
ATOM 2625 O O . VAL A 1 340 ? -19.454 -9.003 16.503 1.00 94.06 340 VAL A O 1
ATOM 2628 N N . LEU A 1 341 ? -17.664 -7.647 16.417 1.00 94.25 341 LEU A N 1
ATOM 2629 C CA . LEU A 1 341 ? -16.824 -8.457 17.304 1.00 94.25 341 LEU A CA 1
ATOM 2630 C C . LEU A 1 341 ? -17.426 -8.591 18.714 1.00 94.25 341 LEU A C 1
ATOM 2632 O O . LEU A 1 341 ? -17.311 -9.642 19.347 1.00 94.25 341 LEU A O 1
ATOM 2636 N N . PHE A 1 342 ? -18.103 -7.544 19.190 1.00 95.69 342 PHE A N 1
ATOM 2637 C CA . PHE A 1 342 ? -18.727 -7.466 20.510 1.00 95.69 342 PHE A CA 1
ATOM 2638 C C . PHE A 1 342 ? -20.267 -7.478 20.449 1.00 95.69 342 PHE A C 1
ATOM 2640 O O . PHE A 1 342 ? -20.926 -6.827 21.256 1.00 95.69 342 PHE A O 1
ATOM 2647 N N . ALA A 1 343 ? -20.853 -8.256 19.529 1.00 95.19 343 ALA A N 1
ATOM 2648 C CA . ALA A 1 343 ? -22.306 -8.305 19.310 1.00 95.19 343 ALA A CA 1
ATOM 2649 C C . ALA A 1 343 ? -23.122 -8.925 20.469 1.00 95.19 343 ALA A C 1
ATOM 2651 O O . ALA A 1 343 ? -24.343 -8.760 20.540 1.00 95.19 343 ALA A O 1
ATOM 2652 N N . ASP A 1 344 ? -22.477 -9.659 21.382 1.00 96.81 344 ASP A N 1
ATOM 2653 C CA . ASP A 1 344 ? -23.145 -10.251 22.545 1.00 96.81 344 ASP A CA 1
ATOM 2654 C C . ASP A 1 344 ? -23.681 -9.159 23.493 1.00 96.81 344 ASP A C 1
ATOM 2656 O O . ASP A 1 344 ? -22.979 -8.206 23.830 1.00 96.81 344 ASP A O 1
ATOM 2660 N N . LYS A 1 345 ? -24.908 -9.334 24.008 1.00 95.06 345 LYS A N 1
ATOM 2661 C CA . LYS A 1 345 ? -25.557 -8.410 24.964 1.00 95.06 345 LYS A CA 1
ATOM 2662 C C . LYS A 1 345 ? -24.792 -8.243 26.283 1.00 95.06 345 LYS A C 1
ATOM 2664 O O . LYS A 1 345 ? -25.177 -7.431 27.120 1.00 95.06 345 LYS A O 1
ATOM 2669 N N . ARG A 1 346 ? -23.731 -8.998 26.527 1.00 96.69 346 ARG A N 1
ATOM 2670 C CA . ARG A 1 346 ? -22.754 -8.755 27.585 1.00 96.69 346 ARG A CA 1
ATOM 2671 C C . ARG A 1 346 ? -21.997 -7.446 27.378 1.00 96.69 346 ARG A C 1
ATOM 2673 O O . ARG A 1 346 ? -21.643 -6.808 28.368 1.00 96.69 346 ARG A O 1
ATOM 2680 N N . PHE A 1 347 ? -21.763 -7.047 26.137 1.00 97.94 347 PHE A N 1
ATOM 2681 C CA . PHE A 1 347 ? -20.976 -5.870 25.813 1.00 97.94 347 PHE A CA 1
ATOM 2682 C C . PHE A 1 347 ? -21.858 -4.651 25.519 1.00 97.94 347 PHE A C 1
ATOM 2684 O O . PHE A 1 347 ? -23.042 -4.760 25.185 1.00 97.94 347 PHE A O 1
ATOM 2691 N N . VAL A 1 348 ? -21.278 -3.469 25.704 1.00 96.62 348 VAL A N 1
ATOM 2692 C CA . VAL A 1 348 ? -21.840 -2.180 25.285 1.00 96.62 348 VAL A CA 1
ATOM 2693 C C . VAL A 1 348 ? -20.797 -1.475 24.458 1.00 96.62 348 VAL A C 1
ATOM 2695 O O . VAL A 1 348 ? -19.700 -1.248 24.960 1.00 96.62 348 VAL A O 1
ATOM 2698 N N . THR A 1 349 ? -21.134 -1.119 23.228 1.00 96.38 349 THR A N 1
ATOM 2699 C CA . THR A 1 349 ? -20.259 -0.342 22.353 1.00 96.38 349 THR A CA 1
ATOM 2700 C C . THR A 1 349 ? -20.760 1.094 22.239 1.00 96.38 349 THR A C 1
ATOM 2702 O O . THR A 1 349 ? -21.957 1.358 22.378 1.00 96.38 349 THR A O 1
ATOM 2705 N N . SER A 1 350 ? -19.851 2.049 22.041 1.00 93.69 350 SER A N 1
ATOM 2706 C CA . SER A 1 350 ? -20.238 3.432 21.759 1.00 93.69 350 SER A CA 1
ATOM 2707 C C . SER A 1 350 ? -20.775 3.568 20.333 1.00 93.69 350 SER A C 1
ATOM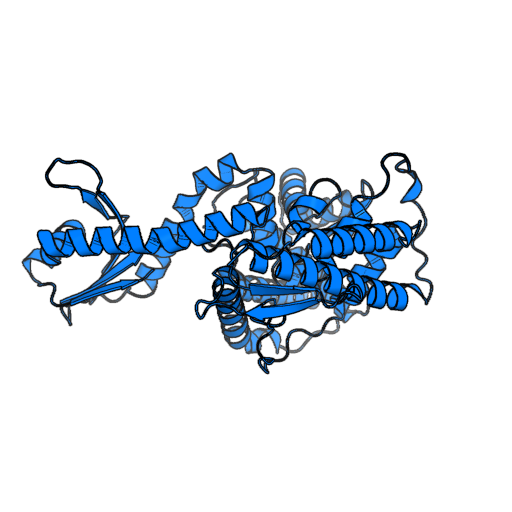 2709 O O . SER A 1 350 ? -20.233 2.996 19.392 1.00 93.69 350 SER A O 1
ATOM 2711 N N . SER A 1 351 ? -21.822 4.377 20.152 1.00 88.38 351 SER A N 1
ATOM 2712 C CA . SER A 1 351 ? -22.396 4.662 18.828 1.00 88.38 351 SER A CA 1
ATOM 2713 C C . SER A 1 351 ? -21.576 5.663 18.002 1.00 88.38 351 SER A C 1
ATOM 2715 O O . SER A 1 351 ? -21.882 5.903 16.839 1.00 88.38 351 SER A O 1
ATOM 2717 N N . GLY A 1 352 ? -20.560 6.286 18.601 1.00 90.50 352 GLY A N 1
ATOM 2718 C CA . GLY A 1 352 ? -19.690 7.272 17.967 1.00 90.50 352 GLY A CA 1
ATOM 2719 C C . GLY A 1 352 ? -18.511 7.645 18.860 1.00 90.50 352 GLY A C 1
ATOM 2720 O O . GLY A 1 352 ? -18.360 7.097 19.959 1.00 90.50 352 GLY A O 1
ATOM 2721 N N . ALA A 1 353 ? -17.700 8.590 18.381 1.00 90.56 353 ALA A N 1
ATOM 2722 C CA . ALA A 1 353 ? -16.583 9.135 19.139 1.00 90.56 353 ALA A CA 1
ATOM 2723 C C . ALA A 1 353 ? -17.063 9.895 20.388 1.00 90.56 353 ALA A C 1
ATOM 2725 O O . ALA A 1 353 ? -18.084 10.594 20.374 1.00 90.56 353 ALA A O 1
ATOM 2726 N N . ILE A 1 354 ? -16.308 9.788 21.480 1.00 91.75 354 ILE A N 1
ATOM 2727 C CA . ILE A 1 354 ? -16.647 10.374 22.776 1.00 91.75 354 ILE A CA 1
ATOM 2728 C C . ILE A 1 354 ? -15.748 11.569 23.052 1.00 91.75 354 ILE A C 1
ATOM 2730 O O . ILE A 1 354 ? -14.561 11.436 23.329 1.00 91.75 354 ILE A O 1
ATOM 2734 N N . LYS A 1 355 ? -16.344 12.762 23.048 1.00 92.12 355 LYS A N 1
ATOM 2735 C CA . LYS A 1 355 ? -15.634 14.015 23.327 1.00 92.12 355 LYS A CA 1
ATOM 2736 C C . LYS A 1 355 ? -15.347 14.161 24.824 1.00 92.12 355 LYS A C 1
ATOM 2738 O O . LYS A 1 355 ? -16.267 14.271 25.644 1.00 92.12 355 LYS A O 1
ATOM 2743 N N . LEU A 1 356 ? -14.068 14.240 25.180 1.00 90.25 356 LEU A N 1
ATOM 2744 C CA . LEU A 1 356 ? -13.595 14.519 26.533 1.00 90.25 356 LEU A CA 1
ATOM 2745 C C . LEU A 1 356 ? -13.251 16.004 26.657 1.00 90.25 356 LEU A C 1
ATOM 2747 O O . LEU A 1 356 ? -12.343 16.521 26.008 1.00 90.25 356 LEU A O 1
ATOM 2751 N N . ARG A 1 357 ? -13.996 16.716 27.501 1.00 88.44 357 ARG A N 1
ATOM 2752 C CA . ARG A 1 357 ? -13.829 18.158 27.737 1.00 88.44 357 ARG A CA 1
ATOM 2753 C C . ARG A 1 357 ? -13.141 18.411 29.074 1.00 88.44 357 ARG A C 1
ATOM 2755 O O . ARG A 1 357 ? -13.269 17.606 29.997 1.00 88.44 357 ARG A O 1
ATOM 2762 N N . ARG A 1 358 ? -12.403 19.519 29.160 1.00 82.44 358 ARG A N 1
ATOM 2763 C CA . ARG A 1 358 ? -11.873 20.071 30.416 1.00 82.44 358 ARG A CA 1
ATOM 2764 C C . ARG A 1 358 ? -13.015 20.673 31.2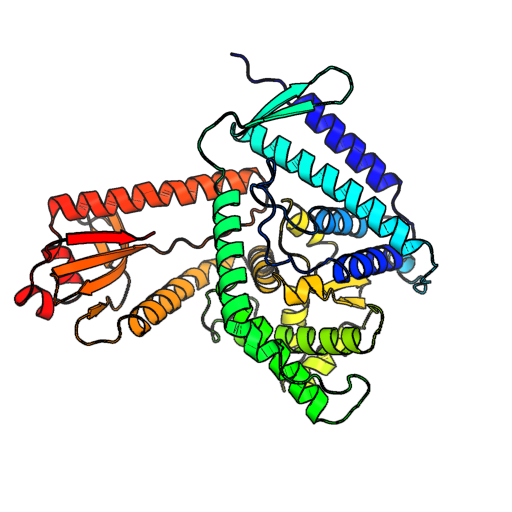37 1.00 82.44 358 ARG A C 1
ATOM 2766 O O . ARG A 1 358 ? -14.070 20.975 30.686 1.00 82.44 358 ARG A O 1
ATOM 2773 N N . ASP A 1 359 ? -12.765 20.933 32.518 1.00 77.69 359 ASP A N 1
ATOM 2774 C CA . ASP A 1 359 ? -13.734 21.590 33.412 1.00 77.69 359 ASP A CA 1
ATOM 2775 C C . ASP A 1 359 ? -14.166 22.975 32.898 1.00 77.69 359 ASP A C 1
ATOM 2777 O O . ASP A 1 359 ? -15.312 23.372 33.066 1.00 77.69 359 ASP A O 1
ATOM 2781 N N . ALA A 1 360 ? -13.273 23.673 32.186 1.00 77.31 360 ALA A N 1
ATOM 2782 C CA . ALA A 1 360 ? -13.554 24.948 31.521 1.00 77.31 360 ALA A CA 1
ATOM 2783 C C . ALA A 1 360 ? -14.432 24.829 30.251 1.00 77.31 360 ALA A C 1
ATOM 2785 O O . ALA A 1 360 ? -14.751 25.838 29.634 1.00 77.31 360 ALA A O 1
ATOM 2786 N N . GLY A 1 361 ? -14.815 23.616 29.835 1.00 77.44 361 GLY A N 1
ATOM 2787 C CA . GLY A 1 361 ? -15.669 23.356 28.668 1.00 77.44 361 GLY A CA 1
ATOM 2788 C C . GLY A 1 361 ? -14.923 23.078 27.356 1.00 77.44 361 GLY A C 1
ATOM 2789 O O . GLY A 1 361 ? -15.497 22.469 26.445 1.00 77.44 361 GLY A O 1
ATOM 2790 N N . ASP A 1 362 ? -13.641 23.432 27.263 1.00 80.62 362 ASP A N 1
ATOM 2791 C CA . ASP A 1 362 ? -12.821 23.198 26.068 1.00 80.62 362 ASP A CA 1
ATOM 2792 C C . ASP A 1 362 ? -12.601 21.706 25.791 1.00 80.62 362 ASP A C 1
ATOM 2794 O O . ASP A 1 362 ? -12.414 20.905 26.714 1.00 80.62 362 ASP A O 1
ATOM 2798 N N . LEU A 1 363 ? -12.585 21.319 24.511 1.00 78.69 363 LEU A N 1
ATOM 2799 C CA . LEU A 1 363 ? -12.251 19.953 24.105 1.00 78.69 363 LEU A CA 1
ATOM 2800 C C . LEU A 1 363 ? -10.798 19.650 24.496 1.00 78.69 363 LEU A C 1
ATOM 2802 O O . LEU A 1 363 ? -9.875 20.366 24.114 1.00 78.69 363 LEU A O 1
ATOM 2806 N N . ARG A 1 364 ? -10.594 18.590 25.283 1.00 79.88 364 ARG A N 1
ATOM 2807 C CA . ARG A 1 364 ? -9.260 18.104 25.647 1.00 79.88 364 ARG A CA 1
ATOM 2808 C C . ARG A 1 364 ? -8.754 17.102 24.620 1.00 79.88 364 ARG A C 1
ATOM 2810 O O . ARG A 1 364 ? -7.606 17.198 24.210 1.00 79.88 364 ARG A O 1
ATOM 2817 N N . THR A 1 365 ? -9.595 16.123 24.313 1.00 85.12 365 THR A N 1
ATOM 2818 C CA . THR A 1 365 ? -9.337 14.997 23.415 1.00 85.12 365 THR A CA 1
ATOM 2819 C C . THR A 1 365 ? -10.664 14.303 23.127 1.00 85.12 365 THR A C 1
ATOM 2821 O O . THR A 1 365 ? -11.663 14.560 23.802 1.00 85.12 365 THR A O 1
ATOM 2824 N N . ASP A 1 366 ? -10.686 13.408 22.165 1.00 88.56 366 ASP A N 1
ATOM 2825 C CA . ASP A 1 366 ? -11.733 12.427 21.932 1.00 88.56 366 ASP A CA 1
ATOM 2826 C C . ASP A 1 366 ? -11.210 11.000 22.119 1.00 88.56 366 ASP A C 1
ATOM 2828 O O . ASP A 1 366 ? -10.006 10.794 22.290 1.00 88.56 366 ASP A O 1
ATOM 2832 N N . ILE A 1 367 ? -12.171 10.076 22.198 1.00 90.31 367 ILE A N 1
ATOM 2833 C CA . ILE A 1 367 ? -11.994 8.628 22.121 1.00 90.31 367 ILE A CA 1
ATOM 2834 C C . ILE A 1 367 ? -12.779 8.131 20.913 1.00 90.31 367 ILE A C 1
ATOM 2836 O O . ILE A 1 367 ? -13.991 8.365 20.858 1.00 90.31 367 ILE A O 1
ATOM 2840 N N . ASP A 1 368 ? -12.143 7.396 20.009 1.00 90.50 368 ASP A N 1
ATOM 2841 C CA . ASP A 1 368 ? -12.792 6.940 18.774 1.00 90.50 368 ASP A CA 1
ATOM 2842 C C . ASP A 1 368 ? -13.867 5.872 19.010 1.00 90.50 368 ASP A C 1
ATOM 2844 O O . ASP A 1 368 ? -14.937 5.925 18.389 1.00 90.50 368 ASP A O 1
ATOM 2848 N N . ALA A 1 369 ? -13.619 4.929 19.928 1.00 94.25 369 ALA A N 1
ATOM 2849 C CA . ALA A 1 369 ? -14.590 3.913 20.331 1.00 94.25 369 ALA A CA 1
ATOM 2850 C C . ALA A 1 369 ? -14.411 3.423 21.780 1.00 94.25 369 ALA A C 1
ATOM 2852 O O . ALA A 1 369 ? -13.321 3.438 22.349 1.00 94.25 369 ALA A O 1
ATOM 2853 N N . VAL A 1 370 ? -15.496 2.931 22.385 1.00 95.12 370 VAL A N 1
ATOM 2854 C CA . VAL A 1 370 ? -15.483 2.308 23.718 1.00 95.12 370 VAL A CA 1
ATOM 2855 C C . VAL A 1 370 ? -16.247 0.992 23.700 1.00 95.12 370 VAL A C 1
ATOM 2857 O O . VAL A 1 370 ? -17.313 0.907 23.096 1.00 95.12 370 VAL A O 1
ATOM 2860 N N . VAL A 1 371 ? -15.732 -0.009 24.419 1.00 97.25 371 VAL A N 1
ATOM 2861 C CA . VAL A 1 371 ? -16.408 -1.286 24.683 1.00 97.25 371 VAL A CA 1
ATOM 2862 C C . VAL A 1 371 ? -16.451 -1.532 26.190 1.00 97.25 371 VAL A C 1
ATOM 2864 O O . VAL A 1 371 ? -15.416 -1.566 26.847 1.00 97.25 371 VAL A O 1
ATOM 2867 N N . PHE A 1 372 ? -17.633 -1.740 26.760 1.00 98.00 372 PHE A N 1
ATOM 2868 C CA . PHE A 1 372 ? -17.808 -2.091 28.169 1.00 98.00 372 PHE A CA 1
ATOM 2869 C C . PHE A 1 372 ? -18.308 -3.523 28.330 1.00 98.00 372 PHE A C 1
ATOM 2871 O O . PHE A 1 372 ? -19.329 -3.895 27.762 1.00 98.00 372 PHE A O 1
ATOM 2878 N N . ASP A 1 373 ? -17.631 -4.312 29.158 1.00 98.12 373 ASP A N 1
ATOM 2879 C CA . ASP A 1 373 ? -18.039 -5.661 29.535 1.00 98.12 373 ASP A CA 1
ATOM 2880 C C . ASP A 1 373 ? -18.853 -5.650 30.839 1.00 98.12 373 ASP A C 1
ATOM 2882 O O . ASP A 1 373 ? -18.297 -5.542 31.938 1.00 98.12 373 ASP A O 1
ATOM 2886 N N . ARG A 1 374 ? -20.171 -5.866 30.729 1.00 97.94 374 ARG A N 1
ATOM 2887 C CA . ARG A 1 374 ? -21.100 -5.910 31.874 1.00 97.94 374 ARG A CA 1
ATOM 2888 C C . ARG A 1 374 ? -20.762 -6.994 32.900 1.00 97.94 374 ARG A C 1
ATOM 2890 O O . ARG A 1 374 ? -21.140 -6.858 34.060 1.00 97.94 374 ARG A O 1
ATOM 2897 N N . LYS A 1 375 ? -20.078 -8.073 32.500 1.00 97.44 375 LYS A N 1
ATOM 2898 C CA . LYS A 1 375 ? -19.746 -9.197 33.392 1.00 97.44 375 LYS A CA 1
ATOM 2899 C C . LYS A 1 375 ? -18.562 -8.880 34.298 1.00 97.44 375 LYS A C 1
ATOM 2901 O O . LYS A 1 375 ? -18.547 -9.303 35.447 1.00 97.44 375 LYS A O 1
ATOM 2906 N N . THR A 1 376 ? -17.550 -8.201 33.766 1.00 97.50 376 THR A N 1
ATOM 2907 C CA . THR A 1 376 ? -16.286 -7.957 34.482 1.00 97.50 376 THR A CA 1
ATOM 2908 C C . THR A 1 376 ? -16.137 -6.517 34.963 1.00 97.50 376 THR A C 1
ATOM 2910 O O . THR A 1 376 ? -15.218 -6.229 35.725 1.00 97.50 376 THR A O 1
ATOM 2913 N N . GLY A 1 377 ? -17.013 -5.612 34.514 1.00 97.38 377 GLY A N 1
ATOM 2914 C CA . GLY A 1 377 ? -16.883 -4.174 34.743 1.00 97.38 377 GLY A CA 1
ATOM 2915 C C . GLY A 1 377 ? -15.675 -3.571 34.022 1.00 97.38 377 GLY A C 1
ATOM 2916 O O . GLY A 1 377 ? -15.143 -2.551 34.457 1.00 97.38 377 GLY A O 1
ATOM 2917 N N . THR A 1 378 ? -15.193 -4.212 32.957 1.00 98.00 378 THR A N 1
ATOM 2918 C CA . THR A 1 378 ? -14.014 -3.760 32.210 1.00 98.00 378 THR A CA 1
ATOM 2919 C C . THR A 1 378 ? -14.422 -2.812 31.089 1.00 98.00 378 THR A C 1
ATOM 2921 O O . THR A 1 378 ? -15.336 -3.118 30.328 1.00 98.00 378 THR A O 1
ATOM 2924 N N . LEU A 1 379 ? -13.726 -1.684 30.968 1.00 96.62 379 LEU A N 1
ATOM 2925 C CA . LEU A 1 379 ? -13.918 -0.680 29.927 1.00 96.62 379 LEU A CA 1
ATOM 2926 C C . LEU A 1 379 ? -12.697 -0.652 28.995 1.00 96.62 379 LEU A C 1
ATOM 2928 O O . LEU A 1 379 ? -11.613 -0.240 29.399 1.00 96.62 379 LEU A O 1
ATOM 2932 N N . GLY A 1 380 ? -12.862 -1.104 27.759 1.00 96.25 380 GLY A N 1
ATOM 2933 C CA . GLY A 1 380 ? -11.895 -0.918 26.683 1.00 96.25 380 GLY A CA 1
ATOM 2934 C C . GLY A 1 380 ? -12.106 0.435 26.013 1.00 96.25 380 GLY A C 1
ATOM 2935 O O . GLY A 1 380 ? -13.228 0.765 25.634 1.00 96.25 380 GLY A O 1
ATOM 2936 N N . VAL A 1 381 ? -11.040 1.211 25.884 1.00 93.94 381 VAL A N 1
ATOM 2937 C CA . VAL A 1 381 ? -11.009 2.504 25.195 1.00 93.94 381 VAL A CA 1
ATOM 2938 C C . VAL A 1 381 ? -10.121 2.332 23.978 1.00 93.94 381 VAL A C 1
ATOM 2940 O O . VAL A 1 381 ? -8.994 1.873 24.133 1.00 93.94 381 VAL A O 1
ATOM 2943 N N . PHE A 1 382 ? -10.619 2.677 22.800 1.00 91.94 382 PHE A N 1
ATOM 2944 C CA . PHE A 1 382 ? -9.929 2.442 21.543 1.00 91.94 382 PHE A CA 1
ATOM 2945 C C . PHE A 1 382 ? -9.727 3.758 20.802 1.00 91.94 382 PHE A C 1
ATOM 2947 O O . PHE A 1 382 ? -10.693 4.481 20.557 1.00 91.94 382 PHE A O 1
ATOM 2954 N N . GLU A 1 383 ? -8.482 4.025 20.432 1.00 86.94 383 GLU A N 1
ATOM 2955 C CA . GLU A 1 383 ? -8.097 5.102 19.526 1.00 86.94 383 GLU A CA 1
ATOM 2956 C C . GLU A 1 383 ? -7.671 4.479 18.200 1.00 86.94 383 GLU A C 1
ATOM 2958 O O . GLU A 1 383 ? -6.849 3.568 18.178 1.00 86.94 383 GLU A O 1
ATOM 2963 N N . LEU A 1 384 ? -8.214 4.966 17.093 1.00 83.38 384 LEU A N 1
ATOM 2964 C CA . LEU A 1 384 ? -7.788 4.591 15.760 1.00 83.38 384 LEU A CA 1
ATOM 2965 C C . LEU A 1 384 ? -6.693 5.558 15.314 1.00 83.38 384 LEU A C 1
ATOM 2967 O O . LEU A 1 384 ? -6.900 6.762 15.133 1.00 83.38 384 LEU A O 1
ATOM 2971 N N . LYS A 1 385 ? -5.501 5.023 15.071 1.00 76.94 385 LYS A N 1
ATOM 2972 C CA . LYS A 1 385 ? -4.474 5.735 14.314 1.00 76.94 385 LYS A CA 1
ATOM 2973 C C . LYS A 1 385 ? -4.308 5.052 12.977 1.00 76.94 385 LYS A C 1
ATOM 2975 O O . LYS A 1 385 ? -3.925 3.891 12.904 1.00 76.94 385 LYS A O 1
ATOM 2980 N N . SER A 1 386 ? -4.625 5.779 11.907 1.00 66.00 386 SER A N 1
ATOM 2981 C CA . SER A 1 386 ? -4.344 5.296 10.562 1.00 66.00 386 SER A CA 1
ATOM 2982 C C . SER A 1 386 ? -2.838 5.099 10.433 1.00 66.00 386 SER A C 1
ATOM 2984 O O . SER A 1 386 ? -2.088 6.077 10.482 1.00 66.00 386 SER A O 1
ATOM 2986 N N . GLN A 1 387 ? -2.412 3.851 10.274 1.00 62.34 387 GLN A N 1
ATOM 2987 C CA . GLN A 1 387 ? -1.060 3.553 9.831 1.00 62.34 387 GLN A CA 1
ATOM 2988 C C . GLN A 1 387 ? -0.951 4.027 8.378 1.00 62.34 387 GLN A C 1
ATOM 2990 O O . GLN A 1 387 ? -1.752 3.641 7.527 1.00 62.34 387 GLN A O 1
ATOM 2995 N N . ASP A 1 388 ? -0.011 4.928 8.114 1.00 64.06 388 ASP A N 1
ATOM 2996 C CA . ASP A 1 388 ? 0.375 5.323 6.761 1.00 64.06 388 ASP A CA 1
ATOM 2997 C C . ASP A 1 388 ? 1.866 5.008 6.642 1.00 64.06 388 ASP A C 1
ATOM 2999 O O . ASP A 1 388 ? 2.691 5.885 6.907 1.00 64.06 388 ASP A O 1
ATOM 3003 N N . PRO A 1 389 ? 2.220 3.750 6.318 1.00 56.91 389 PRO A N 1
ATOM 3004 C CA . PRO A 1 389 ? 3.609 3.285 6.323 1.00 56.91 389 PRO A CA 1
ATOM 3005 C C . PRO A 1 389 ? 4.474 3.994 5.270 1.00 56.91 389 PRO A C 1
ATOM 3007 O O . PRO A 1 389 ? 5.686 3.775 5.218 1.00 56.91 389 PRO A O 1
ATOM 3010 N N . PHE A 1 390 ? 3.880 4.823 4.405 1.00 64.38 390 PHE A N 1
ATOM 3011 C CA . PHE A 1 390 ? 4.579 5.430 3.290 1.00 64.38 390 PHE A CA 1
ATOM 3012 C C . PHE A 1 390 ? 4.492 6.957 3.322 1.00 64.38 390 PHE A C 1
ATOM 3014 O O . PHE A 1 390 ? 3.450 7.574 3.105 1.00 64.38 390 PHE A O 1
ATOM 3021 N N . ALA A 1 391 ? 5.645 7.590 3.490 1.00 63.78 391 ALA A N 1
ATOM 3022 C CA . ALA A 1 391 ? 5.782 9.035 3.406 1.00 63.78 391 ALA A CA 1
ATOM 3023 C C . ALA A 1 391 ? 6.025 9.511 1.962 1.00 63.78 391 ALA A C 1
ATOM 3025 O O . ALA A 1 391 ? 6.336 8.716 1.070 1.00 63.78 391 ALA A O 1
ATOM 3026 N N . ARG A 1 392 ? 5.914 10.823 1.721 1.00 61.12 392 ARG A N 1
ATOM 3027 C CA . ARG A 1 392 ? 6.383 11.467 0.476 1.00 61.12 392 ARG A CA 1
ATOM 3028 C C . ARG A 1 392 ? 7.864 11.849 0.543 1.00 61.12 392 ARG A C 1
ATOM 3030 O O . ARG A 1 392 ? 8.433 12.305 -0.437 1.00 61.12 392 ARG A O 1
ATOM 3037 N N . SER A 1 393 ? 8.472 11.746 1.725 1.00 64.94 393 SER A N 1
ATOM 3038 C CA . SER A 1 393 ? 9.887 12.029 1.980 1.00 64.94 393 SER A CA 1
ATOM 3039 C C . SER A 1 393 ? 10.306 11.468 3.338 1.00 64.94 393 SER A C 1
ATOM 3041 O O . SER A 1 393 ? 9.467 11.293 4.223 1.00 64.94 393 SER A O 1
ATOM 3043 N N . SER A 1 394 ? 11.610 11.311 3.570 1.00 64.94 394 SER A N 1
ATOM 3044 C CA . SER A 1 394 ? 12.159 10.978 4.894 1.00 64.94 394 SER A CA 1
ATOM 3045 C C . SER A 1 394 ? 11.739 11.980 5.982 1.00 64.94 394 SER A C 1
ATOM 3047 O O . SER A 1 394 ? 11.521 11.608 7.134 1.00 64.94 394 SER A O 1
ATOM 3049 N N . ALA A 1 395 ? 11.559 13.257 5.620 1.00 67.75 395 ALA A N 1
ATOM 3050 C CA . ALA A 1 395 ? 11.097 14.293 6.542 1.00 67.75 395 ALA A CA 1
ATOM 3051 C C . ALA A 1 395 ? 9.619 14.124 6.929 1.00 67.75 395 ALA A C 1
ATOM 3053 O O . ALA A 1 395 ? 9.257 14.346 8.084 1.00 67.75 395 ALA A O 1
ATOM 3054 N N . GLU A 1 396 ? 8.754 13.738 5.989 1.00 71.88 396 GLU A N 1
ATOM 3055 C CA . GLU A 1 396 ? 7.368 13.384 6.311 1.00 71.88 396 GLU A CA 1
ATOM 3056 C C . GLU A 1 396 ? 7.303 12.082 7.111 1.00 71.88 396 GLU A C 1
ATOM 3058 O O . GLU A 1 396 ? 6.543 12.031 8.072 1.00 71.88 396 GLU A O 1
ATOM 3063 N N . LEU A 1 397 ? 8.160 11.099 6.820 1.00 68.94 397 LEU A N 1
ATOM 3064 C CA . LEU A 1 397 ? 8.251 9.859 7.598 1.00 68.94 397 LEU A CA 1
ATOM 3065 C C . LEU A 1 397 ? 8.604 10.155 9.064 1.00 68.94 397 LEU A C 1
ATOM 3067 O O . LEU A 1 397 ? 8.007 9.609 9.992 1.00 68.94 397 LEU A O 1
ATOM 3071 N N . ALA A 1 398 ? 9.524 11.097 9.293 1.00 67.12 398 ALA A N 1
ATOM 3072 C CA . ALA A 1 398 ? 9.848 11.579 10.632 1.00 67.12 398 ALA A CA 1
ATOM 3073 C C . ALA A 1 398 ? 8.663 12.301 11.308 1.00 67.12 398 ALA A C 1
ATOM 3075 O O . ALA A 1 398 ? 8.450 12.124 12.507 1.00 67.12 398 ALA A O 1
ATOM 3076 N N . ARG A 1 399 ? 7.855 13.069 10.562 1.00 69.06 399 ARG A N 1
ATOM 3077 C CA . ARG A 1 399 ? 6.626 13.690 11.097 1.00 69.06 399 ARG A CA 1
ATOM 3078 C C . ARG A 1 399 ? 5.541 12.656 11.403 1.00 69.06 399 ARG A C 1
ATOM 3080 O O . ARG A 1 399 ? 4.881 12.771 12.428 1.00 69.06 399 ARG A O 1
ATOM 3087 N N . GLN A 1 400 ? 5.362 11.642 10.558 1.00 68.44 400 GLN A N 1
ATOM 3088 C CA . GLN A 1 400 ? 4.434 10.532 10.795 1.00 68.44 400 GLN A CA 1
ATOM 3089 C C . GLN A 1 400 ? 4.834 9.748 12.051 1.00 68.44 400 GLN A C 1
ATOM 3091 O O . GLN A 1 400 ? 3.989 9.504 12.910 1.00 68.44 400 GLN A O 1
ATOM 3096 N N . ARG A 1 401 ? 6.133 9.479 12.246 1.00 68.00 401 ARG A N 1
ATOM 3097 C CA . ARG A 1 401 ? 6.666 8.956 13.516 1.00 68.00 401 ARG A CA 1
ATOM 3098 C C . ARG A 1 401 ? 6.245 9.832 14.698 1.00 68.00 401 ARG A C 1
ATOM 3100 O O . ARG A 1 401 ? 5.778 9.313 15.711 1.00 68.00 401 ARG A O 1
ATOM 3107 N N . ASP A 1 402 ? 6.401 11.148 14.583 1.00 67.31 402 ASP A N 1
ATOM 3108 C CA . ASP A 1 402 ? 6.023 12.076 15.649 1.00 67.31 402 ASP A CA 1
ATOM 3109 C C . ASP A 1 402 ? 4.496 12.106 15.880 1.00 67.31 402 ASP A C 1
ATOM 3111 O O . ASP A 1 402 ? 4.066 12.256 17.023 1.00 67.31 402 ASP A O 1
ATOM 3115 N N . ASN A 1 403 ? 3.676 11.866 14.849 1.00 66.69 403 ASN A N 1
ATOM 3116 C CA . ASN A 1 403 ? 2.222 11.686 14.966 1.00 66.69 403 ASN A CA 1
ATOM 3117 C C . ASN A 1 403 ? 1.848 10.381 15.690 1.00 66.69 403 ASN A C 1
ATOM 3119 O O . ASN A 1 403 ? 0.968 10.390 16.550 1.00 66.69 403 ASN A O 1
ATOM 3123 N N . VAL A 1 404 ? 2.542 9.270 15.432 1.00 65.88 404 VAL A N 1
ATOM 3124 C CA . VAL A 1 404 ? 2.363 8.031 16.214 1.00 65.88 404 VAL A CA 1
ATOM 3125 C C . VAL A 1 404 ? 2.780 8.259 17.671 1.00 65.88 404 VAL A C 1
ATOM 3127 O O . VAL A 1 404 ? 2.088 7.851 18.600 1.00 65.88 404 VAL A O 1
ATOM 3130 N N . LEU A 1 405 ? 3.860 9.009 17.915 1.00 66.56 405 LEU A N 1
ATOM 3131 C CA . LEU A 1 405 ? 4.221 9.437 19.272 1.00 66.56 405 LEU A CA 1
ATOM 3132 C C . LEU A 1 405 ? 3.193 10.407 19.880 1.00 66.56 405 LEU A C 1
ATOM 3134 O O . LEU A 1 405 ? 3.020 10.417 21.101 1.00 66.56 405 LEU A O 1
ATOM 3138 N N . TYR A 1 406 ? 2.483 11.191 19.065 1.00 66.69 406 TYR A N 1
ATOM 3139 C CA . TYR A 1 406 ? 1.365 12.024 19.505 1.00 66.69 406 TYR A CA 1
ATOM 3140 C C . TYR A 1 406 ? 0.191 11.179 20.011 1.00 66.69 406 TYR A C 1
ATOM 3142 O O . TYR A 1 406 ? -0.482 11.600 20.951 1.00 66.69 406 TYR A O 1
ATOM 3150 N N . ALA A 1 407 ? 0.003 9.955 19.510 1.00 70.81 407 ALA A N 1
ATOM 3151 C CA . ALA A 1 407 ? -0.979 9.027 20.068 1.00 70.81 407 ALA A CA 1
ATOM 3152 C C . ALA A 1 407 ? -0.736 8.776 21.568 1.00 70.81 407 ALA A C 1
ATOM 3154 O O . ALA A 1 407 ? -1.677 8.795 22.355 1.00 70.81 407 ALA A O 1
ATOM 3155 N N . ASN A 1 408 ? 0.526 8.709 22.019 1.00 76.75 408 ASN A N 1
ATOM 3156 C CA . ASN A 1 408 ? 0.832 8.627 23.455 1.00 76.75 408 ASN A CA 1
ATOM 3157 C C . ASN A 1 408 ? 0.377 9.869 24.235 1.00 76.75 408 ASN A C 1
ATOM 3159 O O . ASN A 1 408 ? 0.012 9.755 25.408 1.00 76.75 408 ASN A O 1
ATOM 3163 N N . ARG A 1 409 ? 0.384 11.061 23.619 1.00 80.25 409 ARG A N 1
ATOM 3164 C CA . ARG A 1 409 ? -0.168 12.277 24.242 1.00 80.25 409 ARG A CA 1
ATOM 3165 C C . ARG A 1 409 ? -1.687 12.205 24.333 1.00 80.25 409 ARG A C 1
ATOM 3167 O O . ARG A 1 409 ? -2.225 12.603 25.362 1.00 80.25 409 ARG A O 1
ATOM 3174 N N . GLN A 1 410 ? -2.351 11.676 23.307 1.00 82.12 410 GLN A N 1
ATOM 3175 C CA . GLN A 1 410 ? -3.798 11.461 23.313 1.00 82.12 410 GLN A CA 1
ATOM 3176 C C . GLN A 1 410 ? -4.200 10.471 24.409 1.00 82.12 410 GLN A C 1
ATOM 3178 O O . GLN A 1 410 ? -4.979 10.826 25.291 1.00 82.12 410 GLN A O 1
ATOM 3183 N N . VAL A 1 411 ? -3.555 9.301 24.458 1.00 84.69 411 VAL A N 1
ATOM 3184 C CA . VAL A 1 411 ? -3.734 8.299 25.524 1.00 84.69 411 VAL A CA 1
ATOM 3185 C C . VAL A 1 411 ? -3.468 8.902 26.894 1.00 84.69 411 VAL A C 1
ATOM 3187 O O . VAL A 1 411 ? -4.273 8.741 27.805 1.00 84.69 411 VAL A O 1
ATOM 3190 N N . SER A 1 412 ? -2.372 9.649 27.054 1.00 86.75 412 SER A N 1
ATOM 3191 C CA . SER A 1 412 ? -2.090 10.351 28.313 1.00 86.75 412 SER A CA 1
ATOM 3192 C C . SER A 1 412 ? -3.205 11.338 28.661 1.00 86.75 412 SER A C 1
ATOM 3194 O O . SER A 1 412 ? -3.605 11.440 29.816 1.00 86.75 412 SER A O 1
ATOM 3196 N N . GLY A 1 413 ? -3.756 12.035 27.666 1.00 88.12 413 GLY A N 1
ATOM 3197 C CA . GLY A 1 413 ? -4.898 12.929 27.809 1.00 88.12 413 GLY A CA 1
ATOM 3198 C C . GLY A 1 413 ? -6.169 12.219 28.277 1.00 88.12 413 GLY A C 1
ATOM 3199 O O . GLY A 1 413 ? -6.841 12.737 29.171 1.00 88.12 413 GLY A O 1
ATOM 3200 N N . VAL A 1 414 ? -6.462 11.043 27.723 1.00 89.00 414 VAL A N 1
ATOM 3201 C CA . VAL A 1 414 ? -7.589 10.189 28.114 1.00 89.00 414 VAL A CA 1
ATOM 3202 C C . VAL A 1 414 ? -7.391 9.635 29.525 1.00 89.00 414 VAL A C 1
ATOM 3204 O O . VAL A 1 414 ? -8.283 9.750 30.363 1.00 89.00 414 VAL A O 1
ATOM 3207 N N . LEU A 1 415 ? -6.205 9.107 29.838 1.00 90.81 415 LEU A N 1
ATOM 3208 C CA . LEU A 1 415 ? -5.872 8.588 31.168 1.00 90.81 415 LEU A CA 1
ATOM 3209 C C . LEU A 1 415 ? -5.903 9.688 32.238 1.00 90.81 415 LEU A C 1
ATOM 3211 O O . LEU A 1 415 ? -6.398 9.466 33.342 1.00 90.81 415 LEU A O 1
ATOM 3215 N N . ASP A 1 416 ? -5.426 10.893 31.928 1.00 90.62 416 ASP A N 1
ATOM 3216 C CA . ASP A 1 416 ? -5.559 12.068 32.794 1.00 90.62 416 ASP A CA 1
ATOM 3217 C C . ASP A 1 416 ? -7.018 12.420 33.066 1.00 90.62 416 ASP A C 1
ATOM 3219 O O . ASP A 1 416 ? -7.377 12.736 34.201 1.00 90.62 416 ASP A O 1
ATOM 3223 N N . TRP A 1 417 ? -7.850 12.391 32.026 1.00 92.69 417 TRP A N 1
ATOM 3224 C CA . TRP A 1 417 ? -9.273 12.671 32.147 1.00 92.69 417 TRP A CA 1
ATOM 3225 C C . TRP A 1 417 ? -9.960 11.609 33.019 1.00 92.69 417 TRP A C 1
ATOM 3227 O O . TRP A 1 417 ? -10.652 11.947 33.980 1.00 92.69 417 TRP A O 1
ATOM 3237 N N . LEU A 1 418 ? -9.675 10.328 32.778 1.00 91.56 418 LEU A N 1
ATOM 3238 C CA . LEU A 1 418 ? -10.193 9.207 33.565 1.00 91.56 418 LEU A CA 1
ATOM 3239 C C . LEU A 1 418 ? -9.774 9.273 35.034 1.00 91.56 418 LEU A C 1
ATOM 3241 O O . LEU A 1 418 ? -10.579 8.956 35.905 1.00 91.56 418 LEU A O 1
ATOM 3245 N N . ARG A 1 419 ? -8.552 9.729 35.333 1.00 91.69 419 ARG A N 1
ATOM 3246 C CA . ARG A 1 419 ? -8.096 9.938 36.716 1.00 91.69 419 ARG A CA 1
ATOM 3247 C C . ARG A 1 419 ? -8.908 10.994 37.466 1.00 91.69 419 ARG A C 1
ATOM 3249 O O . ARG A 1 419 ? -9.028 10.894 38.681 1.00 91.69 419 ARG A O 1
ATOM 3256 N N . ARG A 1 420 ? -9.447 11.997 36.767 1.00 92.12 420 ARG A N 1
ATOM 3257 C CA . ARG A 1 420 ? -10.221 13.095 37.376 1.00 92.12 420 ARG A CA 1
ATOM 3258 C C . ARG A 1 420 ? -11.709 12.785 37.486 1.00 92.12 420 ARG A C 1
ATOM 3260 O O . ARG A 1 420 ? -12.312 13.104 38.502 1.00 92.12 420 ARG A O 1
ATOM 3267 N N . HIS A 1 421 ? -12.289 12.181 36.452 1.00 92.06 421 HIS A N 1
ATOM 3268 C CA . HIS A 1 421 ? -13.742 11.989 36.346 1.00 92.06 421 HIS A CA 1
ATOM 3269 C C . HIS A 1 421 ? -14.195 10.544 36.610 1.00 92.06 421 HIS A C 1
ATOM 3271 O O . HIS A 1 421 ? -15.365 10.306 36.903 1.00 92.06 421 HIS A O 1
ATOM 3277 N N . GLY A 1 422 ? -13.273 9.579 36.559 1.00 92.88 422 GLY A N 1
ATOM 3278 C CA . GLY A 1 422 ? -13.545 8.159 36.765 1.00 92.88 422 GLY A CA 1
ATOM 3279 C C . GLY A 1 422 ? -14.137 7.455 35.538 1.00 92.88 422 GLY A C 1
ATOM 3280 O O . GLY A 1 422 ? -14.750 8.065 34.661 1.00 92.88 422 GLY A O 1
ATOM 3281 N N . GLY A 1 423 ? -13.978 6.129 35.488 1.00 94.44 423 GLY A N 1
ATOM 3282 C CA . GLY A 1 423 ? -14.519 5.298 34.404 1.00 94.44 423 GLY A CA 1
ATOM 3283 C C . GLY A 1 423 ? -16.050 5.290 34.345 1.00 94.44 423 GLY A C 1
ATOM 3284 O O . GLY A 1 423 ? -16.619 5.220 33.260 1.00 94.44 423 GLY A O 1
ATOM 3285 N N . ASP A 1 424 ? -16.725 5.438 35.486 1.00 96.00 424 ASP A N 1
ATOM 3286 C CA . ASP A 1 424 ? -18.188 5.524 35.554 1.00 96.00 424 ASP A CA 1
ATOM 3287 C C . ASP A 1 424 ? -18.745 6.759 34.829 1.00 96.00 424 ASP A C 1
ATOM 3289 O O . ASP A 1 424 ? -19.826 6.683 34.242 1.00 96.00 424 ASP A O 1
ATOM 3293 N N . ASP A 1 425 ? -18.033 7.897 34.852 1.00 94.69 425 ASP A N 1
ATOM 3294 C CA . ASP A 1 425 ? -18.456 9.078 34.089 1.00 94.69 425 ASP A CA 1
ATOM 3295 C C . ASP A 1 425 ? -18.285 8.852 32.586 1.00 94.69 425 ASP A C 1
ATOM 3297 O O . ASP A 1 425 ? -19.154 9.238 31.804 1.00 94.69 425 ASP A O 1
ATOM 3301 N N . LEU A 1 426 ? -17.224 8.149 32.173 1.00 94.56 426 LEU A N 1
ATOM 3302 C CA . LEU A 1 426 ? -17.070 7.746 30.777 1.00 94.56 426 LEU A CA 1
ATOM 3303 C C . LEU A 1 426 ? -18.194 6.793 30.347 1.00 94.56 426 LEU A C 1
ATOM 3305 O O . LEU A 1 426 ? -18.853 7.046 29.342 1.00 94.56 426 LEU A O 1
ATOM 3309 N N . LEU A 1 427 ? -18.478 5.749 31.131 1.00 96.19 427 LEU A N 1
ATOM 3310 C CA . LEU A 1 427 ? -19.560 4.807 30.835 1.00 96.19 427 LEU A CA 1
ATOM 3311 C C . LEU A 1 427 ? -20.922 5.508 30.763 1.00 96.19 427 LEU A C 1
ATOM 3313 O O . LEU A 1 427 ? -21.744 5.161 29.923 1.00 96.19 427 LEU A O 1
ATOM 3317 N N . ARG A 1 428 ? -21.162 6.530 31.592 1.00 95.44 428 ARG A N 1
ATOM 3318 C CA . ARG A 1 428 ? -22.391 7.335 31.535 1.00 95.44 428 ARG A CA 1
ATOM 3319 C C . ARG A 1 428 ? -22.546 8.085 30.212 1.00 95.44 428 ARG A C 1
ATOM 3321 O O . ARG A 1 428 ? -23.674 8.234 29.751 1.00 95.44 428 ARG A O 1
ATOM 3328 N N . ARG A 1 429 ? -21.440 8.545 29.615 1.00 93.50 429 ARG A N 1
ATOM 3329 C CA . ARG A 1 429 ? -21.424 9.190 28.289 1.00 93.50 429 ARG A CA 1
ATOM 3330 C C . ARG A 1 429 ? -21.634 8.189 27.153 1.00 93.50 429 ARG A C 1
ATOM 3332 O O . ARG A 1 429 ? -22.190 8.572 26.134 1.00 93.50 429 ARG A O 1
ATOM 3339 N N . VAL A 1 430 ? -21.200 6.940 27.339 1.00 92.81 430 VAL A N 1
ATOM 3340 C CA . VAL A 1 430 ? -21.424 5.832 26.393 1.00 92.81 430 VAL A CA 1
ATOM 3341 C C . VAL A 1 430 ? -22.886 5.388 26.426 1.00 92.81 430 VAL A C 1
ATOM 3343 O O . VAL A 1 430 ? -23.558 5.391 25.403 1.00 92.81 430 VAL A O 1
ATOM 3346 N N . ASP A 1 431 ? -23.371 4.995 27.606 1.00 94.94 431 ASP A N 1
ATOM 3347 C CA . ASP A 1 431 ? -24.712 4.456 27.821 1.00 94.94 431 ASP A CA 1
ATOM 3348 C C . ASP A 1 431 ? -25.166 4.703 29.272 1.00 94.94 431 ASP A C 1
ATOM 3350 O O . ASP A 1 431 ? -24.870 3.948 30.207 1.00 94.94 431 ASP A O 1
ATOM 3354 N N . ALA A 1 432 ? -25.921 5.785 29.472 1.00 94.50 432 ALA A N 1
ATOM 3355 C CA . ALA A 1 432 ? -26.433 6.171 30.785 1.00 94.50 432 ALA A CA 1
ATOM 3356 C C . ALA A 1 432 ? -27.272 5.076 31.489 1.00 94.50 432 ALA A C 1
ATOM 3358 O O . ALA A 1 432 ? -27.142 4.939 32.711 1.00 94.50 432 ALA A O 1
ATOM 3359 N N . PRO A 1 433 ? -28.118 4.279 30.797 1.00 95.88 433 PRO A N 1
ATOM 3360 C CA . PRO A 1 433 ? -28.820 3.150 31.411 1.00 95.88 433 PRO A CA 1
ATOM 3361 C C . PRO A 1 433 ? -27.885 2.094 32.015 1.00 95.88 433 PRO A C 1
ATOM 3363 O O . PRO A 1 433 ? -28.101 1.677 33.156 1.00 95.88 433 PRO A O 1
ATOM 3366 N N . THR A 1 434 ? -26.837 1.681 31.297 1.00 94.81 434 THR A N 1
ATOM 3367 C CA . THR A 1 434 ? -25.841 0.722 31.800 1.00 94.81 434 THR A CA 1
ATOM 3368 C C . THR A 1 434 ? -25.069 1.319 32.976 1.00 94.81 434 THR A C 1
ATOM 3370 O O . THR A 1 434 ? -24.938 0.653 34.002 1.00 94.81 434 THR A O 1
ATOM 3373 N N . ALA A 1 435 ? -24.663 2.591 32.908 1.00 95.12 435 ALA A N 1
ATOM 3374 C CA . ALA A 1 435 ? -23.935 3.268 33.990 1.00 95.12 435 ALA A CA 1
ATOM 3375 C C . ALA A 1 435 ? -24.718 3.393 35.316 1.00 95.12 435 ALA A C 1
ATOM 3377 O O . ALA A 1 435 ? -24.127 3.602 36.374 1.00 95.12 435 ALA A O 1
ATOM 3378 N N . LYS A 1 436 ? -26.055 3.280 35.289 1.00 95.69 436 LYS A N 1
ATOM 3379 C CA . LYS A 1 436 ? -26.882 3.230 36.512 1.00 95.69 436 LYS A CA 1
ATOM 3380 C C . LYS A 1 436 ? -26.842 1.865 37.201 1.00 95.69 436 LYS A C 1
ATOM 3382 O O . LYS A 1 436 ? -27.105 1.790 38.398 1.00 95.69 436 LYS A O 1
ATOM 3387 N N . ARG A 1 437 ? -26.580 0.795 36.446 1.00 96.69 437 ARG A N 1
ATOM 3388 C CA . ARG A 1 437 ? -26.675 -0.601 36.906 1.00 96.69 437 ARG A CA 1
ATOM 3389 C C . ARG A 1 437 ? -25.316 -1.241 37.158 1.00 96.69 437 ARG A C 1
ATOM 3391 O O . ARG A 1 437 ? -25.216 -2.131 37.993 1.00 96.69 437 ARG A O 1
ATOM 3398 N N . PHE A 1 438 ? -24.294 -0.798 36.437 1.00 96.94 438 PHE A N 1
ATOM 3399 C CA . PHE A 1 438 ? -22.959 -1.378 36.459 1.00 96.94 438 PHE A CA 1
ATOM 3400 C C . PHE A 1 438 ? -21.914 -0.326 36.827 1.00 96.94 438 PHE A C 1
ATOM 3402 O O . PHE A 1 438 ? -22.140 0.873 36.668 1.00 96.94 438 PHE A O 1
ATOM 3409 N N . ARG A 1 439 ? -20.769 -0.797 37.324 1.00 96.81 439 ARG A N 1
ATOM 3410 C CA . ARG A 1 439 ? -19.614 0.024 37.693 1.00 96.81 439 ARG A CA 1
ATOM 3411 C C . ARG A 1 439 ? -18.410 -0.373 36.855 1.00 96.81 439 ARG A C 1
ATOM 3413 O O . ARG A 1 439 ? -18.240 -1.547 36.527 1.00 96.81 439 ARG A O 1
ATOM 3420 N N . VAL A 1 440 ? -17.574 0.603 36.534 1.00 96.88 440 VAL A N 1
ATOM 3421 C CA . VAL A 1 440 ? -16.286 0.373 35.891 1.00 96.88 440 VAL A CA 1
ATOM 3422 C C . VAL A 1 440 ? -15.259 0.003 36.957 1.00 96.88 440 VAL A C 1
ATOM 3424 O O . VAL A 1 440 ? -14.982 0.771 37.875 1.00 96.88 440 VAL A O 1
ATOM 3427 N N . HIS A 1 441 ? -14.679 -1.186 36.825 1.00 96.75 441 HIS A N 1
ATOM 3428 C CA . HIS A 1 441 ? -13.639 -1.714 37.706 1.00 96.75 441 HIS A CA 1
ATOM 3429 C C . HIS A 1 441 ? -12.239 -1.561 37.113 1.00 96.75 441 HIS A C 1
ATOM 3431 O O . HIS A 1 441 ? -11.277 -1.357 37.851 1.00 96.75 441 HIS A O 1
ATOM 3437 N N . LYS A 1 442 ? -12.112 -1.680 35.786 1.00 96.19 442 LYS A N 1
ATOM 3438 C CA . LYS A 1 442 ? -10.833 -1.596 35.070 1.00 96.19 442 LYS A CA 1
ATOM 3439 C C . LYS A 1 442 ? -11.009 -0.851 33.760 1.00 96.19 442 LYS A C 1
ATOM 3441 O O . LYS A 1 442 ? -12.048 -0.986 33.120 1.00 96.19 442 LYS A O 1
ATOM 3446 N N . VAL A 1 443 ? -9.979 -0.114 33.356 1.00 94.62 443 VAL A N 1
ATOM 3447 C CA . VAL A 1 443 ? -9.921 0.550 32.052 1.00 94.62 443 VAL A CA 1
ATOM 3448 C C . VAL A 1 443 ? -8.667 0.096 31.316 1.00 94.62 443 VAL A C 1
ATOM 3450 O O . VAL A 1 443 ? -7.586 0.110 31.903 1.00 94.62 443 VAL A O 1
ATOM 3453 N N . TYR A 1 444 ? -8.814 -0.295 30.053 1.00 94.56 444 TYR A N 1
ATOM 3454 C CA . TYR A 1 444 ? -7.711 -0.681 29.175 1.00 94.56 444 TYR A CA 1
ATOM 3455 C C . TYR A 1 444 ? -7.709 0.205 27.925 1.00 94.56 444 TYR A C 1
ATOM 3457 O O . TYR A 1 444 ? -8.695 0.183 27.188 1.00 94.56 444 TYR A O 1
ATOM 3465 N N . PRO A 1 445 ? -6.646 0.994 27.691 1.00 90.00 445 PRO A N 1
ATOM 3466 C CA . PRO A 1 445 ? -6.470 1.719 26.441 1.00 90.00 445 PRO A CA 1
ATOM 3467 C C . PRO A 1 445 ? -5.876 0.810 25.353 1.00 90.00 445 PRO A C 1
ATOM 3469 O O . PRO A 1 445 ? -4.947 0.047 25.618 1.00 90.00 445 PRO A O 1
ATOM 3472 N N . PHE A 1 446 ? -6.390 0.946 24.135 1.00 87.88 446 PHE A N 1
ATOM 3473 C CA . PHE A 1 446 ? -5.922 0.320 22.902 1.00 87.88 446 PHE A CA 1
ATOM 3474 C C . PHE A 1 446 ? -5.696 1.427 21.866 1.00 87.88 446 PHE A C 1
ATOM 3476 O O . PHE A 1 446 ? -6.552 2.301 21.725 1.00 87.88 446 PHE A O 1
ATOM 3483 N N . VAL A 1 447 ? -4.548 1.410 21.187 1.00 77.88 447 VAL A N 1
ATOM 3484 C CA . VAL A 1 447 ? -4.142 2.390 20.162 1.00 77.88 447 VAL A CA 1
ATOM 3485 C C . VAL A 1 447 ? -3.600 1.669 18.951 1.00 77.88 447 VAL A C 1
ATOM 3487 O O . VAL A 1 447 ? -2.899 0.658 19.190 1.00 77.88 447 VAL A O 1
#

Radius of gyration: 24.79 Å; chains: 1; bounding box: 67×53×69 Å

Sequence (447 aa):
MSVPDRQPLRRVIDEHQGHLRAGLPRDRAAAVLAIIRVQDRLPHPAGVEPPPDLVTGRRLAGLGTSKALQLLLESDPDAGDDAIAATAHSGPGWDGWAERFLDECGRLAAAELVLGHCETGFMRIVDDGNDTFDAWIATKREPTSWRERADIDWWAASLSRRYAPALRSARPNPASDAPEVEAWYRRVAGVHLEMMTYQLGYPLDVEIGGCTIQTYRDVLAWLIGWELRAHDRGDAAAPRSERSLVAAIGSALAVDPEIIGRAVAAFTLDREAAAYHAAVPGVAAAPLVRISPDLLVASLHGLTTEPLLFLTRELKRCESQEYHNTAFHREIVFRGDLSVLFADKRFVTSSGAIKLRRDAGDLRTDIDAVVFDRKTGTLGVFELKSQDPFARSSAELARQRDNVLYANRQVSGVLDWLRRHGGDDLLRRVDAPTAKRFRVHKVYPFV

Secondary structure (DSSP, 8-state):
-PPPP-HHHHHHHHHHHHHHHHT--S-HHHHHHHHHHHHTTSPP--SS-PPPPTTTSS--TTTTHHHHHHHHHS--TTS-GGGG-S-----TTHHHHHHHHHHHHHHHHHHHHHHHHHHTTSEEEEE-SSS-EEEEE--SS--HHHHHHHHHHHHHHHHHHHHHHHHTSPPP-TT---HHHHHHHHHHHHHHHHHTGGG--S-TT-EETTEEHHHHHHHHHHHHHHHHHHHHHTPPP--EEHHHHHHHHHHHHT--HHHHHHHHHHTEE-HHHHHHHHSSTTPPPPSEEEEETTEEEE-HHHHHSSHHHHHHHHHHHHSHHHHHHTTHHHHHHHHHHHHHHT-STTEEE-SS-EEEE-TTS-EEEEESEEEEETTTTEEEEE---------SSHHHHHHHHHHHHHHHHHHHHHHHHHHHH-HHHHHHHH-HHHHHH----EEEEE-